Protein AF-0000000077403842 (afdb_homodimer)

Solvent-accessible surface area (backbone atoms only — not comparable to full-atom values): 24411 Å² total; per-residue (Å²): 103,74,66,87,77,80,86,75,85,80,68,80,75,84,62,76,83,67,84,66,82,67,75,38,46,41,34,30,32,39,34,30,29,38,57,35,43,68,71,47,46,90,48,36,65,60,52,49,52,50,34,47,52,51,29,36,52,38,38,52,31,70,54,43,75,57,48,37,46,68,41,75,54,44,80,44,77,38,66,85,62,80,58,36,52,71,28,95,82,66,74,30,24,27,40,65,48,22,45,54,46,44,23,55,52,50,42,75,66,40,53,86,50,76,83,43,77,67,24,52,35,31,39,38,40,38,29,57,59,42,26,10,69,42,64,86,68,67,46,62,79,42,52,57,48,48,50,70,51,18,48,86,33,71,62,53,20,37,32,35,32,33,57,69,60,74,64,27,23,45,49,49,45,30,31,51,36,15,22,45,38,26,62,45,59,82,37,75,86,18,55,87,40,50,80,81,75,77,57,34,24,34,40,28,85,57,74,40,92,44,52,37,64,57,37,45,40,57,30,38,25,51,33,34,52,62,64,73,102,101,71,64,85,81,88,82,84,80,79,71,81,77,85,63,76,85,68,83,68,83,68,74,38,45,40,32,29,32,40,33,30,30,39,57,36,44,68,70,48,45,91,48,34,66,58,51,50,50,52,34,48,51,50,30,36,53,37,40,52,31,71,55,42,74,57,47,37,45,69,40,74,54,42,79,44,77,38,66,84,62,80,60,38,52,71,29,94,82,67,74,29,23,29,40,64,48,21,44,53,45,44,22,56,52,50,41,74,67,40,55,87,49,76,82,42,79,67,23,53,36,31,38,37,39,38,30,57,59,42,26,11,69,42,62,86,69,68,45,60,78,41,53,57,48,47,50,69,52,18,48,86,34,71,63,52,18,36,32,35,32,36,57,71,60,75,63,28,23,46,48,47,46,31,31,52,36,14,24,47,38,24,62,46,59,83,38,77,86,19,56,88,41,51,80,80,74,77,56,34,23,34,39,29,86,57,71,39,91,45,53,37,63,55,36,44,39,58,30,38,24,52,32,35,52,61,63,74,102

pLDDT: mean 82.19, std 18.96, range [26.05, 98.75]

Structure (mmCIF, N/CA/C/O backbone):
data_AF-0000000077403842-model_v1
#
loop_
_entity.id
_entity.type
_entity.pdbx_description
1 polymer 'Peptidase M12B domain-containing protein'
#
loop_
_atom_site.group_PDB
_atom_site.id
_atom_site.type_symbol
_atom_site.label_atom_id
_atom_site.label_alt_id
_atom_site.label_comp_id
_atom_site.label_asym_id
_atom_site.label_entity_id
_atom_site.label_seq_id
_atom_site.pdbx_PDB_ins_code
_atom_site.Cartn_x
_atom_site.Cartn_y
_atom_site.Cartn_z
_atom_site.occupancy
_atom_site.B_iso_or_equiv
_atom_site.auth_seq_id
_atom_site.auth_comp_id
_atom_site.auth_asym_id
_atom_site.auth_atom_id
_atom_site.pdbx_PDB_model_num
ATOM 1 N N . MET A 1 1 ? 10.398 -16.219 -20.141 1 26.52 1 MET A N 1
ATOM 2 C CA . MET A 1 1 ? 10.914 -14.953 -19.641 1 26.52 1 MET A CA 1
ATOM 3 C C . MET A 1 1 ? 11.828 -14.297 -20.672 1 26.52 1 MET A C 1
ATOM 5 O O . MET A 1 1 ? 12.828 -14.898 -21.094 1 26.52 1 MET A O 1
ATOM 9 N N . LYS A 1 2 ? 11.281 -13.539 -21.5 1 33.5 2 LYS A N 1
ATOM 10 C CA . LYS A 1 2 ? 12.219 -13 -22.484 1 33.5 2 LYS A CA 1
ATOM 11 C C . LYS A 1 2 ? 13.266 -12.109 -21.828 1 33.5 2 LYS A C 1
ATOM 13 O O . LYS A 1 2 ? 12.93 -11.047 -21.297 1 33.5 2 LYS A O 1
ATOM 18 N N . ILE A 1 3 ? 14.461 -12.672 -21.375 1 36.22 3 ILE A N 1
ATOM 19 C CA . ILE A 1 3 ? 15.695 -11.914 -21.156 1 36.22 3 ILE A CA 1
ATOM 20 C C . ILE A 1 3 ? 16.234 -11.422 -22.484 1 36.22 3 ILE A C 1
ATOM 22 O O . ILE A 1 3 ? 16.531 -12.219 -23.375 1 36.22 3 ILE A O 1
ATOM 26 N N . ASN A 1 4 ? 15.891 -10.469 -23.047 1 32.94 4 ASN A N 1
ATOM 27 C CA . ASN A 1 4 ? 16.484 -10 -24.297 1 32.94 4 ASN A CA 1
ATOM 28 C C . ASN A 1 4 ? 17.984 -10.227 -24.328 1 32.94 4 ASN A C 1
ATOM 30 O O . ASN A 1 4 ? 18.719 -9.625 -23.531 1 32.94 4 ASN A O 1
ATOM 34 N N . ARG A 1 5 ? 18.5 -11.422 -25.062 1 26.67 5 ARG A N 1
ATOM 35 C CA . ARG A 1 5 ? 19.766 -11.906 -25.625 1 26.67 5 ARG A CA 1
ATOM 36 C C . ARG A 1 5 ? 20.266 -10.992 -26.734 1 26.67 5 ARG A C 1
ATOM 38 O O . ARG A 1 5 ? 19.844 -11.133 -27.891 1 26.67 5 ARG A O 1
ATOM 45 N N . GLN A 1 6 ? 20.484 -9.695 -26.766 1 29.89 6 GLN A N 1
ATOM 46 C CA . GLN A 1 6 ? 21.312 -9.203 -27.859 1 29.89 6 GLN A CA 1
ATOM 47 C C . GLN A 1 6 ? 22.625 -9.961 -27.938 1 29.89 6 GLN A C 1
ATOM 49 O O . GLN A 1 6 ? 23.328 -10.094 -26.922 1 29.89 6 GLN A O 1
ATOM 54 N N . ARG A 1 7 ? 22.969 -10.734 -29.094 1 27.42 7 ARG A N 1
ATOM 55 C CA . ARG A 1 7 ? 24.172 -11.344 -29.656 1 27.42 7 ARG A CA 1
ATOM 56 C C . ARG A 1 7 ? 25.25 -10.297 -29.922 1 27.42 7 ARG A C 1
ATOM 58 O O . ARG A 1 7 ? 25.266 -9.656 -30.969 1 27.42 7 ARG A O 1
ATOM 65 N N . ARG A 1 8 ? 25.734 -9.242 -29.125 1 28.2 8 ARG A N 1
ATOM 66 C CA . ARG A 1 8 ? 26.938 -8.484 -29.406 1 28.2 8 ARG A CA 1
ATOM 67 C C . ARG A 1 8 ? 28.141 -9.406 -29.578 1 28.2 8 ARG A C 1
ATOM 69 O O . ARG A 1 8 ? 28.25 -10.422 -28.891 1 28.2 8 ARG A O 1
ATOM 76 N N . SER A 1 9 ? 28.844 -9.305 -30.719 1 26.47 9 SER A N 1
ATOM 77 C CA . SER A 1 9 ? 30.188 -9.766 -31.047 1 26.47 9 SER A CA 1
ATOM 78 C C . SER A 1 9 ? 31.141 -9.492 -29.891 1 26.47 9 SER A C 1
ATOM 80 O O . SER A 1 9 ? 31.078 -8.438 -29.25 1 26.47 9 SER A O 1
ATOM 82 N N . ILE A 1 10 ? 31.828 -10.562 -29.266 1 28.91 10 ILE A N 1
ATOM 83 C CA . ILE A 1 10 ? 32.812 -10.883 -28.234 1 28.91 10 ILE A CA 1
ATOM 84 C C . ILE A 1 10 ? 34.062 -10.055 -28.438 1 28.91 10 ILE A C 1
ATOM 86 O O . ILE A 1 10 ? 35.031 -10.172 -27.672 1 28.91 10 ILE A O 1
ATOM 90 N N . ASP A 1 11 ? 34.469 -9.477 -29.641 1 27.3 11 ASP A N 1
ATOM 91 C CA . ASP A 1 11 ? 35.906 -9.391 -29.75 1 27.3 11 ASP A CA 1
ATOM 92 C C . ASP A 1 11 ? 36.5 -8.383 -28.75 1 27.3 11 ASP A C 1
ATOM 94 O O . ASP A 1 11 ? 37.656 -8.484 -28.344 1 27.3 11 ASP A O 1
ATOM 98 N N . ASP A 1 12 ? 36.156 -7.109 -28.859 1 30.84 12 ASP A N 1
ATOM 99 C CA . ASP A 1 12 ? 37.188 -6.242 -28.312 1 30.84 12 ASP A CA 1
ATOM 100 C C . ASP A 1 12 ? 37.281 -6.391 -26.797 1 30.84 12 ASP A C 1
ATOM 102 O O . ASP A 1 12 ? 36.25 -6.488 -26.109 1 30.84 12 ASP A O 1
ATOM 106 N N . PRO A 1 13 ? 38.438 -6.867 -26.047 1 31.41 13 PRO A N 1
ATOM 107 C CA . PRO A 1 13 ? 38.812 -7.305 -24.688 1 31.41 13 PRO A CA 1
ATOM 108 C C . PRO A 1 13 ? 38.188 -6.418 -23.609 1 31.41 13 PRO A C 1
ATOM 110 O O . PRO A 1 13 ? 37.938 -6.883 -22.5 1 31.41 13 PRO A O 1
ATOM 113 N N . THR A 1 14 ? 38.406 -5.121 -23.703 1 32.31 14 THR A N 1
ATOM 114 C CA . THR A 1 14 ? 38.438 -4.355 -22.469 1 32.31 14 THR A CA 1
ATOM 115 C C . THR A 1 14 ? 37.062 -4.328 -21.812 1 32.31 14 THR A C 1
ATOM 117 O O . THR A 1 14 ? 36.25 -3.445 -22.094 1 32.31 14 THR A O 1
ATOM 120 N N . VAL A 1 15 ? 36.188 -5.363 -22.016 1 30.31 15 VAL A N 1
ATOM 121 C CA . VAL A 1 15 ? 34.812 -5.43 -21.547 1 30.31 15 VAL A CA 1
ATOM 122 C C . VAL A 1 15 ? 34.781 -5.305 -20.016 1 30.31 15 VAL A C 1
ATOM 124 O O . VAL A 1 15 ? 35.219 -6.211 -19.312 1 30.31 15 VAL A O 1
ATOM 127 N N . ILE A 1 16 ? 35.25 -4.133 -19.438 1 31.81 16 ILE A N 1
ATOM 128 C CA . ILE A 1 16 ? 35.094 -3.959 -18 1 31.81 16 ILE A CA 1
ATOM 129 C C . ILE A 1 16 ? 33.781 -4.539 -17.531 1 31.81 16 ILE A C 1
ATOM 131 O O . ILE A 1 16 ? 32.719 -4.23 -18.094 1 31.81 16 ILE A O 1
ATOM 135 N N . SER A 1 17 ? 33.562 -5.754 -17.016 1 31.89 17 SER A N 1
ATOM 136 C CA . SER A 1 17 ? 32.5 -6.66 -16.578 1 31.89 17 SER A CA 1
ATOM 137 C C . SER A 1 17 ? 31.422 -5.914 -15.812 1 31.89 17 SER A C 1
ATOM 139 O O . SER A 1 17 ? 31.484 -5.797 -14.586 1 31.89 17 SER A O 1
ATOM 141 N N . GLY A 1 18 ? 31.172 -4.609 -15.891 1 35.19 18 GLY A N 1
ATOM 142 C CA . GLY A 1 18 ? 30.297 -3.73 -15.117 1 35.19 18 GLY A CA 1
ATOM 143 C C . GLY A 1 18 ? 28.875 -4.23 -15.023 1 35.19 18 GLY A C 1
ATOM 144 O O . GLY A 1 18 ? 28.297 -4.684 -16.016 1 35.19 18 GLY A O 1
ATOM 145 N N . SER A 1 19 ? 28.359 -4.918 -13.938 1 37.16 19 SER A N 1
ATOM 146 C CA . SER A 1 19 ? 27.094 -5.562 -13.586 1 37.16 19 SER A CA 1
ATOM 147 C C . SER A 1 19 ? 25.906 -4.762 -14.102 1 37.16 19 SER A C 1
ATOM 149 O O . SER A 1 19 ? 25.625 -3.674 -13.602 1 37.16 19 SER A O 1
ATOM 151 N N . VAL A 1 20 ? 25.719 -4.398 -15.312 1 40.22 20 VAL A N 1
ATOM 152 C CA . VAL A 1 20 ? 24.547 -3.742 -15.898 1 40.22 20 VAL A CA 1
ATOM 153 C C . VAL A 1 20 ? 23.266 -4.359 -15.336 1 40.22 20 VAL A C 1
ATOM 155 O O . VAL A 1 20 ? 23.031 -5.562 -15.477 1 40.22 20 VAL A O 1
ATOM 158 N N . LEU A 1 21 ? 22.781 -3.92 -14.266 1 46.78 21 LEU A N 1
ATOM 159 C CA . LEU A 1 21 ? 21.5 -4.336 -13.719 1 46.78 21 LEU A CA 1
ATOM 160 C C . LEU A 1 21 ? 20.469 -4.527 -14.828 1 46.78 21 LEU A C 1
ATOM 162 O O . LEU A 1 21 ? 20.094 -3.568 -15.516 1 46.78 21 LEU A O 1
ATOM 166 N N . THR A 1 22 ? 20.594 -5.539 -15.805 1 54.62 22 THR A N 1
ATOM 167 C CA . THR A 1 22 ? 19.625 -5.891 -16.844 1 54.62 22 THR A CA 1
ATOM 168 C C . THR A 1 22 ? 18.203 -5.965 -16.266 1 54.62 22 THR A C 1
ATOM 170 O O . THR A 1 22 ? 18 -6.543 -15.195 1 54.62 22 THR A O 1
ATOM 173 N N . ASN A 1 23 ? 17.328 -5.07 -16.609 1 67 23 ASN A N 1
ATOM 174 C CA . ASN A 1 23 ? 15.898 -5.094 -16.312 1 67 23 ASN A CA 1
ATOM 175 C C . ASN A 1 23 ? 15.258 -6.402 -16.75 1 67 23 ASN A C 1
ATOM 177 O O . ASN A 1 23 ? 15.508 -6.879 -17.859 1 67 23 ASN A O 1
ATOM 181 N N . ARG A 1 24 ? 14.773 -7.137 -15.82 1 84.81 24 ARG A N 1
ATOM 182 C CA . ARG A 1 24 ? 14.023 -8.352 -16.125 1 84.81 24 ARG A CA 1
ATOM 183 C C . ARG A 1 24 ? 12.539 -8.062 -16.281 1 84.81 24 ARG A C 1
ATOM 185 O O . ARG A 1 24 ? 12.023 -7.117 -15.688 1 84.81 24 ARG A O 1
ATOM 192 N N . TYR A 1 25 ? 11.938 -8.812 -17.266 1 90.5 25 TYR A N 1
ATOM 193 C CA . TYR A 1 25 ? 10.523 -8.641 -17.547 1 90.5 25 TYR A CA 1
ATOM 194 C C . TYR A 1 25 ? 9.742 -9.914 -17.266 1 90.5 25 TYR A C 1
ATOM 196 O O . TYR A 1 25 ? 10.211 -11.016 -17.562 1 90.5 25 TYR A O 1
ATOM 204 N N . VAL A 1 26 ? 8.703 -9.781 -16.688 1 94.69 26 VAL A N 1
ATOM 205 C CA . VAL A 1 26 ? 7.73 -10.859 -16.5 1 94.69 26 VAL A CA 1
ATOM 206 C C . VAL A 1 26 ? 6.43 -10.508 -17.219 1 94.69 26 VAL A C 1
ATOM 208 O O . VAL A 1 26 ? 5.809 -9.484 -16.938 1 94.69 26 VAL A O 1
ATOM 211 N N . GLU A 1 27 ? 6.102 -11.297 -18.203 1 95.94 27 GLU A N 1
ATOM 212 C CA . GLU A 1 27 ? 4.82 -11.141 -18.875 1 95.94 27 GLU A CA 1
ATOM 213 C C . GLU A 1 27 ? 3.707 -11.867 -18.125 1 95.94 27 GLU A C 1
ATOM 215 O O . GLU A 1 27 ? 3.77 -13.086 -17.938 1 95.94 27 GLU A O 1
ATOM 220 N N . LEU A 1 28 ? 2.676 -11.094 -17.719 1 97.44 28 LEU A N 1
ATOM 221 C CA . LEU A 1 28 ? 1.645 -11.617 -16.828 1 97.44 28 LEU A CA 1
ATOM 222 C C . LEU 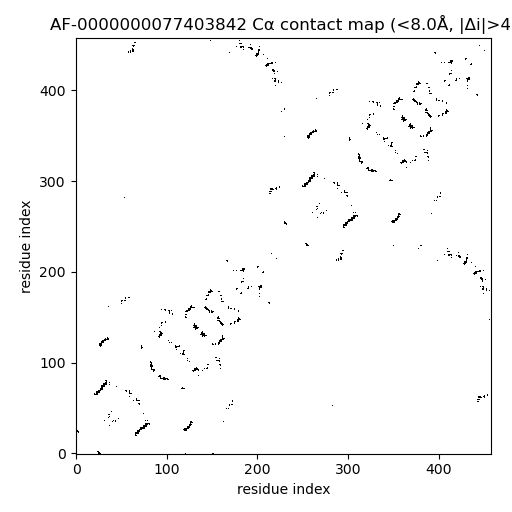A 1 28 ? 0.27 -11.539 -17.484 1 97.44 28 LEU A C 1
ATOM 224 O O . LEU A 1 28 ? -0.149 -10.469 -17.938 1 97.44 28 LEU A O 1
ATOM 228 N N . LEU A 1 29 ? -0.434 -12.648 -17.594 1 98.12 29 LEU A N 1
ATOM 229 C CA . LEU A 1 29 ? -1.862 -12.656 -17.891 1 98.12 29 LEU A CA 1
ATOM 230 C C . LEU A 1 29 ? -2.686 -12.555 -16.609 1 98.12 29 LEU A C 1
ATOM 232 O O . LEU A 1 29 ? -2.484 -13.336 -15.68 1 98.12 29 LEU A O 1
ATOM 236 N N . VAL A 1 30 ? -3.594 -11.578 -16.531 1 98.62 30 VAL A N 1
ATOM 237 C CA . VAL A 1 30 ? -4.477 -11.453 -15.375 1 98.62 30 VAL A CA 1
ATOM 238 C C . VAL A 1 30 ? -5.879 -11.93 -15.742 1 98.62 30 VAL A C 1
ATOM 240 O O . VAL A 1 30 ? -6.473 -11.453 -16.719 1 98.62 30 VAL A O 1
ATOM 243 N N . VAL A 1 31 ? -6.355 -12.844 -14.969 1 98.62 31 VAL A N 1
ATOM 244 C CA . VAL A 1 31 ? -7.68 -13.422 -15.188 1 98.62 31 VAL A CA 1
ATOM 245 C C . VAL A 1 31 ? -8.578 -13.117 -13.992 1 98.62 31 VAL A C 1
ATOM 247 O O . VAL A 1 31 ? -8.141 -13.219 -12.836 1 98.62 31 VAL A O 1
ATOM 250 N N . ALA A 1 32 ? -9.805 -12.719 -14.219 1 98.44 32 ALA A N 1
ATOM 251 C CA . ALA A 1 32 ? -10.805 -12.477 -13.18 1 98.44 32 ALA A CA 1
ATOM 252 C C . ALA A 1 32 ? -12.016 -13.391 -13.367 1 98.44 32 ALA A C 1
ATOM 254 O O . ALA A 1 32 ? -12.469 -13.617 -14.492 1 98.44 32 ALA A O 1
ATOM 255 N N . ASP A 1 33 ? -12.508 -13.922 -12.297 1 97.31 33 ASP A N 1
ATOM 256 C CA . ASP A 1 33 ? -13.641 -14.828 -12.414 1 97.31 33 ASP A CA 1
ATOM 257 C C . ASP A 1 33 ? -14.961 -14.07 -12.367 1 97.31 33 ASP A C 1
ATOM 259 O O . ASP A 1 33 ? -14.977 -12.836 -12.359 1 97.31 33 ASP A O 1
ATOM 263 N N . HIS A 1 34 ? -16.062 -14.789 -12.359 1 95.81 34 HIS A N 1
ATOM 264 C CA . HIS A 1 34 ? -17.375 -14.195 -12.461 1 95.81 34 HIS A CA 1
ATOM 265 C C . HIS A 1 34 ? -17.719 -13.375 -11.219 1 95.81 34 HIS A C 1
ATOM 267 O O . HIS A 1 34 ? -18.422 -12.359 -11.312 1 95.81 34 HIS A O 1
ATOM 273 N N . LYS A 1 35 ? -17.266 -13.82 -10.094 1 95.19 35 LYS A N 1
ATOM 274 C CA . LYS A 1 35 ? -17.562 -13.07 -8.875 1 95.19 35 LYS A CA 1
ATOM 275 C C . LYS A 1 35 ? -16.906 -11.688 -8.922 1 95.19 35 LYS A C 1
ATOM 277 O O . LYS A 1 35 ? -17.5 -10.703 -8.469 1 95.19 35 LYS A O 1
ATOM 282 N N . MET A 1 36 ? -15.672 -11.609 -9.461 1 95.56 36 MET A N 1
ATOM 283 C CA . MET A 1 36 ? -15.016 -10.32 -9.664 1 95.56 36 MET A CA 1
ATOM 284 C C . MET A 1 36 ? -15.828 -9.438 -10.602 1 95.56 36 MET A C 1
ATOM 286 O O . MET A 1 36 ? -16.031 -8.25 -10.32 1 95.56 36 MET A O 1
ATOM 290 N N . ASP A 1 37 ? -16.234 -10.023 -11.656 1 95.62 37 ASP A N 1
ATOM 291 C CA . ASP A 1 37 ? -17.031 -9.305 -12.641 1 95.62 37 ASP A CA 1
ATOM 292 C C . ASP A 1 37 ? -18.312 -8.758 -12.008 1 95.62 37 ASP A C 1
ATOM 294 O O . ASP A 1 37 ? -18.656 -7.594 -12.219 1 95.62 37 ASP A O 1
ATOM 298 N N . SER A 1 38 ? -18.953 -9.547 -11.258 1 94.75 38 SER A N 1
ATOM 299 C CA . SER A 1 38 ? -20.219 -9.164 -10.625 1 94.75 38 SER A CA 1
ATOM 300 C C . SER A 1 38 ? -20 -8.039 -9.617 1 94.75 38 SER A C 1
ATOM 302 O O . SER A 1 38 ? -20.828 -7.133 -9.508 1 94.75 38 SER A O 1
ATOM 304 N N . TYR A 1 39 ? -18.969 -8.133 -8.953 1 90.19 39 TYR A N 1
ATOM 305 C CA . TYR A 1 39 ? -18.734 -7.195 -7.863 1 90.19 39 TYR A CA 1
ATOM 306 C C . TYR A 1 39 ? -18.281 -5.844 -8.398 1 90.19 39 TYR A C 1
ATOM 308 O O . TYR A 1 39 ? -18.781 -4.801 -7.965 1 90.19 39 TYR A O 1
ATOM 316 N N . HIS A 1 40 ? -17.328 -5.812 -9.352 1 88.94 40 HIS A N 1
ATOM 317 C CA . HIS A 1 40 ? -16.703 -4.57 -9.797 1 88.94 40 HIS A CA 1
ATOM 318 C C . HIS A 1 40 ? -17.422 -4.004 -11.016 1 88.94 40 HIS A C 1
ATOM 320 O O . HIS A 1 40 ? -17.328 -2.809 -11.297 1 88.94 40 HIS A O 1
ATOM 326 N N . GLY A 1 41 ? -18.047 -4.93 -11.805 1 92.25 41 GLY A N 1
ATOM 327 C CA . GLY A 1 41 ? -18.75 -4.484 -12.992 1 92.25 41 GLY A CA 1
ATOM 328 C C . GLY A 1 41 ? -17.844 -3.836 -14.023 1 92.25 41 GLY A C 1
ATOM 329 O O . GLY A 1 41 ? -16.797 -4.383 -14.367 1 92.25 41 GLY A O 1
ATOM 330 N N . LEU A 1 42 ? -18.266 -2.701 -14.562 1 91.44 42 LEU A N 1
ATOM 331 C CA . LEU A 1 42 ? -17.594 -2.012 -15.648 1 91.44 42 LEU A CA 1
ATOM 332 C C . LEU A 1 42 ? -16.234 -1.468 -15.195 1 91.44 42 LEU A C 1
ATOM 334 O O . LEU A 1 42 ? -15.367 -1.188 -16.016 1 91.44 42 LEU A O 1
ATOM 338 N N . ASP A 1 43 ? -16.047 -1.353 -13.922 1 86.44 43 ASP A N 1
ATOM 339 C CA . ASP A 1 43 ? -14.828 -0.773 -13.383 1 86.44 43 ASP A CA 1
ATOM 340 C C . ASP A 1 43 ? -13.75 -1.839 -13.195 1 86.44 43 ASP A C 1
ATOM 342 O O . ASP A 1 43 ? -12.625 -1.527 -12.805 1 86.44 43 ASP A O 1
ATOM 346 N N . LEU A 1 44 ? -14.086 -3.049 -13.523 1 92.94 44 LEU A N 1
ATOM 347 C CA . LEU A 1 44 ? -13.195 -4.164 -13.211 1 92.94 44 LEU A CA 1
ATOM 348 C C . LEU A 1 44 ? -11.844 -3.99 -13.898 1 92.94 44 LEU A C 1
ATOM 350 O O . LEU A 1 44 ? -10.797 -4.094 -13.25 1 92.94 44 LEU A O 1
ATOM 354 N N . PRO A 1 45 ? -11.773 -3.635 -15.141 1 93.44 45 PRO A N 1
ATOM 355 C CA . PRO A 1 45 ? -10.461 -3.482 -15.758 1 93.44 45 PRO A CA 1
ATOM 356 C C . PRO A 1 45 ? -9.617 -2.393 -15.102 1 93.44 45 PRO A C 1
ATOM 358 O O . PRO A 1 45 ? -8.422 -2.588 -14.867 1 93.44 45 PRO A O 1
ATOM 361 N N . ASP A 1 46 ? -10.195 -1.285 -14.789 1 84.69 46 ASP A N 1
ATOM 362 C CA . ASP A 1 46 ? -9.477 -0.193 -14.141 1 84.69 46 ASP A CA 1
ATOM 363 C C . ASP A 1 46 ? -8.977 -0.607 -12.758 1 84.69 46 ASP A C 1
ATOM 365 O O . ASP A 1 46 ? -7.879 -0.222 -12.352 1 84.69 46 ASP A O 1
ATOM 369 N N . TYR A 1 47 ? -9.852 -1.296 -12.055 1 85.56 47 TYR A N 1
ATOM 370 C CA . TYR A 1 47 ? -9.484 -1.794 -10.734 1 85.56 47 TYR A CA 1
ATOM 371 C C . TYR A 1 47 ? -8.25 -2.689 -10.812 1 85.56 47 TYR A C 1
ATOM 373 O O . TYR A 1 47 ? -7.301 -2.516 -10.055 1 85.56 47 TYR A O 1
ATOM 381 N N . ILE A 1 48 ? -8.242 -3.564 -11.852 1 94.31 48 ILE A N 1
ATOM 382 C CA . ILE A 1 48 ? -7.129 -4.492 -12.023 1 94.31 48 ILE A CA 1
ATOM 383 C C . ILE A 1 48 ? -5.859 -3.719 -12.367 1 94.31 48 ILE A C 1
ATOM 385 O O . ILE A 1 48 ? -4.789 -4 -11.828 1 94.31 48 ILE A O 1
ATOM 389 N N . LEU A 1 49 ? -6.004 -2.799 -13.203 1 89.06 49 LEU A N 1
ATOM 390 C CA . LEU A 1 49 ? -4.84 -2.002 -13.578 1 89.06 49 LEU A CA 1
ATOM 391 C C . LEU A 1 49 ? -4.293 -1.237 -12.375 1 89.06 49 LEU A C 1
ATOM 393 O O . LEU A 1 49 ? -3.082 -1.046 -12.25 1 89.06 49 LEU A O 1
ATOM 397 N N . THR A 1 50 ? -5.199 -0.789 -11.477 1 81.94 50 THR A N 1
ATOM 398 C CA . THR A 1 50 ? -4.762 -0.135 -10.25 1 81.94 50 THR A CA 1
ATOM 399 C C . THR A 1 50 ? -3.957 -1.097 -9.383 1 81.94 50 THR A C 1
ATOM 401 O O . THR A 1 50 ? -2.879 -0.749 -8.898 1 81.94 50 THR A O 1
ATOM 404 N N . LEU A 1 51 ? -4.469 -2.27 -9.211 1 87.81 51 LEU A N 1
ATOM 405 C CA . LEU A 1 51 ? -3.736 -3.275 -8.445 1 87.81 51 LEU A CA 1
ATOM 406 C C . LEU A 1 51 ? -2.357 -3.516 -9.055 1 87.81 51 LEU A C 1
ATOM 408 O O . LEU A 1 51 ? -1.354 -3.527 -8.336 1 87.81 51 LEU A O 1
ATOM 412 N N . MET A 1 52 ? -2.312 -3.609 -10.359 1 91.94 52 MET A N 1
ATOM 413 C CA . MET A 1 52 ? -1.065 -3.961 -11.031 1 91.94 52 MET A CA 1
ATOM 414 C C . MET A 1 52 ? -0.073 -2.805 -10.977 1 91.94 52 MET A C 1
ATOM 416 O O . MET A 1 52 ? 1.14 -3.021 -10.953 1 91.94 52 MET A O 1
ATOM 420 N N . SER A 1 53 ? -0.596 -1.649 -10.961 1 83.81 53 SER A N 1
ATOM 421 C CA . SER A 1 53 ? 0.289 -0.501 -10.789 1 83.81 53 SER A CA 1
ATOM 422 C C . SER A 1 53 ? 1.009 -0.558 -9.445 1 83.81 53 SER A C 1
ATOM 424 O O . SER A 1 53 ? 2.184 -0.197 -9.352 1 83.81 53 SER A O 1
ATOM 426 N N . ILE A 1 54 ? 0.262 -0.969 -8.422 1 80.94 54 ILE A N 1
ATOM 427 C CA . ILE A 1 54 ? 0.863 -1.108 -7.102 1 80.94 54 ILE A CA 1
ATOM 428 C C . ILE A 1 54 ? 1.884 -2.244 -7.117 1 80.94 54 ILE A C 1
ATOM 430 O O . ILE A 1 54 ? 2.996 -2.094 -6.605 1 80.94 54 ILE A O 1
ATOM 434 N N . VAL A 1 55 ? 1.529 -3.311 -7.715 1 90.81 55 VAL A N 1
ATOM 435 C CA . VAL A 1 55 ? 2.439 -4.445 -7.828 1 90.81 55 VAL A CA 1
ATOM 436 C C . VAL A 1 55 ? 3.725 -4.008 -8.531 1 90.81 55 VAL A C 1
ATOM 438 O O . VAL A 1 55 ? 4.824 -4.348 -8.094 1 90.81 55 VAL A O 1
ATOM 441 N N . GLN A 1 56 ? 3.566 -3.299 -9.617 1 88.44 56 GLN A N 1
ATOM 442 C CA . GLN A 1 56 ? 4.727 -2.789 -10.344 1 88.44 56 GLN A CA 1
ATOM 443 C C . GLN A 1 56 ? 5.633 -1.971 -9.43 1 88.44 56 GLN A C 1
ATOM 445 O O . GLN A 1 56 ? 6.855 -2.109 -9.477 1 88.44 56 GLN A O 1
ATOM 450 N N . MET A 1 57 ? 5.043 -1.168 -8.656 1 80.31 57 MET A N 1
ATOM 451 C CA . MET A 1 57 ? 5.816 -0.338 -7.738 1 80.31 57 MET A CA 1
ATOM 452 C C . MET A 1 57 ? 6.59 -1.199 -6.742 1 80.31 57 MET A C 1
ATOM 454 O O . MET A 1 57 ? 7.73 -0.89 -6.402 1 80.31 57 MET A O 1
ATOM 458 N N . ILE A 1 58 ? 5.984 -2.258 -6.262 1 84 58 ILE A N 1
ATOM 459 C CA . ILE A 1 58 ? 6.625 -3.16 -5.309 1 84 58 ILE A CA 1
ATOM 460 C C . ILE A 1 58 ? 7.828 -3.834 -5.969 1 84 58 ILE A C 1
ATOM 462 O O . ILE A 1 58 ? 8.898 -3.918 -5.367 1 84 58 ILE A O 1
ATOM 466 N N . TYR A 1 59 ? 7.734 -4.199 -7.203 1 89.56 59 TYR A N 1
ATOM 467 C CA . TYR A 1 59 ? 8.789 -4.926 -7.902 1 89.56 59 TYR A CA 1
ATOM 468 C C . TYR A 1 59 ? 9.836 -3.967 -8.453 1 89.56 59 TYR A C 1
ATOM 470 O O . TYR A 1 59 ? 10.867 -4.398 -8.984 1 89.56 59 TYR A O 1
ATOM 478 N N . LYS A 1 60 ? 9.633 -2.771 -8.312 1 81.31 60 LYS A N 1
ATOM 479 C CA . LYS A 1 60 ? 10.641 -1.777 -8.68 1 81.31 60 LYS A CA 1
ATOM 480 C C . LYS A 1 60 ? 11.352 -1.236 -7.441 1 81.31 60 LYS A C 1
ATOM 482 O O . LYS A 1 60 ? 12.305 -0.465 -7.559 1 81.31 60 LYS A O 1
ATOM 487 N N . ASP A 1 61 ? 10.828 -1.611 -6.273 1 78.12 61 ASP A N 1
ATOM 488 C CA . ASP A 1 61 ? 11.477 -1.183 -5.039 1 78.12 61 ASP A CA 1
ATOM 489 C C . ASP A 1 61 ? 12.938 -1.627 -4.996 1 78.12 61 ASP A C 1
ATOM 491 O O . ASP A 1 61 ? 13.25 -2.781 -5.293 1 78.12 61 ASP A O 1
ATOM 495 N N . PRO A 1 62 ? 13.789 -0.836 -4.652 1 74.19 62 PRO A N 1
ATOM 496 C CA . PRO A 1 62 ? 15.219 -1.163 -4.691 1 74.19 62 PRO A CA 1
ATOM 497 C C . PRO A 1 62 ? 15.578 -2.322 -3.764 1 74.19 62 PRO A C 1
ATOM 499 O O . PRO A 1 62 ? 16.594 -2.998 -3.982 1 74.19 62 PRO A O 1
ATOM 502 N N . SER A 1 63 ? 14.766 -2.58 -2.73 1 80.69 63 SER A N 1
ATOM 503 C CA . SER A 1 63 ? 15.078 -3.631 -1.766 1 80.69 63 SER A CA 1
ATOM 504 C C . SER A 1 63 ? 15.078 -5.004 -2.428 1 80.69 63 SER A C 1
ATOM 506 O O . SER A 1 63 ? 15.594 -5.973 -1.864 1 80.69 63 SER A O 1
ATOM 508 N N . ILE A 1 64 ? 14.523 -5.098 -3.652 1 88.12 64 ILE A N 1
ATOM 509 C CA . ILE A 1 64 ? 14.445 -6.398 -4.312 1 88.12 64 ILE A CA 1
ATOM 510 C C . ILE A 1 64 ? 15.797 -6.738 -4.941 1 88.12 64 ILE A C 1
ATOM 512 O O . ILE A 1 64 ? 16.094 -7.902 -5.211 1 88.12 64 ILE A O 1
ATOM 516 N N . GLY A 1 65 ? 16.641 -5.691 -5.172 1 80.75 65 GLY A N 1
ATOM 517 C CA . GLY A 1 65 ? 17.984 -5.902 -5.691 1 80.75 65 GLY A CA 1
ATOM 518 C C . GLY A 1 65 ? 18.078 -5.727 -7.195 1 80.75 65 GLY A C 1
ATOM 519 O O . GLY A 1 65 ? 19.016 -5.113 -7.695 1 80.75 65 GLY A O 1
ATOM 520 N N . TYR A 1 66 ? 17.141 -6.367 -7.953 1 80.19 66 TYR A N 1
ATOM 521 C CA . TYR A 1 66 ? 17.047 -6.273 -9.406 1 80.19 66 TYR A CA 1
ATOM 522 C C . TYR A 1 66 ? 15.641 -5.887 -9.836 1 80.19 66 TYR A C 1
ATOM 524 O O . TYR A 1 66 ? 14.688 -6.633 -9.609 1 80.19 66 TYR A O 1
ATOM 532 N N . PRO A 1 67 ? 15.625 -4.707 -10.414 1 77.88 67 PRO A N 1
ATOM 533 C CA . PRO A 1 67 ? 14.266 -4.309 -10.797 1 77.88 67 PRO A CA 1
ATOM 534 C C . PRO A 1 67 ? 13.633 -5.273 -11.789 1 77.88 67 PRO A C 1
ATOM 536 O O . PRO A 1 67 ? 14.297 -5.734 -12.727 1 77.88 67 PRO A O 1
ATOM 539 N N . ILE A 1 68 ? 12.469 -5.672 -11.547 1 89.88 68 ILE A N 1
ATOM 540 C CA . ILE A 1 68 ? 11.672 -6.531 -12.406 1 89.88 68 ILE A CA 1
ATOM 541 C C . ILE A 1 68 ? 10.453 -5.762 -12.914 1 89.88 68 ILE A C 1
ATOM 543 O O . ILE A 1 68 ? 9.727 -5.145 -12.133 1 89.88 68 ILE A O 1
ATOM 547 N N . THR A 1 69 ? 10.258 -5.691 -14.172 1 89.88 69 THR A N 1
ATOM 548 C CA . THR A 1 69 ? 9.062 -5.102 -14.758 1 89.88 69 THR A CA 1
ATOM 549 C C . THR A 1 69 ? 7.98 -6.16 -14.961 1 89.88 69 THR A C 1
ATOM 551 O O . THR A 1 69 ? 8.219 -7.188 -15.602 1 89.88 69 THR A O 1
ATOM 554 N N . ILE A 1 70 ? 6.871 -5.926 -14.359 1 94.5 70 ILE A N 1
ATOM 555 C CA . ILE A 1 70 ? 5.723 -6.801 -14.562 1 94.5 70 ILE A CA 1
ATOM 556 C C . ILE A 1 70 ? 4.848 -6.254 -15.688 1 94.5 70 ILE A C 1
ATOM 558 O O . ILE A 1 70 ? 4.172 -5.238 -15.523 1 94.5 70 ILE A O 1
ATOM 562 N N . ALA A 1 71 ? 4.836 -6.875 -16.812 1 93.62 71 ALA A N 1
ATOM 563 C CA . ALA A 1 71 ? 4.062 -6.441 -17.969 1 93.62 71 ALA A CA 1
ATOM 564 C C . ALA A 1 71 ? 2.766 -7.234 -18.094 1 93.62 71 ALA A C 1
ATOM 566 O O . ALA A 1 71 ? 2.793 -8.453 -18.281 1 93.62 71 ALA A O 1
ATOM 567 N N . VAL A 1 72 ? 1.677 -6.543 -18.031 1 95.31 72 VAL A N 1
ATOM 568 C CA . VAL A 1 72 ? 0.384 -7.199 -18.203 1 95.31 72 VAL A CA 1
ATOM 569 C C . VAL A 1 72 ? 0.112 -7.426 -19.688 1 95.31 72 VAL A C 1
ATOM 571 O O . VAL A 1 72 ? -0.041 -6.469 -20.453 1 95.31 72 VAL A O 1
ATOM 574 N N . THR A 1 73 ? -0.006 -8.617 -20.125 1 95.19 73 THR A N 1
ATOM 575 C CA . THR A 1 73 ? -0.177 -8.93 -21.531 1 95.19 73 THR A CA 1
ATOM 576 C C . THR A 1 73 ? -1.658 -9.031 -21.891 1 95.19 73 THR A C 1
ATOM 578 O O . THR A 1 73 ? -2.025 -8.969 -23.062 1 95.19 73 THR A O 1
ATOM 581 N N . GLY A 1 74 ? -2.475 -9.172 -20.828 1 95.88 74 GLY A N 1
ATOM 582 C CA . GLY A 1 74 ? -3.908 -9.258 -21.062 1 95.88 74 GLY A CA 1
ATOM 583 C C . GLY A 1 74 ? -4.711 -9.336 -19.781 1 95.88 74 GLY A C 1
ATOM 584 O O . GLY A 1 74 ? -4.18 -9.711 -18.734 1 95.88 74 GLY A O 1
ATOM 585 N N . ILE A 1 75 ? -5.918 -8.867 -19.875 1 97.25 75 ILE A N 1
ATOM 586 C CA . ILE A 1 75 ? -6.922 -9 -18.828 1 97.25 75 ILE A CA 1
ATOM 587 C C . ILE A 1 75 ? -8.125 -9.766 -19.359 1 97.25 75 ILE A C 1
ATOM 589 O O . ILE A 1 75 ? -8.781 -9.32 -20.312 1 97.25 75 ILE A O 1
ATOM 593 N N . LYS A 1 76 ? -8.352 -10.914 -18.797 1 97.06 76 LYS A N 1
ATOM 594 C CA . LYS A 1 76 ? -9.461 -11.75 -19.234 1 97.06 76 LYS A CA 1
ATOM 595 C C . LYS A 1 76 ? -10.469 -11.953 -18.109 1 97.06 76 LYS A C 1
ATOM 597 O O . LYS A 1 76 ? -10.094 -12.273 -16.984 1 97.06 76 LYS A O 1
ATOM 602 N N . VAL A 1 77 ? -11.703 -11.766 -18.453 1 97.38 77 VAL A N 1
ATOM 603 C CA . VAL A 1 77 ? -12.781 -12.062 -17.516 1 97.38 77 VAL A CA 1
ATOM 604 C C . VAL A 1 77 ? -13.469 -13.367 -17.922 1 97.38 77 VAL A C 1
ATOM 606 O O . VAL A 1 77 ? -14.023 -13.469 -19.016 1 97.38 77 VAL A O 1
ATOM 609 N N . VAL A 1 78 ? -13.406 -14.336 -17.047 1 96.25 78 VAL A N 1
ATOM 610 C CA . VAL A 1 78 ? -13.992 -15.641 -17.344 1 96.25 78 VAL A CA 1
ATOM 611 C C . VAL A 1 78 ? -15.273 -15.82 -16.531 1 96.25 78 VAL A C 1
ATOM 613 O O . VAL A 1 78 ? -15.227 -16.219 -15.359 1 96.25 78 VAL A O 1
ATOM 616 N N . LYS A 1 79 ? -16.359 -15.727 -17.141 1 91.94 79 LYS A N 1
ATOM 617 C CA . LYS A 1 79 ? -17.641 -15.711 -16.469 1 91.94 79 LYS A CA 1
ATOM 618 C C . LYS A 1 79 ? -18.188 -17.125 -16.297 1 91.94 79 LYS A C 1
ATOM 620 O O . LYS A 1 79 ? -18.859 -17.438 -15.305 1 91.94 79 LYS A O 1
ATOM 625 N N . ASP A 1 80 ? -17.906 -17.969 -17.234 1 87.88 80 ASP A N 1
ATOM 626 C CA . ASP A 1 80 ? -18.547 -19.281 -17.25 1 87.88 80 ASP A CA 1
ATOM 627 C C . ASP A 1 80 ? -17.609 -20.359 -16.703 1 87.88 80 ASP A C 1
ATOM 629 O O . ASP A 1 80 ? -18.016 -21.5 -16.5 1 87.88 80 ASP A O 1
ATOM 633 N N . GLN A 1 81 ? -16.422 -20.047 -16.484 1 84.44 81 GLN A N 1
ATOM 634 C CA . GLN A 1 81 ? -15.445 -21.016 -15.977 1 84.44 81 GLN A CA 1
ATOM 635 C C . GLN A 1 81 ? -15.383 -21 -14.453 1 84.44 81 GLN A C 1
ATOM 637 O O . GLN A 1 81 ? -15.25 -19.938 -13.844 1 84.44 81 GLN A O 1
ATOM 642 N N . LYS A 1 82 ? -15.523 -22.203 -13.891 1 87.44 82 LYS A N 1
ATOM 643 C CA . LYS A 1 82 ? -15.406 -22.344 -12.445 1 87.44 82 LYS A CA 1
ATOM 644 C C . LYS A 1 82 ? -14.125 -23.078 -12.062 1 87.44 82 LYS A C 1
ATOM 646 O O . LYS A 1 82 ? -13.789 -24.094 -12.664 1 87.44 82 LYS A O 1
ATOM 651 N N . PHE A 1 83 ? -13.422 -22.438 -11.281 1 93.75 83 PHE A N 1
ATOM 652 C CA . PHE A 1 83 ? -12.211 -23.078 -10.766 1 93.75 83 PHE A CA 1
ATOM 653 C C . PHE A 1 83 ? -12.414 -23.531 -9.328 1 93.75 83 PHE A C 1
ATOM 655 O O . PHE A 1 83 ? -12.922 -22.781 -8.5 1 93.75 83 PHE A O 1
ATOM 662 N N . GLY A 1 84 ? -12.016 -24.734 -9.023 1 89.06 84 GLY A N 1
ATOM 663 C CA . GLY A 1 84 ? -12.148 -25.266 -7.676 1 89.06 84 GLY A CA 1
ATOM 664 C C . GLY A 1 84 ? -13.555 -25.719 -7.344 1 89.06 84 GLY A C 1
ATOM 665 O O . GLY A 1 84 ? -14.516 -25.281 -7.98 1 89.06 84 GLY A O 1
ATOM 666 N N . LYS A 1 85 ? -13.68 -26.562 -6.449 1 81.5 85 LYS A N 1
ATOM 667 C CA . LYS A 1 85 ? -14.961 -27.078 -5.996 1 81.5 85 LYS A CA 1
ATOM 668 C C . LYS A 1 85 ? -15.445 -26.344 -4.75 1 81.5 85 LYS A C 1
ATOM 670 O O . LYS A 1 85 ? -14.633 -25.891 -3.936 1 81.5 85 LYS A O 1
ATOM 675 N N . ASP A 1 86 ? -16.766 -26.172 -4.711 1 81.06 86 ASP A N 1
ATOM 676 C CA . ASP A 1 86 ? -17.359 -25.594 -3.508 1 81.06 86 ASP A CA 1
ATOM 677 C C . ASP A 1 86 ? -17.156 -26.5 -2.301 1 81.06 86 ASP A C 1
ATOM 679 O O . ASP A 1 86 ? -17.234 -27.719 -2.416 1 81.06 86 ASP A O 1
ATOM 683 N N . MET A 1 87 ? -16.812 -25.781 -1.358 1 73.12 87 MET A N 1
ATOM 684 C CA . MET A 1 87 ? -16.75 -26.578 -0.138 1 73.12 87 MET A CA 1
ATOM 685 C C . MET A 1 87 ? -18.156 -26.969 0.327 1 73.12 87 MET A C 1
ATOM 687 O O . MET A 1 87 ? -19.141 -26.328 -0.047 1 73.12 87 MET A O 1
ATOM 691 N N . GLY A 1 88 ? -18.219 -28.156 0.885 1 64.31 88 GLY A N 1
ATOM 692 C CA . GLY A 1 88 ? -19.469 -28.75 1.288 1 64.31 88 GLY A CA 1
ATOM 693 C C . GLY A 1 88 ? -20.359 -27.797 2.062 1 64.31 88 GLY A C 1
ATOM 694 O O . GLY A 1 88 ? -21.594 -27.891 1.978 1 64.31 88 GLY A O 1
ATOM 695 N N . ASP A 1 89 ? -19.75 -26.859 2.793 1 63.78 89 ASP A N 1
ATOM 696 C CA . ASP A 1 89 ? -20.562 -25.984 3.635 1 63.78 89 ASP A CA 1
ATOM 697 C C . ASP A 1 89 ? -20.922 -24.688 2.904 1 63.78 89 ASP A C 1
ATOM 699 O O . ASP A 1 89 ? -21.672 -23.859 3.434 1 63.78 89 ASP A O 1
ATOM 703 N N . GLY A 1 90 ? -20.469 -24.641 1.748 1 65.94 90 GLY A N 1
ATOM 704 C CA . GLY A 1 90 ? -20.844 -23.516 0.91 1 65.94 90 GLY A CA 1
ATOM 705 C C . GLY A 1 90 ? -20.094 -22.25 1.251 1 65.94 90 GLY A C 1
ATOM 706 O O . GLY A 1 90 ? -20.406 -21.172 0.721 1 65.94 90 GLY A O 1
ATOM 707 N N . ARG A 1 91 ? -19.125 -22.344 2.162 1 73.5 91 ARG A N 1
ATOM 708 C CA . ARG A 1 91 ? -18.547 -21.109 2.67 1 73.5 91 ARG A CA 1
ATOM 709 C C . ARG A 1 91 ? -17.297 -20.734 1.897 1 73.5 91 ARG A C 1
ATOM 711 O O . ARG A 1 91 ? -16.75 -19.641 2.088 1 73.5 91 ARG A O 1
ATOM 718 N N . GLY A 1 92 ? -16.906 -21.656 0.926 1 84.62 92 GLY A N 1
ATOM 719 C CA . GLY A 1 92 ? -15.68 -21.312 0.218 1 84.62 92 GLY A CA 1
ATOM 720 C C . GLY A 1 92 ? -15.242 -22.391 -0.762 1 84.62 92 GLY A C 1
ATOM 721 O O . GLY A 1 92 ? -16.016 -23.297 -1.085 1 84.62 92 GLY A O 1
ATOM 722 N N . LYS A 1 93 ? -14.117 -22.188 -1.386 1 89.69 93 LYS A N 1
ATOM 723 C CA . LYS A 1 93 ? -13.516 -23.125 -2.334 1 89.69 93 LYS A CA 1
ATOM 724 C C . LYS A 1 93 ? -12.117 -23.531 -1.882 1 89.69 93 LYS A C 1
ATOM 726 O O . LYS A 1 93 ? -11.43 -22.766 -1.205 1 89.69 93 LYS A O 1
ATOM 731 N N . SER A 1 94 ? -11.812 -24.75 -2.229 1 89.44 94 SER A N 1
ATOM 732 C CA . SER A 1 94 ? -10.453 -25.219 -1.955 1 89.44 94 SER A CA 1
ATOM 733 C C . SER A 1 94 ? -9.43 -24.438 -2.756 1 89.44 94 SER A C 1
ATOM 735 O O . SER A 1 94 ? -9.453 -24.438 -3.988 1 89.44 94 SER A O 1
ATOM 737 N N . ALA A 1 95 ? -8.5 -23.875 -2.045 1 91.81 95 ALA A N 1
ATOM 738 C CA . ALA A 1 95 ? -7.465 -23.094 -2.703 1 91.81 95 ALA A CA 1
ATOM 739 C C . ALA A 1 95 ? -6.605 -23.969 -3.611 1 91.81 95 ALA A C 1
ATOM 741 O O . ALA A 1 95 ? -6.289 -23.578 -4.738 1 91.81 95 ALA A O 1
ATOM 742 N N . SER A 1 96 ? -6.199 -25.156 -3.113 1 92.31 96 SER A N 1
ATOM 743 C CA . SER A 1 96 ? -5.324 -26.047 -3.867 1 92.31 96 SER A CA 1
ATOM 744 C C . SER A 1 96 ? -6.004 -26.547 -5.141 1 92.31 96 SER A C 1
ATOM 746 O O . SER A 1 96 ? -5.371 -26.625 -6.195 1 92.31 96 SER A O 1
ATOM 748 N N . GLU A 1 97 ? -7.277 -26.859 -5.055 1 93.31 97 GLU A N 1
ATOM 749 C CA . GLU A 1 97 ? -8.008 -27.312 -6.234 1 93.31 97 GLU A CA 1
ATOM 750 C C . GLU A 1 97 ? -8.195 -26.172 -7.23 1 93.31 97 GLU A C 1
ATOM 752 O O . GLU A 1 97 ? -8.094 -26.375 -8.445 1 93.31 97 GLU A O 1
ATOM 757 N N . MET A 1 98 ? -8.508 -25.062 -6.766 1 95.06 98 MET A N 1
ATOM 758 C CA . MET A 1 98 ? -8.656 -23.891 -7.629 1 95.06 98 MET A CA 1
ATOM 759 C C . MET A 1 98 ? -7.367 -23.609 -8.391 1 95.06 98 MET A C 1
ATOM 761 O O . MET A 1 98 ? -7.395 -23.359 -9.594 1 95.06 98 MET A O 1
ATOM 765 N N . LEU A 1 99 ? -6.27 -23.625 -7.641 1 96.94 99 LEU A N 1
ATOM 766 C CA . LEU A 1 99 ? -4.977 -23.391 -8.281 1 96.94 99 LEU A CA 1
ATOM 767 C C . LEU A 1 99 ? -4.715 -24.438 -9.367 1 96.94 99 LEU A C 1
ATOM 769 O O . LEU A 1 99 ? -4.328 -24.078 -10.484 1 96.94 99 LEU A O 1
ATOM 773 N N . ARG A 1 100 ? -4.941 -25.688 -9.031 1 95.62 100 ARG A N 1
ATOM 774 C CA . ARG A 1 100 ? -4.711 -26.766 -9.992 1 95.62 100 ARG A CA 1
ATOM 775 C C . ARG A 1 100 ? -5.547 -26.562 -11.25 1 95.62 100 ARG A C 1
ATOM 777 O O . ARG A 1 100 ? -5.023 -26.641 -12.367 1 95.62 100 ARG A O 1
ATOM 784 N N . ASP A 1 101 ? -6.832 -26.312 -11.07 1 96.56 101 ASP A N 1
ATOM 785 C CA . ASP A 1 101 ? -7.734 -26.094 -12.203 1 96.56 101 ASP A CA 1
ATOM 786 C C . ASP A 1 101 ? -7.293 -24.906 -13.039 1 96.56 101 ASP A C 1
ATOM 788 O O . ASP A 1 101 ? -7.309 -24.969 -14.273 1 96.56 101 ASP A O 1
ATOM 792 N N . PHE A 1 102 ? -6.977 -23.891 -12.406 1 98 102 PHE A N 1
ATOM 793 C CA . PHE A 1 102 ? -6.594 -22.672 -13.109 1 98 102 PHE A CA 1
ATOM 794 C C . PHE A 1 102 ? -5.301 -22.875 -13.891 1 98 102 PHE A C 1
ATOM 796 O O . PHE A 1 102 ? -5.18 -22.438 -15.031 1 98 102 PHE A O 1
ATOM 803 N N . CYS A 1 103 ? -4.312 -23.469 -13.234 1 97.56 103 CYS A N 1
ATOM 804 C CA . CYS A 1 103 ? -3.057 -23.75 -13.922 1 97.56 103 CYS A CA 1
ATOM 805 C C . CYS A 1 103 ? -3.293 -24.578 -15.172 1 97.56 103 CYS A C 1
ATOM 807 O O . CYS A 1 103 ? -2.699 -24.312 -16.219 1 97.56 103 CYS A O 1
ATOM 809 N N . TYR A 1 104 ? -4.121 -25.516 -15.047 1 95.88 104 TYR A N 1
ATOM 810 C CA . TYR A 1 104 ? -4.465 -26.344 -16.203 1 95.88 104 TYR A CA 1
ATOM 811 C C . TYR A 1 104 ? -5.094 -25.484 -17.297 1 95.88 104 TYR A C 1
ATOM 813 O O . TYR A 1 104 ? -4.734 -25.609 -18.469 1 95.88 104 TYR A O 1
ATOM 821 N N . TRP A 1 105 ? -6.023 -24.688 -16.969 1 96.56 105 TRP A N 1
ATOM 822 C CA . TRP A 1 105 ? -6.734 -23.828 -17.906 1 96.56 105 TRP A CA 1
ATOM 823 C C . TRP A 1 105 ? -5.777 -22.875 -18.609 1 96.56 105 TRP A C 1
ATOM 825 O O . TRP A 1 105 ? -5.816 -22.734 -19.844 1 96.56 105 TRP A O 1
ATOM 835 N N . GLN A 1 106 ? -4.91 -22.156 -17.859 1 95.62 106 GLN A N 1
ATOM 836 C CA . GLN A 1 106 ? -4.062 -21.109 -18.422 1 95.62 106 GLN A CA 1
ATOM 837 C C . GLN A 1 106 ? -3.061 -21.703 -19.422 1 95.62 106 GLN A C 1
ATOM 839 O O . GLN A 1 106 ? -2.668 -21.031 -20.375 1 95.62 106 GLN A O 1
ATOM 844 N N . ARG A 1 107 ? -2.68 -22.938 -19.203 1 92.69 107 ARG A N 1
ATOM 845 C CA . ARG A 1 107 ? -1.78 -23.609 -20.141 1 92.69 107 ARG A CA 1
ATOM 846 C C . ARG A 1 107 ? -2.377 -23.641 -21.531 1 92.69 107 ARG A C 1
ATOM 848 O O . ARG A 1 107 ? -1.664 -23.453 -22.531 1 92.69 107 ARG A O 1
ATOM 855 N N . HIS A 1 108 ? -3.604 -23.844 -21.578 1 91.88 108 HIS A N 1
ATOM 856 C CA . HIS A 1 108 ? -4.289 -23.953 -22.859 1 91.88 108 HIS A CA 1
ATOM 857 C C . HIS A 1 108 ? -4.516 -22.578 -23.484 1 91.88 108 HIS A C 1
ATOM 859 O O . HIS A 1 108 ? -4.711 -22.469 -24.703 1 91.88 108 HIS A O 1
ATOM 865 N N . GLU A 1 109 ? -4.48 -21.594 -22.688 1 92.19 109 GLU A N 1
ATOM 866 C CA . GLU A 1 109 ? -4.68 -20.219 -23.156 1 92.19 109 GLU A CA 1
ATOM 867 C C . GLU A 1 109 ? -3.375 -19.625 -23.672 1 92.19 109 GLU A C 1
ATOM 869 O O . GLU A 1 109 ? -3.387 -18.609 -24.375 1 92.19 109 GLU A O 1
ATOM 874 N N . ASN A 1 110 ? -2.252 -20.203 -23.25 1 92.88 110 ASN A N 1
ATOM 875 C CA . ASN A 1 110 ? -0.939 -19.641 -23.562 1 92.88 110 ASN A CA 1
ATOM 876 C C . ASN A 1 110 ? -0.454 -20.094 -24.938 1 92.88 110 ASN A C 1
ATOM 878 O O . ASN A 1 110 ? -0.21 -21.281 -25.156 1 92.88 110 ASN A O 1
ATOM 882 N N . PRO A 1 111 ? -0.269 -19.188 -25.859 1 89.81 111 PRO A N 1
ATOM 883 C CA . PRO A 1 111 ? 0.281 -19.594 -27.156 1 89.81 111 PRO A CA 1
ATOM 884 C C . PRO A 1 111 ? 1.653 -20.266 -27.031 1 89.81 111 PRO A C 1
ATOM 886 O O . PRO A 1 111 ? 2.482 -19.812 -26.234 1 89.81 111 PRO A O 1
ATOM 889 N N . PRO A 1 112 ? 1.927 -21.219 -27.797 1 85.81 112 PRO A N 1
ATOM 890 C CA . PRO A 1 112 ? 3.205 -21.938 -27.703 1 85.81 112 PRO A CA 1
ATOM 891 C C . PRO A 1 112 ? 4.387 -21.094 -28.172 1 85.81 112 PRO A C 1
ATOM 893 O O . PRO A 1 112 ? 5.512 -21.266 -27.703 1 85.81 112 PRO A O 1
ATOM 896 N N . ASP A 1 113 ? 4.078 -20.188 -29.062 1 87.88 113 ASP A N 1
ATOM 897 C CA . ASP A 1 113 ? 5.113 -19.297 -29.562 1 87.88 113 ASP A CA 1
ATOM 898 C C . ASP A 1 113 ? 5.395 -18.172 -28.578 1 87.88 113 ASP A C 1
ATOM 900 O O . ASP A 1 113 ? 4.547 -17.297 -28.359 1 87.88 113 ASP A O 1
ATOM 904 N N . PRO A 1 114 ? 6.539 -18.156 -28.016 1 85.06 114 PRO A N 1
ATOM 905 C CA . PRO A 1 114 ? 6.863 -17.125 -27.031 1 85.06 114 PRO A CA 1
ATOM 906 C C . PRO A 1 114 ? 6.891 -15.719 -27.625 1 85.06 114 PRO A C 1
ATOM 908 O O . PRO A 1 114 ? 6.836 -14.727 -26.891 1 85.06 114 PRO A O 1
ATOM 911 N N . SER A 1 115 ? 6.984 -15.586 -28.875 1 87 115 SER A N 1
ATOM 912 C CA . SER A 1 115 ? 7.023 -14.281 -29.531 1 87 115 SER A CA 1
ATOM 913 C C . SER A 1 115 ? 5.617 -13.766 -29.812 1 87 115 SER A C 1
ATOM 915 O O . SER A 1 115 ? 5.441 -12.609 -30.203 1 87 115 SER A O 1
ATOM 917 N N . ALA A 1 116 ? 4.695 -14.641 -29.578 1 88.75 116 ALA A N 1
ATOM 918 C CA . ALA A 1 116 ? 3.314 -14.219 -29.781 1 88.75 116 ALA A CA 1
ATOM 919 C C . ALA A 1 116 ? 2.926 -13.117 -28.812 1 88.75 116 ALA A C 1
ATOM 921 O O . ALA A 1 116 ? 3.297 -13.156 -27.625 1 88.75 116 ALA A O 1
ATOM 922 N N . PRO A 1 117 ? 2.223 -12.109 -29.25 1 88.06 117 PRO A N 1
ATOM 923 C CA . PRO A 1 117 ? 1.843 -10.969 -28.391 1 88.06 117 PRO A CA 1
ATOM 924 C C . PRO A 1 117 ? 1.028 -11.391 -27.172 1 88.06 117 PRO A C 1
ATOM 926 O O . PRO A 1 117 ? 1.062 -10.719 -26.141 1 88.06 117 PRO A O 1
ATOM 929 N N . GLN A 1 118 ? 0.376 -12.469 -27.312 1 90.75 118 GLN A N 1
ATOM 930 C CA . GLN A 1 118 ? -0.5 -12.867 -26.219 1 90.75 118 GLN A CA 1
ATOM 931 C C . GLN A 1 118 ? 0.2 -13.859 -25.281 1 90.75 118 GLN A C 1
ATOM 933 O O . GLN A 1 118 ? -0.413 -14.383 -24.359 1 90.75 118 GLN A O 1
ATOM 938 N N . HIS A 1 119 ? 1.411 -14.133 -25.594 1 93.69 119 HIS A N 1
ATOM 939 C CA . HIS A 1 119 ? 2.162 -15.047 -24.734 1 93.69 119 HIS A CA 1
ATOM 940 C C . HIS A 1 119 ? 2.387 -14.438 -23.359 1 93.69 119 HIS A C 1
ATOM 942 O O . HIS A 1 119 ? 2.502 -13.219 -23.219 1 93.69 119 HIS A O 1
ATOM 948 N N . PHE A 1 120 ? 2.439 -15.281 -22.375 1 95.94 120 PHE A N 1
ATOM 949 C CA . PHE A 1 120 ? 2.715 -14.82 -21.016 1 95.94 120 PHE A CA 1
ATOM 950 C C . PHE A 1 120 ? 3.633 -15.805 -20.281 1 95.94 120 PHE A C 1
ATOM 952 O O . PHE A 1 120 ? 3.66 -16.984 -20.609 1 95.94 120 PHE A O 1
ATOM 959 N N . ASP A 1 121 ? 4.395 -15.297 -19.375 1 95.62 121 ASP A N 1
ATOM 960 C CA . ASP A 1 121 ? 5.301 -16.109 -18.578 1 95.62 121 ASP A CA 1
ATOM 961 C C . ASP A 1 121 ? 4.562 -16.781 -17.422 1 95.62 121 ASP A C 1
ATOM 963 O O . ASP A 1 121 ? 4.93 -17.875 -16.984 1 95.62 121 ASP A O 1
ATOM 967 N N . THR A 1 122 ? 3.605 -16.094 -16.844 1 97.38 122 THR A N 1
ATOM 968 C CA . THR A 1 122 ? 2.818 -16.594 -15.719 1 97.38 122 THR A CA 1
ATOM 969 C C . THR A 1 122 ? 1.412 -16 -15.75 1 97.38 122 THR A C 1
ATOM 971 O O . THR A 1 122 ? 1.161 -15.008 -16.438 1 97.38 122 THR A O 1
ATOM 974 N N . ALA A 1 123 ? 0.47 -16.672 -15.094 1 98.44 123 ALA A N 1
ATOM 975 C CA . ALA A 1 123 ? -0.917 -16.219 -15.07 1 98.44 123 ALA A CA 1
ATOM 976 C C . ALA A 1 123 ? -1.421 -16.078 -13.633 1 98.44 123 ALA A C 1
ATOM 978 O O . ALA A 1 123 ? -1.015 -16.828 -12.75 1 98.44 123 ALA A O 1
ATOM 979 N N . LEU A 1 124 ? -2.246 -15.117 -13.383 1 98.69 124 LEU A N 1
ATOM 980 C CA . LEU A 1 124 ? -2.842 -14.812 -12.086 1 98.69 124 LEU A CA 1
ATOM 981 C C . LEU A 1 124 ? -4.363 -14.859 -12.164 1 98.69 124 LEU A C 1
ATOM 983 O O . LEU A 1 124 ? -4.965 -14.219 -13.031 1 98.69 124 LEU A O 1
ATOM 987 N N . LEU A 1 125 ? -4.988 -15.586 -11.281 1 98.75 125 LEU A N 1
ATOM 988 C CA . LEU A 1 125 ? -6.438 -15.562 -11.133 1 98.75 125 LEU A CA 1
ATOM 989 C C . LEU A 1 125 ? -6.852 -14.703 -9.945 1 98.75 125 LEU A C 1
ATOM 991 O O . LEU A 1 125 ? -6.406 -14.938 -8.82 1 98.75 125 LEU A O 1
ATOM 995 N N . LEU A 1 126 ? -7.621 -13.734 -10.195 1 98 126 LEU A N 1
ATOM 996 C CA . LEU A 1 126 ? -8.281 -12.945 -9.156 1 98 126 LEU A CA 1
ATOM 997 C C . LEU A 1 126 ? -9.711 -13.422 -8.945 1 98 126 LEU A C 1
ATOM 999 O O . LEU A 1 126 ? -10.469 -13.586 -9.906 1 98 126 LEU A O 1
ATOM 1003 N N . THR A 1 127 ? -10.07 -13.656 -7.688 1 96.62 127 THR A N 1
ATOM 1004 C CA . THR A 1 127 ? -11.406 -14.148 -7.367 1 96.62 127 THR A CA 1
ATOM 1005 C C . THR A 1 127 ? -11.953 -13.461 -6.121 1 96.62 127 THR A C 1
ATOM 1007 O O . THR A 1 127 ? -11.18 -13.016 -5.266 1 96.62 127 THR A O 1
ATOM 1010 N N . ARG A 1 128 ? -13.25 -13.391 -6.027 1 92.69 128 ARG A N 1
ATOM 1011 C CA . ARG A 1 128 ? -13.883 -12.922 -4.797 1 92.69 128 ARG A CA 1
ATOM 1012 C C . ARG A 1 128 ? -14.477 -14.086 -4.012 1 92.69 128 ARG A C 1
ATOM 1014 O O . ARG A 1 128 ? -15.172 -13.883 -3.016 1 92.69 128 ARG A O 1
ATOM 1021 N N . GLU A 1 129 ? -14.188 -15.328 -4.52 1 90.81 129 GLU A N 1
ATOM 1022 C CA . GLU A 1 129 ? -14.523 -16.5 -3.711 1 90.81 129 GLU A CA 1
ATOM 1023 C C . GLU A 1 129 ? -13.711 -16.531 -2.42 1 90.81 129 GLU A C 1
ATOM 1025 O O . GLU A 1 129 ? -12.555 -16.094 -2.396 1 90.81 129 GLU A O 1
ATOM 1030 N N . ASN A 1 130 ? -14.375 -17.062 -1.386 1 85.44 130 ASN A N 1
ATOM 1031 C CA . ASN A 1 130 ? -13.578 -17.406 -0.212 1 85.44 130 ASN A CA 1
ATOM 1032 C C . ASN A 1 130 ? -12.719 -18.641 -0.46 1 85.44 130 ASN A C 1
ATOM 1034 O O . ASN A 1 130 ? -13.234 -19.703 -0.81 1 85.44 130 ASN A O 1
ATOM 1038 N N . ILE A 1 131 ? -11.484 -18.453 -0.418 1 89.44 131 ILE A N 1
ATOM 1039 C CA . ILE A 1 131 ? -10.586 -19.562 -0.69 1 89.44 131 ILE A CA 1
ATOM 1040 C C . ILE A 1 131 ? -10.078 -20.156 0.625 1 89.44 131 ILE A C 1
ATOM 1042 O O . ILE A 1 131 ? -9.711 -19.422 1.543 1 89.44 131 ILE A O 1
ATOM 1046 N N . CYS A 1 132 ? -10.086 -21.422 0.696 1 86 132 CYS A N 1
ATOM 1047 C CA . CYS A 1 132 ? -9.805 -22.125 1.94 1 86 132 CYS A CA 1
ATOM 1048 C C . CYS A 1 132 ? -8.641 -23.094 1.765 1 86 132 CYS A C 1
ATOM 1050 O O . CYS A 1 132 ? -8.461 -23.672 0.691 1 86 132 CYS A O 1
ATOM 1052 N N . ARG A 1 133 ? -7.676 -23.172 2.744 1 78.81 133 ARG A N 1
ATOM 1053 C CA . ARG A 1 133 ? -6.539 -24.078 2.689 1 78.81 133 ARG A CA 1
ATOM 1054 C C . ARG A 1 133 ? -7.004 -25.531 2.639 1 78.81 133 ARG A C 1
ATOM 1056 O O . ARG A 1 133 ? -6.566 -26.297 1.779 1 78.81 133 ARG A O 1
ATOM 1063 N N . ASN A 1 134 ? -7.652 -25.891 3.779 1 69 134 ASN A N 1
ATOM 1064 C CA . ASN A 1 134 ? -8.18 -27.25 3.895 1 69 134 ASN A CA 1
ATOM 1065 C C . ASN A 1 134 ? -9.695 -27.25 4.07 1 69 134 ASN A C 1
ATOM 1067 O O . ASN A 1 134 ? -10.203 -26.781 5.094 1 69 134 ASN A O 1
ATOM 1071 N N . PRO A 1 135 ? -10.281 -27.672 3.027 1 63.31 135 PRO A N 1
ATOM 1072 C CA . PRO A 1 135 ? -11.742 -27.656 3.086 1 63.31 135 PRO A CA 1
ATOM 1073 C C . PRO A 1 135 ? -12.289 -28.297 4.359 1 63.31 135 PRO A C 1
ATOM 1075 O O . PRO A 1 135 ? -13.344 -27.906 4.852 1 63.31 135 PRO A O 1
ATOM 1078 N N . ASP A 1 136 ? -11.477 -29.188 4.773 1 63.72 136 ASP A N 1
ATOM 1079 C CA . ASP A 1 136 ? -12 -29.922 5.922 1 63.72 136 ASP A CA 1
ATOM 1080 C C . ASP A 1 136 ? -11.898 -29.094 7.199 1 63.72 136 ASP A C 1
ATOM 1082 O O . ASP A 1 136 ? -12.664 -29.297 8.141 1 63.72 136 ASP A O 1
ATOM 1086 N N . LEU A 1 137 ? -11 -28.281 7.219 1 62.38 137 LEU A N 1
ATOM 1087 C CA . LEU A 1 137 ? -10.758 -27.516 8.438 1 62.38 137 LEU A CA 1
ATOM 1088 C C . LEU A 1 137 ? -11.516 -26.188 8.414 1 62.38 137 LEU A C 1
ATOM 1090 O O . LEU A 1 137 ? -11.57 -25.484 9.422 1 62.38 137 LEU A O 1
ATOM 1094 N N . GLN A 1 138 ? -12.25 -26 7.395 1 59.22 138 GLN A N 1
ATOM 1095 C CA . GLN A 1 138 ? -13.094 -24.812 7.238 1 59.22 138 GLN A CA 1
ATOM 1096 C C . GLN A 1 138 ? -12.32 -23.547 7.555 1 59.22 138 GLN A C 1
ATOM 1098 O O . GLN A 1 138 ? -12.875 -22.594 8.102 1 59.22 138 GLN A O 1
ATOM 1103 N N . LYS A 1 139 ? -11.062 -23.594 7.527 1 68.62 139 LYS A N 1
ATOM 1104 C CA . LYS A 1 139 ? -10.297 -22.375 7.75 1 68.62 139 LYS A CA 1
ATOM 1105 C C . LYS A 1 139 ? -10.062 -21.625 6.438 1 68.62 139 LYS A C 1
ATOM 1107 O O . LYS A 1 139 ? -9.18 -22 5.66 1 68.62 139 LYS A O 1
ATOM 1112 N N . CYS A 1 140 ? -10.906 -20.75 6.148 1 76.38 140 CYS A N 1
ATOM 1113 C CA . CYS A 1 140 ? -10.867 -19.984 4.91 1 76.38 140 CYS A CA 1
ATOM 1114 C C . CYS A 1 140 ? -10.148 -18.656 5.113 1 76.38 140 CYS A C 1
ATOM 1116 O O . CYS A 1 140 ? -10.727 -17.594 4.902 1 76.38 140 CYS A O 1
ATOM 1118 N N . ASP A 1 141 ? -8.859 -18.875 5.52 1 74 141 ASP A N 1
ATOM 1119 C CA . ASP A 1 141 ? -8.047 -17.688 5.777 1 74 141 ASP A CA 1
ATOM 1120 C C . ASP A 1 141 ? -6.922 -17.562 4.75 1 74 141 ASP A C 1
ATOM 1122 O O . ASP A 1 141 ? -5.949 -16.844 4.973 1 74 141 ASP A O 1
ATOM 1126 N N . THR A 1 142 ? -7.164 -18.266 3.635 1 83.12 142 THR A N 1
ATOM 1127 C CA . THR A 1 142 ? -6.16 -18.203 2.578 1 83.12 142 THR A CA 1
ATOM 1128 C C . THR A 1 142 ? -6.422 -17.016 1.654 1 83.12 142 THR A C 1
ATOM 1130 O O . THR A 1 142 ? -7.531 -16.859 1.143 1 83.12 142 THR A O 1
ATOM 1133 N N . LEU A 1 143 ? -5.449 -16.188 1.485 1 88.44 143 LEU A N 1
ATOM 1134 C CA . LEU A 1 143 ? -5.605 -15.008 0.648 1 88.44 143 LEU A CA 1
ATOM 1135 C C . LEU A 1 143 ? -5.02 -15.242 -0.742 1 88.44 143 LEU A C 1
ATOM 1137 O O . LEU A 1 143 ? -5.344 -14.523 -1.687 1 88.44 143 LEU A O 1
ATOM 1141 N N . GLY A 1 144 ? -4.184 -16.141 -0.91 1 93.19 144 GLY A N 1
ATOM 1142 C CA . GLY A 1 144 ? -3.564 -16.5 -2.176 1 93.19 144 GLY A CA 1
ATOM 1143 C C . GLY A 1 144 ? -2.77 -17.797 -2.104 1 93.19 144 GLY A C 1
ATOM 1144 O O . GLY A 1 144 ? -2.586 -18.359 -1.023 1 93.19 144 GLY A O 1
ATOM 1145 N N . LEU A 1 145 ? -2.41 -18.234 -3.227 1 95.44 145 LEU A N 1
ATOM 1146 C CA . LEU A 1 145 ? -1.624 -19.469 -3.307 1 95.44 145 LEU A CA 1
ATOM 1147 C C . LEU A 1 145 ? -0.811 -19.5 -4.598 1 95.44 145 LEU A C 1
ATOM 1149 O O . LEU A 1 145 ? -1.303 -19.125 -5.66 1 95.44 145 LEU A O 1
ATOM 1153 N N . ALA A 1 146 ? 0.36 -19.906 -4.508 1 96.38 146 ALA A N 1
ATOM 1154 C CA . ALA A 1 146 ? 1.268 -20.203 -5.617 1 96.38 146 ALA A CA 1
ATOM 1155 C C . ALA A 1 146 ? 2.344 -21.203 -5.203 1 96.38 146 ALA A C 1
ATOM 1157 O O . ALA A 1 146 ? 2.629 -21.359 -4.012 1 96.38 146 ALA A O 1
ATOM 1158 N N . GLU A 1 147 ? 2.867 -21.922 -6.207 1 94.94 147 GLU A N 1
ATOM 1159 C CA . GLU A 1 147 ? 3.986 -22.812 -5.949 1 94.94 147 GLU A CA 1
ATOM 1160 C C . GLU A 1 147 ? 5.324 -22.109 -6.145 1 94.94 147 GLU A C 1
ATOM 1162 O O . GLU A 1 147 ? 5.426 -21.172 -6.941 1 94.94 147 GLU A O 1
ATOM 1167 N N . LEU A 1 148 ? 6.281 -22.609 -5.43 1 95.62 148 LEU A N 1
ATOM 1168 C CA . LEU A 1 148 ? 7.586 -21.969 -5.453 1 95.62 148 LEU A CA 1
ATOM 1169 C C . LEU A 1 148 ? 8.336 -22.297 -6.738 1 95.62 148 LEU A C 1
ATOM 1171 O O . LEU A 1 148 ? 8.375 -23.453 -7.16 1 95.62 148 LEU A O 1
ATOM 1175 N N . GLY A 1 149 ? 8.859 -21.203 -7.418 1 95.5 149 GLY A N 1
ATOM 1176 C CA . GLY A 1 149 ? 9.844 -21.359 -8.477 1 95.5 149 GLY A CA 1
ATOM 1177 C C . GLY A 1 149 ? 9.258 -21.906 -9.758 1 95.5 149 GLY A C 1
ATOM 1178 O O . GLY A 1 149 ? 9.898 -22.703 -10.445 1 95.5 149 GLY A O 1
ATOM 1179 N N . THR A 1 150 ? 8.07 -21.562 -10.086 1 95.06 150 THR A N 1
ATOM 1180 C CA . THR A 1 150 ? 7.41 -22.188 -11.227 1 95.06 150 THR A CA 1
ATOM 1181 C C . THR A 1 150 ? 7.43 -21.25 -12.438 1 95.06 150 THR A C 1
ATOM 1183 O O . THR A 1 150 ? 6.812 -21.531 -13.461 1 95.06 150 THR A O 1
ATOM 1186 N N . MET A 1 151 ? 8.141 -20.156 -12.383 1 94 151 MET A N 1
ATOM 1187 C CA . MET A 1 151 ? 8.141 -19.125 -13.422 1 94 151 MET A CA 1
ATOM 1188 C C . MET A 1 151 ? 8.5 -19.734 -14.773 1 94 151 MET A C 1
ATOM 1190 O O . MET A 1 151 ? 7.977 -19.297 -15.805 1 94 151 MET A O 1
ATOM 1194 N N . CYS A 1 152 ? 9.359 -20.734 -14.742 1 89.44 152 CYS A N 1
ATOM 1195 C CA . CYS A 1 152 ? 9.836 -21.281 -16 1 89.44 152 CYS A CA 1
ATOM 1196 C C . CYS A 1 152 ? 9.125 -22.594 -16.344 1 89.44 152 CYS A C 1
ATOM 1198 O O . CYS A 1 152 ? 9.484 -23.266 -17.297 1 89.44 152 CYS A O 1
ATOM 1200 N N . ASP A 1 153 ? 8.164 -22.938 -15.555 1 91.44 153 ASP A N 1
ATOM 1201 C CA . ASP A 1 153 ? 7.348 -24.109 -15.812 1 91.44 153 ASP A CA 1
ATOM 1202 C C . ASP A 1 153 ? 5.996 -23.734 -16.406 1 91.44 153 ASP A C 1
ATOM 1204 O O . ASP A 1 153 ? 5.062 -23.391 -15.68 1 91.44 153 ASP A O 1
ATOM 1208 N N . ARG A 1 154 ? 5.812 -23.875 -17.578 1 87.19 154 ARG A N 1
ATOM 1209 C CA . ARG A 1 154 ? 4.637 -23.438 -18.328 1 87.19 154 ARG A CA 1
ATOM 1210 C C . ARG A 1 154 ? 3.367 -24.062 -17.766 1 87.19 154 ARG A C 1
ATOM 1212 O O . ARG A 1 154 ? 2.291 -23.453 -17.828 1 87.19 154 ARG A O 1
ATOM 1219 N N . MET A 1 155 ? 3.566 -25.156 -17.172 1 88.25 155 MET A N 1
ATOM 1220 C CA . MET A 1 155 ? 2.391 -25.891 -16.719 1 88.25 155 MET A CA 1
ATOM 1221 C C . MET A 1 155 ? 1.956 -25.406 -15.336 1 88.25 155 MET A C 1
ATOM 1223 O O . MET A 1 155 ? 0.776 -25.484 -14.992 1 88.25 155 MET A O 1
ATOM 1227 N N . SER A 1 156 ? 2.904 -24.906 -14.633 1 93.19 156 SER A N 1
ATOM 1228 C CA . SER A 1 156 ? 2.58 -24.641 -13.242 1 93.19 156 SER A CA 1
ATOM 1229 C C . SER A 1 156 ? 2.824 -23.172 -12.891 1 93.19 156 SER A C 1
ATOM 1231 O O . SER A 1 156 ? 2.672 -22.766 -11.734 1 93.19 156 SER A O 1
ATOM 1233 N N . SER A 1 157 ? 3.182 -22.359 -13.852 1 96.75 157 SER A N 1
ATOM 1234 C CA . SER A 1 157 ? 3.449 -20.953 -13.586 1 96.75 157 SER A CA 1
ATOM 1235 C C . SER A 1 157 ? 2.154 -20.156 -13.461 1 96.75 157 SER A C 1
ATOM 1237 O O . SER A 1 157 ? 1.764 -19.438 -14.383 1 96.75 157 SER A O 1
ATOM 1239 N N . CYS A 1 158 ? 1.513 -20.281 -12.305 1 98 158 CYS A N 1
ATOM 1240 C CA . CYS A 1 158 ? 0.227 -19.641 -12.055 1 98 158 CYS A CA 1
ATOM 1241 C C . CYS A 1 158 ? 0.054 -19.328 -10.57 1 98 158 CYS A C 1
ATOM 1243 O O . CYS A 1 158 ? 0.786 -19.859 -9.734 1 98 158 CYS A O 1
ATOM 1245 N N . SER A 1 159 ? -0.816 -18.422 -10.242 1 98.31 159 SER A N 1
ATOM 1246 C CA . SER A 1 159 ? -1.169 -18.062 -8.875 1 98.31 159 SER A CA 1
ATOM 1247 C C . SER A 1 159 ? -2.629 -17.625 -8.773 1 98.31 159 SER A C 1
ATOM 1249 O O . SER A 1 159 ? -3.238 -17.234 -9.766 1 98.31 159 SER A O 1
ATOM 1251 N N . ILE A 1 160 ? -3.188 -17.812 -7.582 1 97.69 160 ILE A N 1
ATOM 1252 C CA . ILE A 1 160 ? -4.543 -17.344 -7.316 1 97.69 160 ILE A CA 1
ATOM 1253 C C . ILE A 1 160 ? -4.527 -16.375 -6.141 1 97.69 160 ILE A C 1
ATOM 1255 O O . ILE A 1 160 ? -3.732 -16.516 -5.211 1 97.69 160 ILE A O 1
ATOM 1259 N N . VAL A 1 161 ? -5.344 -15.391 -6.168 1 95.88 161 VAL A N 1
ATOM 1260 C CA . VAL A 1 161 ? -5.457 -14.391 -5.109 1 95.88 161 VAL A CA 1
ATOM 1261 C C . VAL A 1 161 ? -6.926 -14.055 -4.863 1 95.88 161 VAL A C 1
ATOM 1263 O O . VAL A 1 161 ? -7.691 -13.859 -5.812 1 95.88 161 VAL A O 1
ATOM 1266 N N . GLN A 1 162 ? -7.25 -14.094 -3.58 1 91.94 162 GLN A N 1
ATOM 1267 C CA . GLN A 1 162 ? -8.562 -13.586 -3.195 1 91.94 162 GLN A CA 1
ATOM 1268 C C . GLN A 1 162 ? -8.562 -12.062 -3.123 1 91.94 162 GLN A C 1
ATOM 1270 O O . GLN A 1 162 ? -7.715 -11.461 -2.461 1 91.94 162 GLN A O 1
ATOM 1275 N N . ASP A 1 163 ? -9.492 -11.484 -3.859 1 89.75 163 ASP A N 1
ATOM 1276 C CA . ASP A 1 163 ? -9.617 -10.031 -3.844 1 89.75 163 ASP A CA 1
ATOM 1277 C C . ASP A 1 163 ? -10.227 -9.547 -2.531 1 89.75 163 ASP A C 1
ATOM 1279 O O . ASP A 1 163 ? -11.328 -9.953 -2.168 1 89.75 163 ASP A O 1
ATOM 1283 N N . ASN A 1 164 ? -9.523 -8.758 -1.845 1 78.81 164 ASN A N 1
ATOM 1284 C CA . ASN A 1 164 ? -9.992 -8.117 -0.623 1 78.81 164 ASN A CA 1
ATOM 1285 C C . ASN A 1 164 ? -9.703 -6.613 -0.634 1 78.81 164 ASN A C 1
ATOM 1287 O O . ASN A 1 164 ? -9.367 -6.035 0.399 1 78.81 164 ASN A O 1
ATOM 1291 N N . GLY A 1 165 ? -9.805 -6.145 -1.826 1 76.19 165 GLY A N 1
ATOM 1292 C CA . GLY A 1 165 ? -9.531 -4.727 -2.008 1 76.19 165 GLY A CA 1
ATOM 1293 C C . GLY A 1 165 ? -8.102 -4.445 -2.428 1 76.19 165 GLY A C 1
ATOM 1294 O O . GLY A 1 165 ? -7.484 -5.254 -3.129 1 76.19 165 GLY A O 1
ATOM 1295 N N . LEU A 1 166 ? -7.578 -3.268 -2.1 1 76.19 166 LEU A N 1
ATOM 1296 C CA . LEU A 1 166 ? -6.258 -2.854 -2.561 1 76.19 166 LEU A CA 1
ATOM 1297 C C . LEU A 1 166 ? -5.164 -3.689 -1.905 1 76.19 166 LEU A C 1
ATOM 1299 O O . LEU A 1 166 ? -4.074 -3.84 -2.461 1 76.19 166 LEU A O 1
ATOM 1303 N N . SER A 1 167 ? -5.516 -4.262 -0.76 1 77.56 167 SER A N 1
ATOM 1304 C CA . SER A 1 167 ? -4.539 -5.117 -0.092 1 77.56 167 SER A CA 1
ATOM 1305 C C . SER A 1 167 ? -4.191 -6.332 -0.947 1 77.56 167 SER A C 1
ATOM 1307 O O . SER A 1 167 ? -3.141 -6.949 -0.759 1 77.56 167 SER A O 1
ATOM 1309 N N . ALA A 1 168 ? -5.098 -6.594 -1.911 1 86.94 168 ALA A N 1
ATOM 1310 C 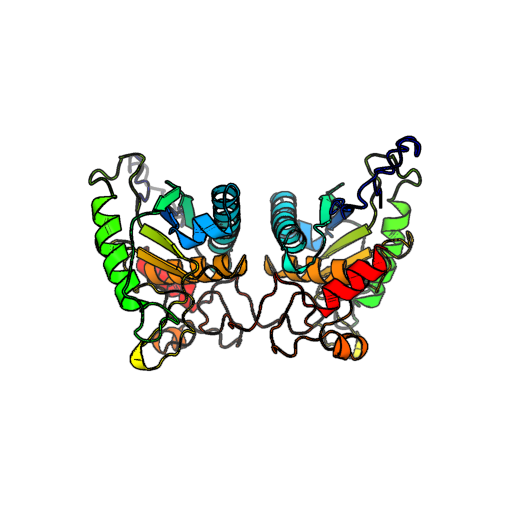CA . ALA A 1 168 ? -4.848 -7.719 -2.809 1 86.94 168 ALA A CA 1
ATOM 1311 C C . ALA A 1 168 ? -3.566 -7.508 -3.611 1 86.94 168 ALA A C 1
ATOM 1313 O O . ALA A 1 168 ? -2.906 -8.469 -4.004 1 86.94 168 ALA A O 1
ATOM 1314 N N . ALA A 1 169 ? -3.209 -6.258 -3.863 1 88.06 169 ALA A N 1
ATOM 1315 C CA . ALA A 1 169 ? -1.978 -5.973 -4.594 1 88.06 169 ALA A CA 1
ATOM 1316 C C . ALA A 1 169 ? -0.765 -6.551 -3.867 1 88.06 169 ALA A C 1
ATOM 1318 O O . ALA A 1 169 ? 0.159 -7.066 -4.5 1 88.06 169 ALA A O 1
ATOM 1319 N N . PHE A 1 170 ? -0.769 -6.512 -2.586 1 85.06 170 PHE A N 1
ATOM 1320 C CA . PHE A 1 170 ? 0.34 -7.047 -1.807 1 85.06 170 PHE A CA 1
ATOM 1321 C C . PHE A 1 170 ? 0.361 -8.57 -1.87 1 85.06 170 PHE A C 1
ATOM 1323 O O . PHE A 1 170 ? 1.431 -9.18 -1.943 1 85.06 170 PHE A O 1
ATOM 1330 N N . THR A 1 171 ? -0.791 -9.125 -1.817 1 90.75 171 THR A N 1
ATOM 1331 C CA . THR A 1 171 ? -0.87 -10.57 -1.956 1 90.75 171 THR A CA 1
ATOM 1332 C C . THR A 1 171 ? -0.407 -11.008 -3.344 1 90.75 171 THR A C 1
ATOM 1334 O O . THR A 1 171 ? 0.272 -12.023 -3.486 1 90.75 171 THR A O 1
ATOM 1337 N N . ILE A 1 172 ? -0.845 -10.266 -4.363 1 95.12 172 ILE A N 1
ATOM 1338 C CA . ILE A 1 172 ? -0.397 -10.578 -5.715 1 95.12 172 ILE A CA 1
ATOM 1339 C C . ILE A 1 172 ? 1.129 -10.562 -5.77 1 95.12 172 ILE A C 1
ATOM 1341 O O . ILE A 1 172 ? 1.749 -11.492 -6.285 1 95.12 172 ILE A O 1
ATOM 1345 N N . ALA A 1 173 ? 1.72 -9.492 -5.227 1 93.5 173 ALA A N 1
ATOM 1346 C CA . ALA A 1 173 ? 3.178 -9.406 -5.207 1 93.5 173 ALA A CA 1
ATOM 1347 C C . ALA A 1 173 ? 3.791 -10.594 -4.469 1 93.5 173 ALA A C 1
ATOM 1349 O O . ALA A 1 173 ? 4.777 -11.172 -4.93 1 93.5 173 ALA A O 1
ATOM 1350 N N . HIS A 1 174 ? 3.236 -10.906 -3.379 1 93.31 174 HIS A N 1
ATOM 1351 C CA . HIS A 1 174 ? 3.674 -12.031 -2.557 1 93.31 174 HIS A CA 1
ATOM 1352 C C . HIS A 1 174 ? 3.631 -13.336 -3.34 1 93.31 174 HIS A C 1
ATOM 1354 O O . HIS A 1 174 ? 4.609 -14.086 -3.359 1 93.31 174 HIS A O 1
ATOM 1360 N N . GLU A 1 175 ? 2.49 -13.594 -4.035 1 96.62 175 GLU A N 1
ATOM 1361 C CA . GLU A 1 175 ? 2.346 -14.836 -4.789 1 96.62 175 GLU A CA 1
ATOM 1362 C C . GLU A 1 175 ? 3.307 -14.875 -5.973 1 96.62 175 GLU A C 1
ATOM 1364 O O . GLU A 1 175 ? 3.871 -15.93 -6.285 1 96.62 175 GLU A O 1
ATOM 1369 N N . LEU A 1 176 ? 3.482 -13.781 -6.672 1 97.38 176 LEU A N 1
ATOM 1370 C CA . LEU A 1 176 ? 4.469 -13.742 -7.746 1 97.38 176 LEU A CA 1
ATOM 1371 C C . LEU A 1 176 ? 5.875 -13.984 -7.203 1 97.38 176 LEU A C 1
ATOM 1373 O O . LEU A 1 176 ? 6.711 -14.586 -7.883 1 97.38 176 LEU A O 1
ATOM 1377 N N . GLY A 1 177 ? 6.125 -13.461 -5.984 1 96.88 177 GLY A N 1
ATOM 1378 C CA . GLY A 1 177 ? 7.379 -13.789 -5.324 1 96.88 177 GLY A CA 1
ATOM 1379 C C . GLY A 1 177 ? 7.617 -15.281 -5.203 1 96.88 177 GLY A C 1
ATOM 1380 O O . GLY A 1 177 ? 8.719 -15.766 -5.469 1 96.88 177 GLY A O 1
ATOM 1381 N N . HIS A 1 178 ? 6.59 -15.953 -4.82 1 96.38 178 HIS A N 1
ATOM 1382 C CA . HIS A 1 178 ? 6.691 -17.406 -4.766 1 96.38 178 HIS A CA 1
ATOM 1383 C C . HIS A 1 178 ? 7.027 -17.984 -6.137 1 96.38 178 HIS A C 1
ATOM 1385 O O . HIS A 1 178 ? 7.918 -18.828 -6.254 1 96.38 178 HIS A O 1
ATOM 1391 N N . VAL A 1 179 ? 6.328 -17.594 -7.176 1 97.62 179 VAL A N 1
ATOM 1392 C CA . VAL A 1 179 ? 6.555 -18.078 -8.539 1 97.62 179 VAL A CA 1
ATOM 1393 C C . VAL A 1 179 ? 8.008 -17.812 -8.938 1 97.62 179 VAL A C 1
ATOM 1395 O O . VAL A 1 179 ? 8.602 -18.609 -9.68 1 97.62 179 VAL A O 1
ATOM 1398 N N . LEU A 1 180 ? 8.617 -16.797 -8.359 1 96.62 180 LEU A N 1
ATOM 1399 C CA . LEU A 1 180 ? 10.008 -16.422 -8.617 1 96.62 180 LEU A CA 1
ATOM 1400 C C . LEU A 1 180 ? 10.938 -17.078 -7.598 1 96.62 180 LEU A C 1
ATOM 1402 O O . LEU A 1 180 ? 12.07 -16.625 -7.406 1 96.62 180 LEU A O 1
ATOM 1406 N N . ASN A 1 181 ? 10.422 -18 -6.816 1 96.81 181 ASN A N 1
ATOM 1407 C CA . ASN A 1 181 ? 11.172 -18.906 -5.957 1 96.81 181 ASN A CA 1
ATOM 1408 C C . ASN A 1 181 ? 11.547 -18.234 -4.633 1 96.81 181 ASN A C 1
ATOM 1410 O O . ASN A 1 181 ? 12.531 -18.609 -4.004 1 96.81 181 ASN A O 1
ATOM 1414 N N . MET A 1 182 ? 10.859 -17.281 -4.219 1 95.56 182 MET A N 1
ATOM 1415 C CA . MET A 1 182 ? 11.086 -16.672 -2.914 1 95.56 182 MET A CA 1
ATOM 1416 C C . MET A 1 182 ? 10.289 -17.391 -1.829 1 95.56 182 MET A C 1
ATOM 1418 O O . MET A 1 182 ? 9.07 -17.5 -1.917 1 95.56 182 MET A O 1
ATOM 1422 N N . PRO A 1 183 ? 10.984 -17.859 -0.855 1 94.88 183 PRO A N 1
ATOM 1423 C CA . PRO A 1 183 ? 10.266 -18.453 0.278 1 94.88 183 PRO A CA 1
ATOM 1424 C C . PRO A 1 183 ? 9.68 -17.406 1.217 1 94.88 183 PRO A C 1
ATOM 1426 O O . PRO A 1 183 ? 9.898 -16.203 1.019 1 94.88 183 PRO A O 1
ATOM 1429 N N . HIS A 1 184 ? 8.945 -17.875 2.176 1 91.81 184 HIS A N 1
ATOM 1430 C CA . HIS A 1 184 ? 8.547 -16.969 3.244 1 91.81 184 HIS A CA 1
ATOM 1431 C C . HIS A 1 184 ? 9.75 -16.5 4.055 1 91.81 184 HIS A C 1
ATOM 1433 O O . HIS A 1 184 ? 10.695 -17.281 4.27 1 91.81 184 HIS A O 1
ATOM 1439 N N . ASP A 1 185 ? 9.664 -15.32 4.539 1 90 185 ASP A N 1
ATOM 1440 C CA . ASP A 1 185 ? 10.789 -14.719 5.262 1 90 185 ASP A CA 1
ATOM 1441 C C . ASP A 1 185 ? 11.086 -15.492 6.543 1 90 185 ASP A C 1
ATOM 1443 O O . ASP A 1 185 ? 12.219 -15.469 7.035 1 90 185 ASP A O 1
ATOM 1447 N N . ASP A 1 186 ? 10.07 -16.188 7.078 1 87.56 186 ASP A N 1
ATOM 1448 C CA . ASP A 1 186 ? 10.273 -16.906 8.344 1 87.56 186 ASP A CA 1
ATOM 1449 C C . ASP A 1 186 ? 10.586 -18.375 8.102 1 87.56 186 ASP A C 1
ATOM 1451 O O . ASP A 1 186 ? 10.641 -19.156 9.047 1 87.56 186 ASP A O 1
ATOM 1455 N N . ASP A 1 187 ? 10.688 -18.766 6.895 1 91.62 187 ASP A N 1
ATOM 1456 C CA . ASP A 1 187 ? 11.109 -20.125 6.598 1 91.62 187 ASP A CA 1
ATOM 1457 C C . ASP A 1 187 ? 12.531 -20.391 7.098 1 91.62 187 ASP A C 1
ATOM 1459 O O . ASP A 1 187 ? 13.359 -19.469 7.129 1 91.62 187 ASP A O 1
ATOM 1463 N N . LEU A 1 188 ? 12.844 -21.625 7.363 1 92.31 188 LEU A N 1
ATOM 1464 C CA . LEU A 1 188 ? 14.148 -22.016 7.891 1 92.31 188 LEU A CA 1
ATOM 1465 C C . LEU A 1 188 ? 15.266 -21.641 6.918 1 92.31 188 LEU A C 1
ATOM 1467 O O . LEU A 1 188 ? 16.344 -21.203 7.34 1 92.31 188 LEU A O 1
ATOM 1471 N N . LYS A 1 189 ? 15.031 -21.844 5.66 1 93.56 189 LYS A N 1
ATOM 1472 C CA . LYS A 1 189 ? 16.062 -21.578 4.66 1 93.56 189 LYS A CA 1
ATOM 1473 C C . LYS A 1 189 ? 16.391 -20.094 4.594 1 93.56 189 LYS A C 1
ATOM 1475 O O . LYS A 1 189 ? 17.422 -19.703 4.027 1 93.56 189 LYS A O 1
ATOM 1480 N N . CYS A 1 190 ? 15.547 -19.234 5.109 1 93.25 190 CYS A N 1
ATOM 1481 C CA . CYS A 1 190 ? 15.781 -17.797 5.082 1 93.25 190 CYS A CA 1
ATOM 1482 C C . CYS A 1 190 ? 16.578 -17.344 6.297 1 93.25 190 CYS A C 1
ATOM 1484 O O . CYS A 1 190 ? 17.094 -16.234 6.328 1 93.25 190 CYS A O 1
ATOM 1486 N N . LEU A 1 191 ? 16.75 -18.172 7.293 1 90 191 LEU A N 1
ATOM 1487 C CA . LEU A 1 191 ? 17.422 -17.828 8.539 1 90 191 LEU A CA 1
ATOM 1488 C C . LEU A 1 191 ? 18.828 -17.297 8.273 1 90 191 LEU A C 1
ATOM 1490 O O . LEU A 1 191 ? 19.219 -16.25 8.812 1 90 191 LEU A O 1
ATOM 1494 N N . PRO A 1 192 ? 19.594 -17.938 7.371 1 92.62 192 PRO A N 1
ATOM 1495 C CA . PRO A 1 192 ? 20.938 -17.438 7.125 1 92.62 192 PRO A CA 1
ATOM 1496 C C . PRO A 1 192 ? 20.969 -16.078 6.441 1 92.62 192 PRO A C 1
ATOM 1498 O O . PRO A 1 192 ? 21.984 -15.391 6.453 1 92.62 192 PRO A O 1
ATOM 1501 N N . HIS A 1 193 ? 19.891 -15.719 5.836 1 90.94 193 HIS A N 1
ATOM 1502 C CA . HIS A 1 193 ? 19.844 -14.492 5.043 1 90.94 193 HIS A CA 1
ATOM 1503 C C . HIS A 1 193 ? 19.031 -13.406 5.742 1 90.94 193 HIS A C 1
ATOM 1505 O O . HIS A 1 193 ? 18.812 -12.336 5.18 1 90.94 193 HIS A O 1
ATOM 1511 N N . SER A 1 194 ? 18.562 -13.781 6.934 1 83.31 194 SER A N 1
ATOM 1512 C CA . SER A 1 194 ? 17.672 -12.867 7.637 1 83.31 194 SER A CA 1
ATOM 1513 C C . SER A 1 194 ? 18.453 -11.734 8.297 1 83.31 194 SER A C 1
ATOM 1515 O O . SER A 1 194 ? 19.547 -11.953 8.82 1 83.31 194 SER A O 1
ATOM 1517 N N . ASP A 1 195 ? 17.906 -10.508 8.195 1 73.69 195 ASP A N 1
ATOM 1518 C CA . ASP A 1 195 ? 18.531 -9.391 8.891 1 73.69 195 ASP A CA 1
ATOM 1519 C C . ASP A 1 195 ? 18.047 -9.297 10.328 1 73.69 195 ASP A C 1
ATOM 1521 O O . ASP A 1 195 ? 18.469 -8.414 11.078 1 73.69 195 ASP A O 1
ATOM 1525 N N . GLN A 1 196 ? 17.219 -10.125 10.805 1 67.62 196 GLN A N 1
ATOM 1526 C CA . GLN A 1 196 ? 16.688 -10.25 12.156 1 67.62 196 GLN A CA 1
ATOM 1527 C C . GLN A 1 196 ? 16 -8.961 12.602 1 67.62 196 GLN A C 1
ATOM 1529 O O . GLN A 1 196 ? 15.992 -8.633 13.789 1 67.62 196 GLN A O 1
ATOM 1534 N N . SER A 1 197 ? 15.594 -8.102 11.672 1 64.19 197 SER A N 1
ATOM 1535 C CA . SER A 1 197 ? 15 -6.812 12 1 64.19 197 SER A CA 1
ATOM 1536 C C . SER A 1 197 ? 13.586 -6.98 12.555 1 64.19 197 SER A C 1
ATOM 1538 O O . SER A 1 197 ? 13.055 -6.07 13.195 1 64.19 197 SER A O 1
ATOM 1540 N N . GLY A 1 198 ? 12.992 -8.062 12.422 1 67.31 198 GLY A N 1
ATOM 1541 C CA . GLY A 1 198 ? 11.617 -8.289 12.836 1 67.31 198 GLY A CA 1
ATOM 1542 C C . GLY A 1 198 ? 10.602 -7.602 11.945 1 67.31 198 GLY A C 1
ATOM 1543 O O . GLY A 1 198 ? 9.406 -7.605 12.242 1 67.31 198 GLY A O 1
ATOM 1544 N N . VAL A 1 199 ? 11.109 -6.973 10.898 1 70.62 199 VAL A N 1
ATOM 1545 C CA . VAL A 1 199 ? 10.242 -6.258 9.969 1 70.62 199 VAL A CA 1
ATOM 1546 C C . VAL A 1 199 ? 9.516 -7.258 9.07 1 70.62 199 VAL A C 1
ATOM 1548 O O . VAL A 1 199 ? 10.109 -8.234 8.609 1 70.62 199 VAL A O 1
ATOM 1551 N N . HIS A 1 200 ? 8.242 -7.016 8.883 1 78.44 200 HIS A N 1
ATOM 1552 C CA . HIS A 1 200 ? 7.473 -7.84 7.957 1 78.44 200 HIS A CA 1
ATOM 1553 C C . HIS A 1 200 ? 7.527 -7.277 6.539 1 78.44 200 HIS A C 1
ATOM 1555 O O . HIS A 1 200 ? 7.02 -6.18 6.285 1 78.44 200 HIS A O 1
ATOM 1561 N N . ASN A 1 201 ? 8.164 -8.086 5.711 1 83.19 201 ASN A N 1
ATOM 1562 C CA . ASN A 1 201 ? 8.328 -7.691 4.316 1 83.19 201 ASN A CA 1
ATOM 1563 C C . ASN A 1 201 ? 7.324 -8.406 3.412 1 83.19 201 ASN A C 1
ATOM 1565 O O . ASN A 1 201 ? 6.367 -9.008 3.895 1 83.19 201 ASN A O 1
ATOM 1569 N N . VAL A 1 202 ? 7.41 -8.32 2.158 1 86.31 202 VAL A N 1
ATOM 1570 C CA . VAL A 1 202 ? 6.473 -8.82 1.162 1 86.31 202 VAL A CA 1
ATOM 1571 C C . VAL A 1 202 ? 6.238 -10.312 1.375 1 86.31 202 VAL A C 1
ATOM 1573 O O . VAL A 1 202 ? 5.102 -10.789 1.293 1 86.31 202 VAL A O 1
ATOM 1576 N N . MET A 1 203 ? 7.285 -10.992 1.729 1 91.44 203 MET A N 1
ATOM 1577 C CA . MET A 1 203 ? 7.172 -12.445 1.805 1 91.44 203 MET A CA 1
ATOM 1578 C C . MET A 1 203 ? 6.891 -12.898 3.234 1 91.44 203 MET A C 1
ATOM 1580 O O . MET A 1 203 ? 7.098 -14.062 3.574 1 91.44 203 MET A O 1
ATOM 1584 N N . SER A 1 204 ? 6.461 -11.938 4.023 1 86.38 204 SER A N 1
ATOM 1585 C CA . SER A 1 204 ? 5.996 -12.32 5.352 1 86.38 204 SER A CA 1
ATOM 1586 C C . SER A 1 204 ? 4.641 -13.016 5.285 1 86.38 204 SER A C 1
ATOM 1588 O O . SER A 1 204 ? 3.797 -12.664 4.461 1 86.38 204 SER A O 1
ATOM 1590 N N . ARG A 1 205 ? 4.504 -14.008 6.152 1 77.56 205 ARG A N 1
ATOM 1591 C CA . ARG A 1 205 ? 3.221 -14.703 6.215 1 77.56 205 ARG A CA 1
ATOM 1592 C C . ARG A 1 205 ? 2.137 -13.797 6.789 1 77.56 205 ARG A C 1
ATOM 1594 O O . ARG A 1 205 ? 0.95 -14 6.52 1 77.56 205 ARG A O 1
ATOM 1601 N N . MET A 1 206 ? 2.697 -12.883 7.648 1 57.25 206 MET A N 1
ATOM 1602 C CA . MET A 1 206 ? 1.779 -12.086 8.453 1 57.25 206 MET A CA 1
ATOM 1603 C C . MET A 1 206 ? 1.242 -10.898 7.66 1 57.25 206 MET A C 1
ATOM 1605 O O . MET A 1 206 ? 0.532 -10.055 8.203 1 57.25 206 MET A O 1
ATOM 1609 N N . LEU A 1 207 ? 1.74 -10.695 6.43 1 54.19 207 LEU A N 1
ATOM 1610 C CA . LEU A 1 207 ? 1.005 -9.547 5.906 1 54.19 207 LEU A CA 1
ATOM 1611 C C . LEU A 1 207 ? -0.484 -9.672 6.215 1 54.19 207 LEU A C 1
ATOM 1613 O O . LEU A 1 207 ? -1.122 -10.648 5.824 1 54.19 207 LEU A O 1
ATOM 1617 N N . ASP A 1 208 ? -0.578 -9.508 7.555 1 51.47 208 ASP A N 1
ATOM 1618 C CA . ASP A 1 208 ? -1.7 -9.836 8.43 1 51.47 208 ASP A CA 1
ATOM 1619 C C . ASP A 1 208 ? -3.021 -9.359 7.832 1 51.47 208 ASP A C 1
ATOM 1621 O O . ASP A 1 208 ? -3.072 -8.312 7.184 1 51.47 208 ASP A O 1
ATOM 1625 N N . HIS A 1 209 ? -3.783 -10.359 7.723 1 54.28 209 HIS A N 1
ATOM 1626 C CA . HIS A 1 209 ? -5.211 -10.25 7.438 1 54.28 209 HIS A CA 1
ATOM 1627 C C . HIS A 1 209 ? -5.852 -9.133 8.242 1 54.28 209 HIS A C 1
ATOM 1629 O O . HIS A 1 209 ? -6.926 -8.641 7.891 1 54.28 209 HIS A O 1
ATOM 1635 N N . ASN A 1 210 ? -4.977 -8.812 9.219 1 59.62 210 ASN A N 1
ATOM 1636 C CA . ASN A 1 210 ? -5.684 -7.891 10.094 1 59.62 210 ASN A CA 1
ATOM 1637 C C . ASN A 1 210 ? -5.219 -6.449 9.883 1 59.62 210 ASN A C 1
ATOM 1639 O O . ASN A 1 210 ? -5.465 -5.586 10.727 1 59.62 210 ASN A O 1
ATOM 1643 N N . THR A 1 211 ? -4.445 -6.266 8.859 1 67.38 211 THR A N 1
ATOM 1644 C CA . THR A 1 211 ? -4.035 -4.898 8.57 1 67.38 211 THR A CA 1
ATOM 1645 C C . THR A 1 211 ? -4.496 -4.484 7.172 1 67.38 211 THR A C 1
ATOM 1647 O O . THR A 1 211 ? -4.172 -5.145 6.184 1 67.38 211 THR A O 1
ATOM 1650 N N . LYS A 1 212 ? -5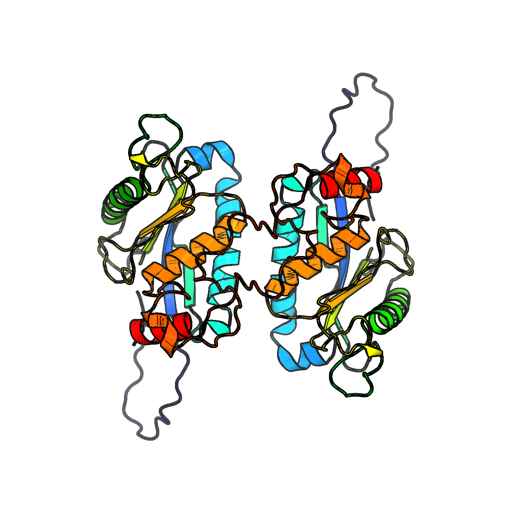.254 -3.508 7.172 1 72.81 212 LYS A N 1
ATOM 1651 C CA . LYS A 1 212 ? -5.754 -2.91 5.938 1 72.81 212 LYS A CA 1
ATOM 1652 C C . LYS A 1 212 ? -5.387 -1.433 5.852 1 72.81 212 LYS A C 1
ATOM 1654 O O . LYS A 1 212 ? -6.25 -0.563 5.992 1 72.81 212 LYS A O 1
ATOM 1659 N N . PRO A 1 213 ? -4.094 -1.247 5.566 1 73.5 213 PRO A N 1
ATOM 1660 C CA . PRO A 1 213 ? -3.629 0.141 5.594 1 73.5 213 PRO A CA 1
ATOM 1661 C C . PRO A 1 213 ? -4.246 0.993 4.488 1 73.5 213 PRO A C 1
ATOM 1663 O O . PRO A 1 213 ? -3.998 2.199 4.422 1 73.5 213 PRO A O 1
ATOM 1666 N N . TRP A 1 214 ? -5.16 0.435 3.725 1 75.19 214 TRP A N 1
ATOM 1667 C CA . TRP A 1 214 ? -5.777 1.179 2.633 1 75.19 214 TRP A CA 1
ATOM 1668 C C . TRP A 1 214 ? -7.262 1.4 2.898 1 75.19 214 TRP A C 1
ATOM 1670 O O . TRP A 1 214 ? -7.949 2.061 2.113 1 75.19 214 TRP A O 1
ATOM 1680 N N . SER A 1 215 ? -7.707 0.814 4.016 1 80.12 215 SER A N 1
ATOM 1681 C CA . SER A 1 215 ? -9.125 0.936 4.332 1 80.12 215 SER A CA 1
ATOM 1682 C C . SER A 1 215 ? -9.352 1.795 5.574 1 80.12 215 SER A C 1
ATOM 1684 O O . SER A 1 215 ? -8.508 1.815 6.477 1 80.12 215 SER A O 1
ATOM 1686 N N . TRP A 1 216 ? -10.492 2.41 5.551 1 88.44 216 TRP A N 1
ATOM 1687 C CA . TRP A 1 216 ? -10.844 3.305 6.648 1 88.44 216 TRP A CA 1
ATOM 1688 C C . TRP A 1 216 ? -11.773 2.615 7.637 1 88.44 216 TRP A C 1
ATOM 1690 O O . TRP A 1 216 ? -12.594 1.781 7.246 1 88.44 216 TRP A O 1
ATOM 1700 N N . SER A 1 217 ? -11.586 2.895 8.883 1 88.5 217 SER A N 1
ATOM 1701 C CA . SER A 1 217 ? -12.477 2.357 9.914 1 88.5 217 SER A CA 1
ATOM 1702 C C . SER A 1 217 ? -13.836 3.057 9.891 1 88.5 217 SER A C 1
ATOM 1704 O O . SER A 1 217 ? -13.984 4.109 9.266 1 88.5 217 SER A O 1
ATOM 1706 N N . SER A 1 218 ? -14.797 2.441 10.602 1 91.69 218 SER A N 1
ATOM 1707 C CA . SER A 1 218 ? -16.094 3.086 10.758 1 91.69 218 SER A CA 1
ATOM 1708 C C . SER A 1 218 ? -15.977 4.402 11.516 1 91.69 218 SER A C 1
ATOM 1710 O O . SER A 1 218 ? -16.734 5.344 11.258 1 91.69 218 SER A O 1
ATOM 1712 N N . CYS A 1 219 ? -15.094 4.461 12.398 1 94.25 219 CYS A N 1
ATOM 1713 C CA . CYS A 1 219 ? -14.852 5.695 13.133 1 94.25 219 CYS A CA 1
ATOM 1714 C C . CYS A 1 219 ? -14.367 6.801 12.203 1 94.25 219 CYS A C 1
ATOM 1716 O O . CYS A 1 219 ? -14.859 7.93 12.258 1 94.25 219 CYS A O 1
ATOM 1718 N N . SER A 1 220 ? -13.344 6.496 11.398 1 94.5 220 SER A N 1
ATOM 1719 C CA . SER A 1 220 ? -12.844 7.469 10.43 1 94.5 220 SER A CA 1
ATOM 1720 C C . SER A 1 220 ? -13.969 7.984 9.539 1 94.5 220 SER A C 1
ATOM 1722 O O . SER A 1 220 ? -14.086 9.195 9.32 1 94.5 220 SER A O 1
ATOM 1724 N N . ARG A 1 221 ? -14.742 7.012 9.016 1 93.06 221 ARG A N 1
ATOM 1725 C CA . ARG A 1 221 ? -15.875 7.379 8.172 1 93.06 221 ARG A CA 1
ATOM 1726 C C . ARG A 1 221 ? -16.812 8.336 8.906 1 93.06 221 ARG A C 1
ATOM 1728 O O . ARG A 1 221 ? -17.234 9.352 8.344 1 93.06 221 ARG A O 1
ATOM 1735 N N . HIS A 1 222 ? -17.141 8.039 10.102 1 93.75 222 HIS A N 1
ATOM 1736 C CA . HIS A 1 222 ? -18.047 8.844 10.914 1 93.75 222 HIS A CA 1
ATOM 1737 C C . HIS A 1 222 ? -17.531 10.266 11.07 1 93.75 222 HIS A C 1
ATOM 1739 O O . HIS A 1 222 ? -18.25 11.234 10.789 1 93.75 222 HIS A O 1
ATOM 1745 N N . TYR A 1 223 ? -16.312 10.469 11.398 1 94.31 223 TYR A N 1
ATOM 1746 C CA . TYR A 1 223 ? -15.773 11.797 11.703 1 94.31 223 TYR A CA 1
ATOM 1747 C C . TYR A 1 223 ? -15.531 12.586 10.422 1 94.31 223 TYR A C 1
ATOM 1749 O O . TYR A 1 223 ? -15.672 13.812 10.406 1 94.31 223 TYR A O 1
ATOM 1757 N N . LEU A 1 224 ? -15.156 11.891 9.375 1 93.44 224 LEU A N 1
ATOM 1758 C CA . LEU A 1 224 ? -15.047 12.586 8.102 1 93.44 224 LEU A CA 1
ATOM 1759 C C . LEU A 1 224 ? -16.391 13.195 7.699 1 93.44 224 LEU A C 1
ATOM 1761 O O . LEU A 1 224 ? -16.453 14.367 7.316 1 93.44 224 LEU A O 1
ATOM 1765 N N . LEU A 1 225 ? -17.422 12.375 7.773 1 89.5 225 LEU A N 1
ATOM 1766 C CA . LEU A 1 225 ? -18.766 12.836 7.414 1 89.5 225 LEU A CA 1
ATOM 1767 C C . LEU A 1 225 ? -19.172 14.016 8.273 1 89.5 225 LEU A C 1
ATOM 1769 O O . LEU A 1 225 ? -19.75 14.992 7.773 1 89.5 225 LEU A O 1
ATOM 1773 N N . GLU A 1 226 ? -18.953 13.906 9.562 1 90.75 226 GLU A N 1
ATOM 1774 C CA . GLU A 1 226 ? -19.266 15.008 10.461 1 90.75 226 GLU A CA 1
ATOM 1775 C C . GLU A 1 226 ? -18.516 16.281 10.07 1 90.75 226 GLU A C 1
ATOM 1777 O O . GLU A 1 226 ? -19.062 17.375 10.156 1 90.75 226 GLU A O 1
ATOM 1782 N N . PHE A 1 227 ? -17.297 16.125 9.672 1 91.75 227 PHE A N 1
ATOM 1783 C CA . PHE A 1 227 ? -16.438 17.25 9.32 1 91.75 227 PHE A CA 1
ATOM 1784 C C . PHE A 1 227 ? -16.906 17.906 8.031 1 91.75 227 PHE A C 1
ATOM 1786 O O . PHE A 1 227 ? -16.828 19.141 7.895 1 91.75 227 PHE A O 1
ATOM 1793 N N . LEU A 1 228 ? -17.328 17.094 7.066 1 85.69 228 LEU A N 1
ATOM 1794 C CA . LEU A 1 228 ? -17.719 17.594 5.758 1 85.69 228 LEU A CA 1
ATOM 1795 C C . LEU A 1 228 ? -19.125 18.188 5.809 1 85.69 228 LEU A C 1
ATOM 1797 O O . LEU A 1 228 ? -19.516 18.969 4.93 1 85.69 228 LEU A O 1
ATOM 1801 N N . GLU A 1 229 ? -19.938 17.75 6.668 1 78.56 229 GLU A N 1
ATOM 1802 C CA . GLU A 1 229 ? -21.266 18.328 6.84 1 78.56 229 GLU A CA 1
ATOM 1803 C C . GLU A 1 229 ? -21.219 19.656 7.57 1 78.56 229 GLU A C 1
ATOM 1805 O O . GLU A 1 229 ? -21.953 20.594 7.238 1 78.56 229 GLU A O 1
ATOM 1810 N N . MET B 1 1 ? -11.422 24.781 0.576 1 26.38 1 MET B N 1
ATOM 1811 C CA . MET B 1 1 ? -11.859 23.531 -0.036 1 26.38 1 MET B CA 1
ATOM 1812 C C . MET B 1 1 ? -12.898 23.797 -1.122 1 26.38 1 MET B C 1
ATOM 1814 O O . MET B 1 1 ? -13.961 24.359 -0.849 1 26.38 1 MET B O 1
ATOM 1818 N N . LYS B 1 2 ? -12.492 23.969 -2.246 1 33.28 2 LYS B N 1
ATOM 1819 C CA . LYS B 1 2 ? -13.555 24.281 -3.203 1 33.28 2 LYS B CA 1
ATOM 1820 C C . LYS B 1 2 ? -14.516 23.109 -3.357 1 33.28 2 LYS B C 1
ATOM 1822 O O . LYS B 1 2 ? -14.141 22.047 -3.844 1 33.28 2 LYS B O 1
ATOM 1827 N N . ILE B 1 3 ? -15.633 23.031 -2.496 1 35.88 3 ILE B N 1
ATOM 1828 C CA . ILE B 1 3 ? -16.828 22.266 -2.842 1 35.88 3 ILE B CA 1
ATOM 1829 C C . ILE B 1 3 ? -17.516 22.906 -4.051 1 35.88 3 ILE B C 1
ATOM 1831 O O . ILE B 1 3 ? -17.922 24.062 -4.004 1 35.88 3 ILE B O 1
ATOM 1835 N N . ASN B 1 4 ? -17.203 22.75 -5.098 1 32.22 4 ASN B N 1
ATOM 1836 C CA . ASN B 1 4 ? -17.891 23.344 -6.238 1 32.22 4 ASN B CA 1
ATOM 1837 C C . ASN B 1 4 ? -19.406 23.359 -6.035 1 32.22 4 ASN B C 1
ATOM 1839 O O . ASN B 1 4 ? -20.047 22.312 -5.988 1 32.22 4 ASN B O 1
ATOM 1843 N N . ARG B 1 5 ? -20.141 24.625 -5.484 1 26.59 5 ARG B N 1
ATOM 1844 C CA . ARG B 1 5 ? -21.484 25.188 -5.523 1 26.59 5 ARG B CA 1
ATOM 1845 C C . ARG B 1 5 ? -21.938 25.391 -6.965 1 26.59 5 ARG B C 1
ATOM 1847 O O . ARG B 1 5 ? -21.547 26.359 -7.617 1 26.59 5 ARG B O 1
ATOM 1854 N N . GLN B 1 6 ? -22.359 24.594 -7.926 1 26.05 6 GLN B N 1
ATOM 1855 C CA . GLN B 1 6 ? -23.156 25.047 -9.062 1 26.05 6 GLN B CA 1
ATOM 1856 C C . GLN B 1 6 ? -24.344 25.875 -8.602 1 26.05 6 GLN B C 1
ATOM 1858 O O . GLN B 1 6 ? -24.812 25.734 -7.469 1 26.05 6 GLN B O 1
ATOM 1863 N N . ARG B 1 7 ? -25.375 26.594 -9.789 1 26.08 7 ARG B N 1
ATOM 1864 C CA . ARG B 1 7 ? -26.297 27.266 -10.695 1 26.08 7 ARG B CA 1
ATOM 1865 C C . ARG B 1 7 ? -27.672 26.609 -10.688 1 26.08 7 ARG B C 1
ATOM 1867 O O . ARG B 1 7 ? -28.531 26.953 -11.484 1 26.08 7 ARG B O 1
ATOM 1874 N N . ARG B 1 8 ? -28.266 25.344 -10.5 1 27.94 8 ARG B N 1
ATOM 1875 C CA . ARG B 1 8 ? -29.625 25.047 -10.938 1 27.94 8 ARG B CA 1
ATOM 1876 C C . ARG B 1 8 ? -30.641 25.906 -10.195 1 27.94 8 ARG B C 1
ATOM 1878 O O . ARG B 1 8 ? -30.5 26.125 -8.992 1 27.94 8 ARG B O 1
ATOM 1885 N N . SER B 1 9 ? -31.453 26.609 -10.961 1 26.14 9 SER B N 1
ATOM 1886 C CA . SER B 1 9 ? -32.75 27.172 -10.609 1 26.14 9 SER B CA 1
ATOM 1887 C C . SER B 1 9 ? -33.594 26.156 -9.844 1 26.14 9 SER B C 1
ATOM 1889 O O . SER B 1 9 ? -33.625 24.969 -10.195 1 26.14 9 SER B O 1
ATOM 1891 N N . ILE B 1 10 ? -34 26.375 -8.609 1 28.28 10 ILE B N 1
ATOM 1892 C CA . ILE B 1 10 ? -34.781 25.812 -7.512 1 28.28 10 ILE B CA 1
ATOM 1893 C C . ILE B 1 10 ? -36.188 25.453 -8.008 1 28.28 10 ILE B C 1
ATOM 1895 O O . ILE B 1 10 ? -37.031 25 -7.23 1 28.28 10 ILE B O 1
ATOM 1899 N N . ASP B 1 11 ? -36.75 25.891 -9.211 1 27.38 11 ASP B N 1
ATOM 1900 C CA . ASP B 1 11 ? -38.219 25.922 -9.086 1 27.38 11 ASP B CA 1
ATOM 1901 C C . ASP B 1 11 ? -38.781 24.5 -9.008 1 27.38 11 ASP B C 1
ATOM 1903 O O . ASP B 1 11 ? -39.938 24.312 -8.594 1 27.38 11 ASP B O 1
ATOM 1907 N N . ASP B 1 12 ? -38.531 23.641 -10.008 1 30.5 12 ASP B N 1
ATOM 1908 C CA . ASP B 1 12 ? -39.594 22.625 -10.07 1 30.5 12 ASP B CA 1
ATOM 1909 C C . ASP B 1 12 ? -39.531 21.688 -8.867 1 30.5 12 ASP B C 1
ATOM 1911 O O . ASP B 1 12 ? -38.438 21.297 -8.445 1 30.5 12 ASP B O 1
ATOM 1915 N N . PRO B 1 13 ? -40.531 21.453 -7.871 1 31.39 13 PRO B N 1
ATOM 1916 C CA . PRO B 1 13 ? -40.719 20.797 -6.574 1 31.39 13 PRO B CA 1
ATOM 1917 C C . PRO B 1 13 ? -40.062 19.422 -6.52 1 31.39 13 PRO B C 1
ATOM 1919 O O . PRO B 1 13 ? -39.688 18.953 -5.438 1 31.39 13 PRO B O 1
ATOM 1922 N N . THR B 1 14 ? -40.312 18.547 -7.469 1 32.5 14 THR B N 1
ATOM 1923 C CA . THR B 1 14 ? -40.25 17.125 -7.18 1 32.5 14 THR B CA 1
ATOM 1924 C C . THR B 1 14 ? -38.812 16.688 -6.898 1 32.5 14 THR B C 1
ATOM 1926 O O . THR B 1 14 ? -38.125 16.219 -7.793 1 32.5 14 THR B O 1
ATOM 1929 N N . VAL B 1 15 ? -37.906 17.562 -6.363 1 30.23 15 VAL B N 1
ATOM 1930 C CA . VAL B 1 15 ? -36.5 17.328 -6.16 1 30.23 15 VAL B CA 1
ATOM 1931 C C . VAL B 1 15 ? -36.281 16.156 -5.211 1 30.23 15 VAL B C 1
ATOM 1933 O O . VAL B 1 15 ? -36.562 16.266 -4.012 1 30.23 15 VAL B O 1
ATOM 1936 N N . ILE B 1 16 ? -36.688 14.883 -5.609 1 31.97 16 ILE B N 1
ATOM 1937 C CA . ILE B 1 16 ? -36.406 13.727 -4.762 1 31.97 16 ILE B CA 1
ATOM 1938 C C . ILE B 1 16 ? -35.031 13.867 -4.141 1 31.97 16 ILE B C 1
ATOM 1940 O O . ILE B 1 16 ? -34.031 14.148 -4.844 1 31.97 16 ILE B O 1
ATOM 1944 N N . SER B 1 17 ? -34.719 14.281 -2.928 1 32.06 17 SER B N 1
ATOM 1945 C CA . SER B 1 17 ? -33.562 14.617 -2.072 1 32.06 17 SER B CA 1
ATOM 1946 C C . SER B 1 17 ? -32.438 13.625 -2.25 1 32.06 17 SER B C 1
ATOM 1948 O O . SER B 1 17 ? -32.375 12.617 -1.543 1 32.06 17 SER B O 1
ATOM 1950 N N . GLY B 1 18 ? -32.25 12.844 -3.324 1 35.22 18 GLY B N 1
ATOM 1951 C CA . GLY B 1 18 ? -31.328 11.742 -3.576 1 35.22 18 GLY B CA 1
ATOM 1952 C C . GLY B 1 18 ? -29.875 12.078 -3.277 1 35.22 18 GLY B C 1
ATOM 1953 O O . GLY B 1 18 ? -29.406 13.172 -3.611 1 35.22 18 GLY B O 1
ATOM 1954 N N . SER B 1 19 ? -29.219 11.727 -2.119 1 37.22 19 SER B N 1
ATOM 1955 C CA . SER B 1 19 ? -27.891 11.93 -1.541 1 37.22 19 SER B CA 1
ATOM 1956 C C . SER B 1 19 ? -26.797 11.867 -2.609 1 37.22 19 SER B C 1
ATOM 1958 O O . SER B 1 19 ? -26.5 10.789 -3.131 1 37.22 19 SER B O 1
ATOM 1960 N N . VAL B 1 20 ? -26.766 12.562 -3.672 1 40.06 20 VAL B N 1
ATOM 1961 C CA . VAL B 1 20 ? -25.719 12.648 -4.684 1 40.06 20 VAL B CA 1
ATOM 1962 C C . VAL B 1 20 ? -24.344 12.672 -4.012 1 40.06 20 VAL B C 1
ATOM 1964 O O . VAL B 1 20 ? -24.062 13.562 -3.203 1 40.06 20 VAL B O 1
ATOM 1967 N N . LEU B 1 21 ? -23.75 11.602 -3.746 1 46.62 21 LEU B N 1
ATOM 1968 C CA . LEU B 1 21 ? -22.391 11.508 -3.246 1 46.62 21 LEU B CA 1
ATOM 1969 C C . LEU B 1 21 ? -21.484 12.531 -3.926 1 46.62 21 LEU B C 1
ATOM 1971 O O . LEU B 1 21 ? -21.266 12.461 -5.137 1 46.62 21 LEU B O 1
ATOM 1975 N N . THR B 1 22 ? -21.641 13.922 -3.752 1 54.19 22 THR B N 1
ATOM 1976 C CA . THR B 1 22 ? -20.797 14.992 -4.254 1 54.19 22 THR B CA 1
ATOM 1977 C C . THR B 1 22 ? -19.328 14.68 -3.994 1 54.19 22 THR B C 1
ATOM 1979 O O . THR B 1 22 ? -18.969 14.234 -2.902 1 54.19 22 THR B O 1
ATOM 1982 N N . ASN B 1 23 ? -18.547 14.43 -5 1 66.44 23 ASN B N 1
ATOM 1983 C CA . ASN B 1 23 ? -17.094 14.297 -4.961 1 66.44 23 ASN B CA 1
ATOM 1984 C C . ASN B 1 23 ? -16.438 15.508 -4.316 1 66.44 23 ASN B C 1
ATOM 1986 O O . ASN B 1 23 ? -16.797 16.656 -4.625 1 66.44 23 ASN B O 1
ATOM 1990 N N . ARG B 1 24 ? -15.797 15.289 -3.221 1 84.56 24 ARG B N 1
ATOM 1991 C CA . ARG B 1 24 ? -15.023 16.344 -2.566 1 84.56 24 ARG B CA 1
ATOM 1992 C C . ARG B 1 24 ? -13.586 16.344 -3.059 1 84.56 24 ARG B C 1
ATOM 1994 O O . ARG B 1 24 ? -13.047 15.305 -3.447 1 84.56 24 ARG B O 1
ATOM 2001 N N . TYR B 1 25 ? -13.07 17.609 -3.197 1 90.38 25 TYR B N 1
ATOM 2002 C CA . TYR B 1 25 ? -11.703 17.797 -3.674 1 90.38 25 TYR B CA 1
ATOM 2003 C C . TYR B 1 25 ? -10.828 18.438 -2.604 1 90.38 25 TYR B C 1
ATOM 2005 O O . TYR B 1 25 ? -11.266 19.359 -1.907 1 90.38 25 TYR B O 1
ATOM 2013 N N . VAL B 1 26 ? -9.727 17.969 -2.451 1 94.69 26 VAL B N 1
ATOM 2014 C CA . VAL B 1 26 ? -8.688 18.562 -1.625 1 94.69 26 VAL B CA 1
ATOM 2015 C C . VAL B 1 26 ? -7.5 18.969 -2.498 1 94.69 26 VAL B C 1
ATOM 2017 O O . VAL B 1 26 ? -6.906 18.125 -3.166 1 94.69 26 VAL B O 1
ATOM 2020 N N . GLU B 1 27 ? -7.242 20.234 -2.566 1 95.88 27 GLU B N 1
ATOM 2021 C CA . GLU B 1 27 ? -6.059 20.719 -3.264 1 95.88 27 GLU B CA 1
ATOM 2022 C C . GLU B 1 27 ? -4.828 20.672 -2.361 1 95.88 27 GLU B C 1
ATOM 2024 O O . GLU B 1 27 ? -4.801 21.312 -1.308 1 95.88 27 GLU B O 1
ATOM 2029 N N . LEU B 1 28 ? -3.801 19.922 -2.811 1 97.38 28 LEU B N 1
ATOM 2030 C CA . LEU B 1 28 ? -2.648 19.625 -1.964 1 97.38 28 LEU B CA 1
ATOM 2031 C C . LEU B 1 28 ? -1.364 20.156 -2.598 1 97.38 28 LEU B C 1
ATOM 2033 O O . LEU B 1 28 ? -1.057 19.828 -3.746 1 97.38 28 LEU B O 1
ATOM 2037 N N . LEU B 1 29 ? -0.618 20.984 -1.907 1 98.12 29 LEU B N 1
ATOM 2038 C CA . LEU B 1 29 ? 0.765 21.297 -2.256 1 98.12 29 LEU B CA 1
ATOM 2039 C C . LEU B 1 29 ? 1.723 20.297 -1.608 1 98.12 29 LEU B C 1
ATOM 2041 O O . LEU B 1 29 ? 1.674 20.094 -0.396 1 98.12 29 LEU B O 1
ATOM 2045 N N . VAL B 1 30 ? 2.58 19.656 -2.4 1 98.62 30 VAL B N 1
ATOM 2046 C CA . VAL B 1 30 ? 3.584 18.75 -1.863 1 98.62 30 VAL B CA 1
ATOM 2047 C C . VAL B 1 30 ? 4.957 19.406 -1.897 1 98.62 30 VAL B C 1
ATOM 2049 O O . VAL B 1 30 ? 5.406 19.875 -2.949 1 98.62 30 VAL B O 1
ATOM 2052 N N . VAL B 1 31 ? 5.566 19.438 -0.764 1 98.62 31 VAL B N 1
ATOM 2053 C CA . VAL B 1 31 ? 6.887 20.047 -0.616 1 98.62 31 VAL B CA 1
ATOM 2054 C C . VAL B 1 31 ? 7.898 18.984 -0.191 1 98.62 31 VAL B C 1
ATOM 2056 O O . VAL B 1 31 ? 7.609 18.156 0.671 1 98.62 31 VAL B O 1
ATOM 2059 N N . ALA B 1 32 ? 9.07 18.969 -0.787 1 98.5 32 ALA B N 1
ATOM 2060 C CA . ALA B 1 32 ? 10.172 18.078 -0.426 1 98.5 32 ALA B CA 1
ATOM 2061 C C . ALA B 1 32 ? 11.398 18.875 0.012 1 98.5 32 ALA B C 1
ATOM 2063 O O . ALA B 1 32 ? 11.727 19.906 -0.585 1 98.5 32 ALA B O 1
ATOM 2064 N N . ASP B 1 33 ? 12.031 18.422 1.038 1 97.38 33 ASP B N 1
ATOM 2065 C CA . ASP B 1 33 ? 13.195 19.156 1.526 1 97.38 33 ASP B CA 1
ATOM 2066 C C . ASP B 1 33 ? 14.469 18.703 0.825 1 97.38 33 ASP B C 1
ATOM 2068 O O . ASP B 1 33 ? 14.414 17.906 -0.117 1 97.38 33 ASP B O 1
ATOM 2072 N N . HIS B 1 34 ? 15.602 19.234 1.256 1 95.81 34 HIS B N 1
ATOM 2073 C CA . HIS B 1 34 ? 16.875 19 0.58 1 95.81 34 HIS B CA 1
ATOM 2074 C C . HIS B 1 34 ? 17.312 17.531 0.706 1 95.81 34 HIS B C 1
ATOM 2076 O O . HIS B 1 34 ? 17.938 16.984 -0.206 1 95.81 34 HIS B O 1
ATOM 2082 N N . LYS B 1 35 ? 17 16.938 1.813 1 95.31 35 LYS B N 1
ATOM 2083 C CA . LYS B 1 35 ? 17.391 15.547 1.979 1 95.31 35 LYS B CA 1
ATOM 2084 C C . LYS B 1 35 ? 16.656 14.648 0.977 1 95.31 35 LYS B C 1
ATOM 2086 O O . LYS B 1 35 ? 17.25 13.695 0.451 1 95.31 35 LYS B O 1
ATOM 2091 N N . MET B 1 36 ? 15.375 14.945 0.715 1 95.69 36 MET B N 1
ATOM 2092 C CA . MET B 1 36 ? 14.625 14.234 -0.317 1 95.69 36 MET B CA 1
ATOM 2093 C C . MET B 1 36 ? 15.281 14.406 -1.684 1 95.69 36 MET B C 1
ATOM 2095 O O . MET B 1 36 ? 15.445 13.445 -2.43 1 95.69 36 MET B O 1
ATOM 2099 N N . ASP B 1 37 ? 15.586 15.617 -1.951 1 95.69 37 ASP B N 1
ATOM 2100 C CA . ASP B 1 37 ? 16.219 15.945 -3.225 1 95.69 37 ASP B CA 1
ATOM 2101 C C . ASP B 1 37 ? 17.531 15.188 -3.391 1 95.69 37 ASP B C 1
ATOM 2103 O O . ASP B 1 37 ? 17.797 14.609 -4.449 1 95.69 37 ASP B O 1
ATOM 2107 N N . SER B 1 38 ? 18.328 15.156 -2.393 1 94.88 38 SER B N 1
ATOM 2108 C CA . SER B 1 38 ? 19.625 14.492 -2.432 1 94.88 38 SER B CA 1
ATOM 2109 C C . SER B 1 38 ? 19.469 12.984 -2.615 1 94.88 38 SER B C 1
ATOM 2111 O O . SER B 1 38 ? 20.25 12.359 -3.334 1 94.88 38 SER B O 1
ATOM 2113 N N . TYR B 1 39 ? 18.516 12.492 -1.991 1 90.25 39 TYR B N 1
ATOM 2114 C CA . TYR B 1 39 ? 18.359 11.039 -1.985 1 90.25 39 TYR B CA 1
ATOM 2115 C C . TYR B 1 39 ? 17.766 10.555 -3.305 1 90.25 39 TYR B C 1
ATOM 2117 O O . TYR B 1 39 ? 18.25 9.57 -3.879 1 90.25 39 TYR B O 1
ATOM 2125 N N . HIS B 1 40 ? 16.719 11.203 -3.814 1 88.75 40 HIS B N 1
ATOM 2126 C CA . HIS B 1 40 ? 15.984 10.711 -4.973 1 88.75 40 HIS B CA 1
ATOM 2127 C C . HIS B 1 40 ? 16.516 11.312 -6.266 1 88.75 40 HIS B C 1
ATOM 2129 O O . HIS B 1 40 ? 16.328 10.75 -7.348 1 88.75 40 HIS B O 1
ATOM 2135 N N . GLY B 1 41 ? 17.094 12.539 -6.145 1 92.19 41 GLY B N 1
ATOM 2136 C CA . GLY B 1 41 ? 17.641 13.195 -7.32 1 92.19 41 GLY B CA 1
ATOM 2137 C C . GLY B 1 41 ? 16.594 13.516 -8.367 1 92.19 41 GLY B C 1
ATOM 2138 O O . GLY B 1 41 ? 15.539 14.07 -8.039 1 92.19 41 GLY B O 1
ATOM 2139 N N . LEU B 1 42 ? 16.891 13.219 -9.609 1 91.5 42 LEU B N 1
ATOM 2140 C CA . LEU B 1 42 ? 16.047 13.57 -10.75 1 91.5 42 LEU B CA 1
ATOM 2141 C C . LEU B 1 42 ? 14.734 12.797 -10.719 1 91.5 42 LEU B C 1
ATOM 2143 O O . LEU B 1 42 ? 13.758 13.195 -11.359 1 91.5 42 LEU B O 1
ATOM 2147 N N . ASP B 1 43 ? 14.688 11.742 -9.992 1 86.69 43 ASP B N 1
ATOM 2148 C CA . ASP B 1 43 ? 13.508 10.883 -9.945 1 86.69 43 ASP B CA 1
ATOM 2149 C C . ASP B 1 43 ? 12.516 11.375 -8.891 1 86.69 43 ASP B C 1
ATOM 2151 O O . ASP B 1 43 ? 11.422 10.812 -8.75 1 86.69 43 ASP B O 1
ATOM 2155 N N . LEU B 1 44 ? 12.867 12.43 -8.211 1 92.94 44 LEU B N 1
ATOM 2156 C CA . LEU B 1 44 ? 12.086 12.867 -7.062 1 92.94 44 LEU B CA 1
ATOM 2157 C C . LEU B 1 44 ? 10.656 13.203 -7.473 1 92.94 44 LEU B C 1
ATOM 2159 O O . LEU B 1 44 ? 9.695 12.719 -6.863 1 92.94 44 LEU B O 1
ATOM 2163 N N . PRO B 1 45 ? 10.422 13.914 -8.531 1 93.38 45 PRO B N 1
ATOM 2164 C CA . PRO B 1 45 ? 9.039 14.219 -8.891 1 93.38 45 PRO B CA 1
ATOM 2165 C C . PRO B 1 45 ? 8.219 12.969 -9.203 1 93.38 45 PRO B C 1
ATOM 2167 O O . PRO B 1 45 ? 7.07 12.852 -8.773 1 93.38 45 PRO B O 1
ATOM 2170 N N . ASP B 1 46 ? 8.766 12.047 -9.906 1 84.75 46 ASP B N 1
ATOM 2171 C CA . ASP B 1 46 ? 8.07 10.812 -10.242 1 84.75 46 ASP B CA 1
ATOM 2172 C C . ASP B 1 46 ? 7.754 10 -8.992 1 84.75 46 ASP B C 1
ATOM 2174 O O . ASP B 1 46 ? 6.695 9.383 -8.898 1 84.75 46 ASP B O 1
ATOM 2178 N N . TYR B 1 47 ? 8.75 9.953 -8.125 1 85.56 47 TYR B N 1
ATOM 2179 C CA . TYR B 1 47 ? 8.555 9.242 -6.867 1 85.56 47 TYR B CA 1
ATOM 2180 C C . TYR B 1 47 ? 7.375 9.82 -6.094 1 85.56 47 TYR B C 1
ATOM 2182 O O . TYR B 1 47 ? 6.508 9.078 -5.629 1 85.56 47 TYR B O 1
ATOM 2190 N N . ILE B 1 48 ? 7.297 11.18 -6.078 1 94.31 48 ILE B N 1
ATOM 2191 C CA . ILE B 1 48 ? 6.223 11.852 -5.352 1 94.31 48 ILE B CA 1
ATOM 2192 C C . ILE B 1 48 ? 4.883 11.547 -6.02 1 94.31 48 ILE B C 1
ATOM 2194 O O . ILE B 1 48 ? 3.895 11.258 -5.336 1 94.31 48 ILE B O 1
ATOM 2198 N N . LEU B 1 49 ? 4.875 11.594 -7.262 1 89.06 49 LEU B N 1
ATOM 2199 C CA . LEU B 1 49 ? 3.633 11.305 -7.973 1 89.06 49 LEU B CA 1
ATOM 2200 C C . LEU B 1 49 ? 3.188 9.867 -7.727 1 89.06 49 LEU B C 1
ATOM 2202 O O . LEU B 1 49 ? 1.989 9.586 -7.652 1 89.06 49 LEU B O 1
ATOM 2206 N N . THR B 1 50 ? 4.164 8.938 -7.609 1 81.88 50 THR B N 1
ATOM 2207 C CA . THR B 1 50 ? 3.838 7.559 -7.273 1 81.88 50 THR B CA 1
ATOM 2208 C C . THR B 1 50 ? 3.191 7.477 -5.895 1 81.88 50 THR B C 1
ATOM 2210 O O . THR B 1 50 ? 2.158 6.824 -5.727 1 81.88 50 THR B O 1
ATOM 2213 N N . LEU B 1 51 ? 3.785 8.125 -4.941 1 87.81 51 LEU B N 1
ATOM 2214 C CA . LEU B 1 51 ? 3.201 8.156 -3.604 1 87.81 51 LEU B CA 1
ATOM 2215 C C . LEU B 1 51 ? 1.776 8.695 -3.646 1 87.81 51 LEU B C 1
ATOM 2217 O O . LEU B 1 51 ? 0.864 8.102 -3.066 1 87.81 51 LEU B O 1
ATOM 2221 N N . MET B 1 52 ? 1.59 9.75 -4.398 1 92 52 MET B N 1
ATOM 2222 C CA . MET B 1 52 ? 0.294 10.422 -4.414 1 92 52 MET B CA 1
ATOM 2223 C C . MET B 1 52 ? -0.747 9.586 -5.148 1 92 52 MET B C 1
ATOM 2225 O O . MET B 1 52 ? -1.935 9.641 -4.824 1 92 52 MET B O 1
ATOM 2229 N N . SER B 1 53 ? -0.285 8.859 -6.09 1 83.81 53 SER B N 1
ATOM 2230 C CA . SER B 1 53 ? -1.204 7.938 -6.75 1 83.81 53 SER B CA 1
ATOM 2231 C C . SER B 1 53 ? -1.758 6.91 -5.77 1 83.81 53 SER B C 1
ATOM 2233 O O . SER B 1 53 ? -2.93 6.539 -5.848 1 83.81 53 SER B O 1
ATOM 2235 N N . ILE B 1 54 ? -0.888 6.441 -4.895 1 81.06 54 ILE B N 1
ATOM 2236 C CA . ILE B 1 54 ? -1.32 5.492 -3.875 1 81.06 54 ILE B CA 1
ATOM 2237 C C . ILE B 1 54 ? -2.271 6.18 -2.898 1 81.06 54 ILE B C 1
ATOM 2239 O O . ILE B 1 54 ? -3.322 5.633 -2.557 1 81.06 54 ILE B O 1
ATOM 2243 N N . VAL B 1 55 ? -1.935 7.34 -2.508 1 90.81 55 VAL B N 1
ATOM 2244 C CA . VAL B 1 55 ? -2.789 8.109 -1.609 1 90.81 55 VAL B CA 1
ATOM 2245 C C . VAL B 1 55 ? -4.168 8.289 -2.238 1 90.81 55 VAL B C 1
ATOM 2247 O O . VAL B 1 55 ? -5.191 8.117 -1.571 1 90.81 55 VAL B O 1
ATOM 2250 N N . GLN B 1 56 ? -4.172 8.664 -3.494 1 88.38 56 GLN B N 1
ATOM 2251 C CA . GLN B 1 56 ? -5.43 8.828 -4.211 1 88.38 56 GLN B CA 1
ATOM 2252 C C . GLN B 1 56 ? -6.27 7.555 -4.148 1 88.38 56 GLN B C 1
ATOM 2254 O O . GLN B 1 56 ? -7.48 7.613 -3.928 1 88.38 56 GLN B O 1
ATOM 2259 N N . MET B 1 57 ? -5.641 6.484 -4.34 1 79.81 57 MET B N 1
ATOM 2260 C CA . MET B 1 57 ? -6.344 5.203 -4.297 1 79.81 57 MET B CA 1
ATOM 2261 C C . MET B 1 57 ? -6.945 4.961 -2.918 1 79.81 57 MET B C 1
ATOM 2263 O O . MET B 1 57 ? -8.055 4.438 -2.807 1 79.81 57 MET B O 1
ATOM 2267 N N . ILE B 1 58 ? -6.238 5.309 -1.876 1 84 58 ILE B N 1
ATOM 2268 C CA . ILE B 1 58 ? -6.715 5.129 -0.508 1 84 58 ILE B CA 1
ATOM 2269 C C . ILE B 1 58 ? -7.949 6 -0.273 1 84 58 ILE B C 1
ATOM 2271 O O . ILE B 1 58 ? -8.938 5.543 0.298 1 84 58 ILE B O 1
ATOM 2275 N N . TYR B 1 59 ? -7.98 7.188 -0.787 1 89.5 59 TYR B N 1
ATOM 2276 C CA . TYR B 1 59 ? -9.07 8.133 -0.555 1 89.5 59 TYR B CA 1
ATOM 2277 C C . TYR B 1 59 ? -10.227 7.875 -1.518 1 89.5 59 TYR B C 1
ATOM 2279 O O . TYR B 1 59 ? -11.281 8.5 -1.407 1 89.5 59 TYR B O 1
ATOM 2287 N N . LYS B 1 60 ? -10.062 7.016 -2.375 1 81.06 60 LYS B N 1
ATOM 2288 C CA . LYS B 1 60 ? -11.156 6.598 -3.248 1 81.06 60 LYS B CA 1
ATOM 2289 C C . LYS B 1 60 ? -11.75 5.266 -2.793 1 81.06 60 LYS B C 1
ATOM 2291 O O . LYS B 1 60 ? -12.75 4.801 -3.348 1 81.06 60 LYS B O 1
ATOM 2296 N N . ASP B 1 61 ? -11.078 4.652 -1.822 1 77.81 61 ASP B N 1
ATOM 2297 C CA . ASP B 1 61 ? -11.594 3.396 -1.287 1 77.81 61 ASP B CA 1
ATOM 2298 C C . ASP B 1 61 ? -13.016 3.572 -0.755 1 77.81 61 ASP B C 1
ATOM 2300 O O . ASP B 1 61 ? -13.297 4.523 -0.027 1 77.81 61 ASP B O 1
ATOM 2304 N N . PRO B 1 62 ? -13.867 2.752 -1.032 1 74.12 62 PRO B N 1
ATOM 2305 C CA . PRO B 1 62 ? -15.273 2.908 -0.64 1 74.12 62 PRO B CA 1
ATOM 2306 C C . PRO B 1 62 ? -15.461 2.93 0.875 1 74.12 62 PRO B C 1
ATOM 2308 O O . PRO B 1 62 ? -16.453 3.475 1.369 1 74.12 62 PRO B O 1
ATOM 2311 N N . SER B 1 63 ? -14.523 2.348 1.63 1 80.31 63 SER B N 1
ATOM 2312 C CA . SER B 1 63 ? -14.664 2.275 3.08 1 80.31 63 SER B CA 1
ATOM 2313 C C . SER B 1 63 ? -14.664 3.666 3.707 1 80.31 63 SER B C 1
ATOM 2315 O O . SER B 1 63 ? -15.055 3.834 4.863 1 80.31 63 SER B O 1
ATOM 2317 N N . ILE B 1 64 ? -14.258 4.691 2.939 1 87.94 64 ILE B N 1
ATOM 2318 C CA . ILE B 1 64 ? -14.188 6.035 3.5 1 87.94 64 ILE B CA 1
ATOM 2319 C C . ILE B 1 64 ? -15.578 6.66 3.518 1 87.94 64 ILE B C 1
ATOM 2321 O O . ILE B 1 64 ? -15.836 7.609 4.262 1 87.94 64 ILE B O 1
ATOM 2325 N N . GLY B 1 65 ? -16.5 6.109 2.68 1 80.5 65 GLY B N 1
ATOM 2326 C CA . GLY B 1 65 ? -17.875 6.574 2.666 1 80.5 65 GLY B CA 1
ATOM 2327 C C . GLY B 1 65 ? -18.156 7.598 1.58 1 80.5 65 GLY B C 1
ATOM 2328 O O . GLY B 1 65 ? -19.172 7.527 0.896 1 80.5 65 GLY B O 1
ATOM 2329 N N . TYR B 1 66 ? -17.281 8.648 1.484 1 79.69 66 TYR B N 1
ATOM 2330 C CA . TYR B 1 66 ? -17.359 9.695 0.476 1 79.69 66 TYR B CA 1
ATOM 2331 C C . TYR B 1 66 ? -16.047 9.852 -0.262 1 79.69 66 TYR B C 1
ATOM 2333 O O . TYR B 1 66 ? -15.023 10.203 0.341 1 79.69 66 TYR B O 1
ATOM 2341 N N . PRO B 1 67 ? -16.156 9.539 -1.538 1 77.69 67 PRO B N 1
ATOM 2342 C CA . PRO B 1 67 ? -14.883 9.648 -2.24 1 77.69 67 PRO B CA 1
ATOM 2343 C C . PRO B 1 67 ? -14.312 11.062 -2.213 1 77.69 67 PRO B C 1
ATOM 2345 O O . PRO B 1 67 ? -15.055 12.039 -2.373 1 77.69 67 PRO B O 1
ATOM 2348 N N . ILE B 1 68 ? -13.117 11.195 -1.885 1 89.81 68 ILE B N 1
ATOM 2349 C CA . ILE B 1 68 ? -12.367 12.445 -1.868 1 89.81 68 ILE B CA 1
ATOM 2350 C C . ILE B 1 68 ? -11.266 12.406 -2.918 1 89.81 68 ILE B C 1
ATOM 2352 O O . ILE B 1 68 ? -10.492 11.445 -2.977 1 89.81 68 ILE B O 1
ATOM 2356 N N . THR B 1 69 ? -11.211 13.32 -3.787 1 89.88 69 THR B N 1
ATOM 2357 C CA . THR B 1 69 ? -10.125 13.453 -4.75 1 89.88 69 THR B CA 1
ATOM 2358 C C . THR B 1 69 ? -9.016 14.352 -4.195 1 89.88 69 THR B C 1
ATOM 2360 O O . THR B 1 69 ? -9.273 15.484 -3.791 1 89.88 69 THR B O 1
ATOM 2363 N N . ILE B 1 70 ? -7.871 13.797 -4.125 1 94.44 70 ILE B N 1
ATOM 2364 C CA . ILE B 1 70 ? -6.703 14.578 -3.719 1 94.44 70 ILE B CA 1
ATOM 2365 C C . ILE B 1 70 ? -6 15.133 -4.953 1 94.44 70 ILE B C 1
ATOM 2367 O O . ILE B 1 70 ? -5.359 14.391 -5.699 1 94.44 70 ILE B O 1
ATOM 2371 N N . ALA B 1 71 ? -6.074 16.391 -5.199 1 93.69 71 ALA B N 1
ATOM 2372 C CA . ALA B 1 71 ? -5.461 17.031 -6.359 1 93.69 71 ALA B CA 1
ATOM 2373 C C . ALA B 1 71 ? -4.148 17.703 -5.98 1 93.69 71 ALA B C 1
ATOM 2375 O O . ALA B 1 71 ? -4.129 18.641 -5.176 1 93.69 71 ALA B O 1
ATOM 2376 N N . VAL B 1 72 ? -3.1 17.281 -6.598 1 95.38 72 VAL B N 1
ATOM 2377 C CA . VAL B 1 72 ? -1.803 17.906 -6.359 1 95.38 72 VAL B CA 1
ATOM 2378 C C . VAL B 1 72 ? -1.695 19.188 -7.164 1 95.38 72 VAL B C 1
ATOM 2380 O O . VAL B 1 72 ? -1.685 19.172 -8.398 1 95.38 72 VAL B O 1
ATOM 2383 N N . THR B 1 73 ? -1.565 20.297 -6.539 1 95.25 73 THR B N 1
ATOM 2384 C CA . THR B 1 73 ? -1.542 21.594 -7.215 1 95.25 73 THR B CA 1
ATOM 2385 C C . THR B 1 73 ?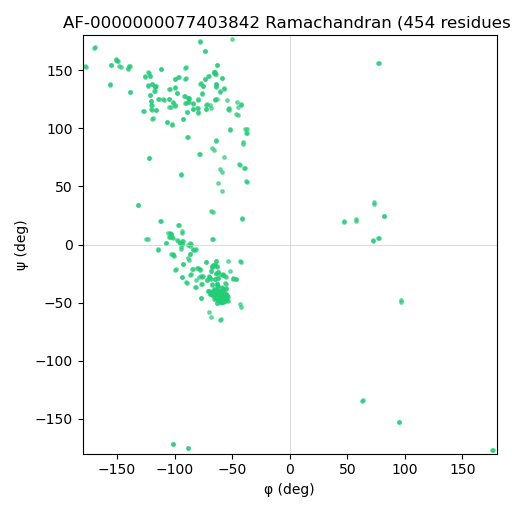 -0.11 22 -7.539 1 95.25 73 THR B C 1
ATOM 2387 O O . THR B 1 73 ? 0.114 22.875 -8.383 1 95.25 73 THR B O 1
ATOM 2390 N N . GLY B 1 74 ? 0.833 21.328 -6.859 1 95.81 74 GLY B N 1
ATOM 2391 C CA . GLY B 1 74 ? 2.234 21.625 -7.105 1 95.81 74 GLY B CA 1
ATOM 2392 C C . GLY B 1 74 ? 3.182 20.75 -6.312 1 95.81 74 GLY B C 1
ATOM 2393 O O . GLY B 1 74 ? 2.797 20.172 -5.297 1 95.81 74 GLY B O 1
ATOM 2394 N N . ILE B 1 75 ? 4.348 20.594 -6.871 1 97.25 75 ILE B N 1
ATOM 2395 C CA . ILE B 1 75 ? 5.469 19.938 -6.207 1 97.25 75 ILE B CA 1
ATOM 2396 C C . ILE B 1 75 ? 6.645 20.906 -6.105 1 97.25 75 ILE B C 1
ATOM 2398 O O . ILE B 1 75 ? 7.16 21.375 -7.125 1 97.25 75 ILE B O 1
ATOM 2402 N N . LYS B 1 76 ? 6.996 21.219 -4.91 1 97.06 76 LYS B N 1
ATOM 2403 C CA . LYS B 1 76 ? 8.094 22.156 -4.68 1 97.06 76 LYS B CA 1
ATOM 2404 C C . LYS B 1 76 ? 9.234 21.484 -3.926 1 97.06 76 LYS B C 1
ATOM 2406 O O . LYS B 1 76 ? 9.016 20.812 -2.918 1 97.06 76 LYS B O 1
ATOM 2411 N N . VAL B 1 77 ? 10.406 21.672 -4.422 1 97.38 77 VAL B N 1
ATOM 2412 C CA . VAL B 1 77 ? 11.609 21.219 -3.727 1 97.38 77 VAL B CA 1
ATOM 2413 C C . VAL B 1 77 ? 12.305 22.406 -3.068 1 97.38 77 VAL B C 1
ATOM 2415 O O . VAL B 1 77 ? 12.734 23.344 -3.752 1 97.38 77 VAL B O 1
ATOM 2418 N N . VAL B 1 78 ? 12.406 22.359 -1.772 1 96.31 78 VAL B N 1
ATOM 2419 C CA . VAL B 1 78 ? 13.023 23.453 -1.032 1 96.31 78 VAL B CA 1
ATOM 2420 C C . VAL B 1 78 ? 14.406 23.031 -0.529 1 96.31 78 VAL B C 1
ATOM 2422 O O . VAL B 1 78 ? 14.516 22.406 0.527 1 96.31 78 VAL B O 1
ATOM 2425 N N . LYS B 1 79 ? 15.391 23.5 -1.117 1 92.06 79 LYS B N 1
ATOM 2426 C CA . LYS B 1 79 ? 16.75 23.031 -0.841 1 92.06 79 LYS B CA 1
ATOM 2427 C C . LYS B 1 79 ? 17.391 23.859 0.278 1 92.06 79 LYS B C 1
ATOM 2429 O O . LYS B 1 79 ? 18.172 23.328 1.066 1 92.06 79 LYS B O 1
ATOM 2434 N N . ASP B 1 80 ? 17.047 25.078 0.358 1 88.12 80 ASP B N 1
ATOM 2435 C CA . ASP B 1 80 ? 17.734 25.984 1.276 1 88.12 80 ASP B CA 1
ATOM 2436 C C . ASP B 1 80 ? 16.922 26.188 2.553 1 88.12 80 ASP B C 1
ATOM 2438 O O . ASP B 1 80 ? 17.422 26.797 3.508 1 88.12 80 ASP B O 1
ATOM 2442 N N . GLN B 1 81 ? 15.758 25.766 2.602 1 84.56 81 GLN B N 1
ATOM 2443 C CA . GLN B 1 81 ? 14.898 25.953 3.766 1 84.56 81 GLN B CA 1
ATOM 2444 C C . GLN B 1 81 ? 15.016 24.781 4.73 1 84.56 81 GLN B C 1
ATOM 2446 O O . GLN B 1 81 ? 14.906 23.625 4.32 1 84.56 81 GLN B O 1
ATOM 2451 N N . LYS B 1 82 ? 15.281 25.141 5.992 1 87.88 82 LYS B N 1
ATOM 2452 C CA . LYS B 1 82 ? 15.336 24.125 7.031 1 87.88 82 LYS B CA 1
ATOM 2453 C C . LYS B 1 82 ? 14.148 24.25 7.984 1 87.88 82 LYS B C 1
ATOM 2455 O O . LYS B 1 82 ? 13.797 25.344 8.406 1 87.88 82 LYS B O 1
ATOM 2460 N N . PHE B 1 83 ? 13.516 23.188 8.086 1 93.88 83 PHE B N 1
ATOM 2461 C CA . PHE B 1 83 ? 12.414 23.141 9.039 1 93.88 83 PHE B CA 1
ATOM 2462 C C . PHE B 1 83 ? 12.805 22.344 10.281 1 93.88 83 PHE B C 1
ATOM 2464 O O . PHE B 1 83 ? 13.359 21.25 10.172 1 93.88 83 PHE B O 1
ATOM 2471 N N . GLY B 1 84 ? 12.5 22.875 11.445 1 89.38 84 GLY B N 1
ATOM 2472 C CA . GLY B 1 84 ? 12.812 22.203 12.695 1 89.38 84 GLY B CA 1
ATOM 2473 C C . GLY B 1 84 ? 14.281 22.312 13.078 1 89.38 84 GLY B C 1
ATOM 2474 O O . GLY B 1 84 ? 15.133 22.562 12.227 1 89.38 84 GLY B O 1
ATOM 2475 N N . LYS B 1 85 ? 14.547 22.188 14.281 1 81.88 85 LYS B N 1
ATOM 2476 C CA . LYS B 1 85 ? 15.906 22.234 14.812 1 81.88 85 LYS B CA 1
ATOM 2477 C C . LYS B 1 85 ? 16.484 20.844 14.992 1 81.88 85 LYS B C 1
ATOM 2479 O O . LYS B 1 85 ? 15.75 19.891 15.258 1 81.88 85 LYS B O 1
ATOM 2484 N N . ASP B 1 86 ? 17.797 20.781 14.734 1 81.12 86 ASP B N 1
ATOM 2485 C CA . ASP B 1 86 ? 18.484 19.516 14.992 1 81.12 86 ASP B CA 1
ATOM 2486 C C . ASP B 1 86 ? 18.469 19.172 16.469 1 81.12 86 ASP B C 1
ATOM 2488 O O . ASP B 1 86 ? 18.609 20.047 17.328 1 81.12 86 ASP B O 1
ATOM 2492 N N . MET B 1 87 ? 18.203 17.953 16.562 1 72.94 87 MET B N 1
ATOM 2493 C CA . MET B 1 87 ? 18.328 17.531 17.953 1 72.94 87 MET B CA 1
ATOM 2494 C C . MET B 1 87 ? 19.781 17.516 18.391 1 72.94 87 MET B C 1
ATOM 2496 O O . MET B 1 87 ? 20.688 17.453 17.547 1 72.94 87 MET B O 1
ATOM 2500 N N . GLY B 1 88 ? 19.969 17.859 19.641 1 64 88 GLY B N 1
ATOM 2501 C CA . GLY B 1 88 ? 21.297 18.016 20.203 1 64 88 GLY B CA 1
ATOM 2502 C C . GLY B 1 88 ? 22.234 16.859 19.859 1 64 88 GLY B C 1
ATOM 2503 O O . GLY B 1 88 ? 23.438 17.062 19.734 1 64 88 GLY B O 1
ATOM 2504 N N . ASP B 1 89 ? 21.672 15.656 19.672 1 63.66 89 ASP B N 1
ATOM 2505 C CA . ASP B 1 89 ? 22.531 14.508 19.438 1 63.66 89 ASP B CA 1
ATOM 2506 C C . ASP B 1 89 ? 22.734 14.258 17.953 1 63.66 89 ASP B C 1
ATOM 2508 O O . ASP B 1 89 ? 23.484 13.359 17.562 1 63.66 89 ASP B O 1
ATOM 2512 N N . GLY B 1 90 ? 22.141 15.07 17.234 1 65.88 90 GLY B N 1
ATOM 2513 C CA . GLY B 1 90 ? 22.344 15.008 15.805 1 65.88 90 GLY B CA 1
ATOM 2514 C C . GLY B 1 90 ? 21.578 13.883 15.133 1 65.88 90 GLY B C 1
ATOM 2515 O O . GLY B 1 90 ? 21.766 13.609 13.945 1 65.88 90 GLY B O 1
ATOM 2516 N N . ARG B 1 91 ? 20.75 13.203 15.898 1 73.81 91 ARG B N 1
ATOM 2517 C CA . ARG B 1 91 ? 20.172 11.984 15.336 1 73.81 91 ARG B CA 1
ATOM 2518 C C . ARG B 1 91 ? 18.812 12.258 14.719 1 73.81 91 ARG B C 1
ATOM 2520 O O . ARG B 1 91 ? 18.234 11.383 14.078 1 73.81 91 ARG B O 1
ATOM 2527 N N . GLY B 1 92 ? 18.359 13.562 14.844 1 84.69 92 GLY B N 1
ATOM 2528 C CA . GLY B 1 92 ? 17.031 13.82 14.289 1 84.69 92 GLY B CA 1
ATOM 2529 C C . GLY B 1 92 ? 16.547 15.234 14.531 1 84.69 92 GLY B C 1
ATOM 2530 O O . GLY B 1 92 ? 17.328 16.109 14.922 1 84.69 92 GLY B O 1
ATOM 2531 N N . LYS B 1 93 ? 15.336 15.523 14.125 1 89.94 93 LYS B N 1
ATOM 2532 C CA . LYS B 1 93 ? 14.68 16.812 14.305 1 89.94 93 LYS B CA 1
ATOM 2533 C C . LYS B 1 93 ? 13.367 16.656 15.062 1 89.94 93 LYS B C 1
ATOM 2535 O O . LYS B 1 93 ? 12.719 15.617 14.992 1 89.94 93 LYS B O 1
ATOM 2540 N N . SER B 1 94 ? 13.078 17.688 15.805 1 89.69 94 SER B N 1
ATOM 2541 C CA . SER B 1 94 ? 11.797 17.703 16.484 1 89.69 94 SER B CA 1
ATOM 2542 C C . SER B 1 94 ? 10.641 17.75 15.5 1 89.69 94 SER B C 1
ATOM 2544 O O . SER B 1 94 ? 10.523 18.688 14.711 1 89.69 94 SER B O 1
ATOM 2546 N N . ALA B 1 95 ? 9.766 16.812 15.641 1 91.81 95 ALA B N 1
ATOM 2547 C CA . ALA B 1 95 ? 8.617 16.75 14.742 1 91.81 95 ALA B CA 1
ATOM 2548 C C . ALA B 1 95 ? 7.711 17.953 14.93 1 91.81 95 ALA B C 1
ATOM 2550 O O . ALA B 1 95 ? 7.246 18.547 13.953 1 91.81 95 ALA B O 1
ATOM 2551 N N . SER B 1 96 ? 7.438 18.328 16.188 1 92.38 96 SER B N 1
ATOM 2552 C CA . SER B 1 96 ? 6.531 19.422 16.484 1 92.38 96 SER B CA 1
ATOM 2553 C C . SER B 1 96 ? 7.086 20.75 15.977 1 92.38 96 SER B C 1
ATOM 2555 O O . SER B 1 96 ? 6.344 21.578 15.43 1 92.38 96 SER B O 1
ATOM 2557 N N . GLU B 1 97 ? 8.375 20.953 16.125 1 93.38 97 GLU B N 1
ATOM 2558 C CA . GLU B 1 97 ? 8.992 22.188 15.633 1 93.38 97 GLU B CA 1
ATOM 2559 C C . GLU B 1 97 ? 9 22.219 14.109 1 93.38 97 GLU B C 1
ATOM 2561 O O . GLU B 1 97 ? 8.773 23.266 13.5 1 93.38 97 GLU B O 1
ATOM 2566 N N . MET B 1 98 ? 9.305 21.172 13.516 1 95.19 98 MET B N 1
ATOM 2567 C CA . MET B 1 98 ? 9.289 21.078 12.062 1 95.19 98 MET B CA 1
ATOM 2568 C C . MET B 1 98 ? 7.906 21.406 11.508 1 95.19 98 MET B C 1
ATOM 2570 O O . MET B 1 98 ? 7.777 22.156 10.547 1 95.19 98 MET B O 1
ATOM 2574 N N . LEU B 1 99 ? 6.902 20.797 12.133 1 96.94 99 LEU B N 1
ATOM 2575 C CA . LEU B 1 99 ? 5.535 21.062 11.703 1 96.94 99 LEU B CA 1
ATOM 2576 C C . LEU B 1 99 ? 5.207 22.547 11.828 1 96.94 99 LEU B C 1
ATOM 2578 O O . LEU B 1 99 ? 4.664 23.141 10.898 1 96.94 99 LEU B O 1
ATOM 2582 N N . ARG B 1 100 ? 5.527 23.109 12.977 1 95.62 100 ARG B N 1
ATOM 2583 C CA . ARG B 1 100 ? 5.25 24.516 13.211 1 95.62 100 ARG B CA 1
ATOM 2584 C C . ARG B 1 100 ? 5.922 25.391 12.164 1 95.62 100 ARG B C 1
ATOM 2586 O O . ARG B 1 100 ? 5.281 26.266 11.57 1 95.62 100 ARG B O 1
A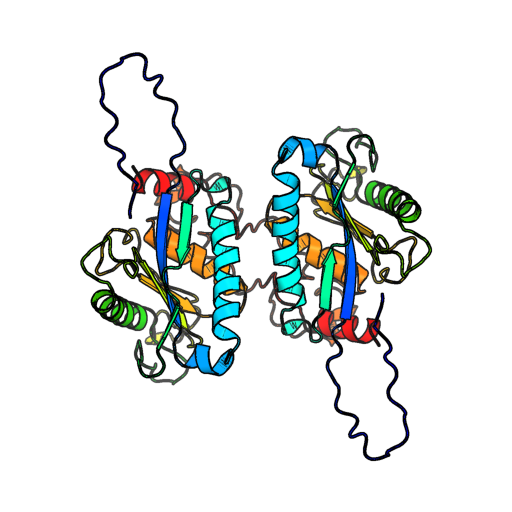TOM 2593 N N . ASP B 1 101 ? 7.215 25.172 11.93 1 96.62 101 ASP B N 1
ATOM 2594 C CA . ASP B 1 101 ? 7.969 25.953 10.945 1 96.62 101 ASP B CA 1
ATOM 2595 C C . ASP B 1 101 ? 7.375 25.797 9.547 1 96.62 101 ASP B C 1
ATOM 2597 O O . ASP B 1 101 ? 7.254 26.766 8.812 1 96.62 101 ASP B O 1
ATOM 2601 N N . PHE B 1 102 ? 7.078 24.641 9.227 1 98 102 PHE B N 1
ATOM 2602 C CA . PHE B 1 102 ? 6.551 24.375 7.895 1 98 102 PHE B CA 1
ATOM 2603 C C . PHE B 1 102 ? 5.191 25.031 7.703 1 98 102 PHE B C 1
ATOM 2605 O O . PHE B 1 102 ? 4.918 25.609 6.652 1 98 102 PHE B O 1
ATOM 2612 N N . CYS B 1 103 ? 4.309 24.859 8.688 1 97.62 103 CYS B N 1
ATOM 2613 C CA . CYS B 1 103 ? 3 25.484 8.602 1 97.62 103 CYS B CA 1
ATOM 2614 C C . CYS B 1 103 ? 3.135 27 8.406 1 97.62 103 CYS B C 1
ATOM 2616 O O . CYS B 1 103 ? 2.41 27.594 7.613 1 97.62 103 CYS B O 1
ATOM 2618 N N . TYR B 1 104 ? 4.027 27.547 9.109 1 95.94 104 TYR B N 1
ATOM 2619 C CA . TYR B 1 104 ? 4.281 28.984 8.953 1 95.94 104 TYR B CA 1
ATOM 2620 C C . TYR B 1 104 ? 4.73 29.297 7.531 1 95.94 104 TYR B C 1
ATOM 2622 O O . TYR B 1 104 ? 4.246 30.25 6.922 1 95.94 104 TYR B O 1
ATOM 2630 N N . TRP B 1 105 ? 5.648 28.562 7.039 1 96.56 105 TRP B N 1
ATOM 2631 C CA . TRP B 1 105 ? 6.203 28.781 5.703 1 96.56 105 TRP B CA 1
ATOM 2632 C C . TRP B 1 105 ? 5.117 28.656 4.641 1 96.56 105 TRP B C 1
ATOM 2634 O O . TRP B 1 105 ? 5.012 29.5 3.748 1 96.56 105 TRP B O 1
ATOM 2644 N N . GLN B 1 106 ? 4.309 27.578 4.668 1 95.62 106 GLN B N 1
ATOM 2645 C CA . GLN B 1 106 ? 3.346 27.297 3.609 1 95.62 106 GLN B CA 1
ATOM 2646 C C . GLN B 1 106 ? 2.27 28.375 3.543 1 95.62 106 GLN B C 1
ATOM 2648 O O . GLN B 1 106 ? 1.731 28.656 2.471 1 95.62 106 GLN B O 1
ATOM 2653 N N . ARG B 1 107 ? 1.975 28.969 4.668 1 92.62 107 ARG B N 1
ATOM 2654 C CA . ARG B 1 107 ? 1.011 30.062 4.684 1 92.62 107 ARG B CA 1
ATOM 2655 C C . ARG B 1 107 ? 1.442 31.188 3.75 1 92.62 107 ARG B C 1
ATOM 2657 O O . ARG B 1 107 ? 0.611 31.781 3.061 1 92.62 107 ARG B O 1
ATOM 2664 N N . HIS B 1 108 ? 2.666 31.422 3.721 1 91.81 108 HIS B N 1
ATOM 2665 C CA . HIS B 1 108 ? 3.203 32.5 2.906 1 91.81 108 HIS B CA 1
ATOM 2666 C C . HIS B 1 108 ? 3.277 32.125 1.437 1 91.81 108 HIS B C 1
ATOM 2668 O O . HIS B 1 108 ? 3.318 32.969 0.557 1 91.81 108 HIS B O 1
ATOM 2674 N N . GLU B 1 109 ? 3.287 30.859 1.208 1 92.06 109 GLU B N 1
ATOM 2675 C CA . GLU B 1 109 ? 3.357 30.344 -0.159 1 92.06 109 GLU B CA 1
ATOM 2676 C C . GLU B 1 109 ? 1.971 30.281 -0.794 1 92.06 109 GLU B C 1
ATOM 2678 O O . GLU B 1 109 ? 1.847 30.172 -2.016 1 92.06 109 GLU B O 1
ATOM 2683 N N . ASN B 1 110 ? 0.93 30.266 0.042 1 92.75 110 ASN B N 1
ATOM 2684 C CA . ASN B 1 110 ? -0.437 30.062 -0.431 1 92.75 110 ASN B CA 1
ATOM 2685 C C . ASN B 1 110 ? -1.053 31.375 -0.911 1 92.75 110 ASN B C 1
ATOM 2687 O O . ASN B 1 110 ? -1.26 32.312 -0.119 1 92.75 110 ASN B O 1
ATOM 2691 N N . PRO B 1 111 ? -1.384 31.5 -2.164 1 89.75 111 PRO B N 1
ATOM 2692 C CA . PRO B 1 111 ? -2.055 32.719 -2.605 1 89.75 111 PRO B CA 1
ATOM 2693 C C . PRO B 1 111 ? -3.365 32.969 -1.864 1 89.75 111 PRO B C 1
ATOM 2695 O O . PRO B 1 111 ? -4.121 32.031 -1.598 1 89.75 111 PRO B O 1
ATOM 2698 N N . PRO B 1 112 ? -3.676 34.188 -1.589 1 85.69 112 PRO B N 1
ATOM 2699 C CA . PRO B 1 112 ? -4.895 34.5 -0.843 1 85.69 112 PRO B CA 1
ATOM 2700 C C . PRO B 1 112 ? -6.164 34.25 -1.653 1 85.69 112 PRO B C 1
ATOM 2702 O O . PRO B 1 112 ? -7.215 33.938 -1.084 1 85.69 112 PRO B O 1
ATOM 2705 N N . ASP B 1 113 ? -6.016 34.344 -2.932 1 87.69 113 ASP B N 1
ATOM 2706 C CA . ASP B 1 113 ? -7.152 34.094 -3.816 1 87.69 113 ASP B CA 1
ATOM 2707 C C . ASP B 1 113 ? -7.379 32.594 -4.012 1 87.69 113 ASP B C 1
ATOM 2709 O O . ASP B 1 113 ? -6.562 31.922 -4.633 1 87.69 113 ASP B O 1
ATOM 2713 N N . PRO B 1 114 ? -8.461 32.125 -3.541 1 84.88 114 PRO B N 1
ATOM 2714 C CA . PRO B 1 114 ? -8.727 30.688 -3.66 1 84.88 114 PRO B CA 1
ATOM 2715 C C . PRO B 1 114 ? -8.898 30.234 -5.109 1 84.88 114 PRO B C 1
ATOM 2717 O O . PRO B 1 114 ? -8.812 29.047 -5.402 1 84.88 114 PRO B O 1
ATOM 2720 N N . SER B 1 115 ? -9.133 31.109 -5.992 1 86.88 115 SER B N 1
ATOM 2721 C CA . SER B 1 115 ? -9.312 30.766 -7.398 1 86.88 115 SER B CA 1
ATOM 2722 C C . SER B 1 115 ? -7.977 30.719 -8.133 1 86.88 115 SER B C 1
ATOM 2724 O O . SER B 1 115 ? -7.91 30.281 -9.281 1 86.88 115 SER B O 1
ATOM 2726 N N . ALA B 1 116 ? -6.992 31.156 -7.418 1 88.69 116 ALA B N 1
ATOM 2727 C CA . ALA B 1 116 ? -5.664 31.109 -8.031 1 88.69 116 ALA B CA 1
ATOM 2728 C C . ALA B 1 116 ? -5.227 29.672 -8.297 1 88.69 116 ALA B C 1
ATOM 2730 O O . ALA B 1 116 ? -5.461 28.781 -7.473 1 88.69 116 ALA B O 1
ATOM 2731 N N . PRO B 1 117 ? -4.641 29.391 -9.422 1 88 117 PRO B N 1
ATOM 2732 C CA . PRO B 1 117 ? -4.227 28.031 -9.789 1 88 117 PRO B CA 1
ATOM 2733 C C . PRO B 1 117 ? -3.256 27.422 -8.781 1 88 117 PRO B C 1
ATOM 2735 O O . PRO B 1 117 ? -3.207 26.188 -8.633 1 88 117 PRO B O 1
ATOM 2738 N N . GLN B 1 118 ? -2.562 28.25 -8.133 1 90.75 118 GLN B N 1
ATOM 2739 C CA . GLN B 1 118 ? -1.544 27.719 -7.23 1 90.75 118 GLN B CA 1
ATOM 2740 C C . GLN B 1 118 ? -2.078 27.609 -5.805 1 90.75 118 GLN B C 1
ATOM 2742 O O . GLN B 1 118 ? -1.336 27.266 -4.883 1 90.75 118 GLN B O 1
ATOM 2747 N N . HIS B 1 119 ? -3.301 27.969 -5.648 1 93.62 119 HIS B N 1
ATOM 2748 C CA . HIS B 1 119 ? -3.896 27.859 -4.32 1 93.62 119 HIS B CA 1
ATOM 2749 C C . HIS B 1 119 ? -3.992 26.406 -3.875 1 93.62 119 HIS B C 1
ATOM 2751 O O . HIS B 1 119 ? -4.156 25.5 -4.703 1 93.62 119 HIS B O 1
ATOM 2757 N N . PHE B 1 120 ? -3.885 26.188 -2.602 1 95.94 120 PHE B N 1
ATOM 2758 C CA . PHE B 1 120 ? -4.027 24.844 -2.053 1 95.94 120 PHE B CA 1
ATOM 2759 C C . PHE B 1 120 ? -4.801 24.875 -0.74 1 95.94 120 PHE B C 1
ATOM 2761 O O . PHE B 1 120 ? -4.805 25.891 -0.039 1 95.94 120 PHE B O 1
ATOM 2768 N N . ASP B 1 121 ? -5.465 23.812 -0.453 1 95.62 121 ASP B N 1
ATOM 2769 C CA . ASP B 1 121 ? -6.227 23.672 0.785 1 95.62 121 ASP B CA 1
ATOM 2770 C C . ASP B 1 121 ? -5.324 23.25 1.943 1 95.62 121 ASP B C 1
ATOM 2772 O O . ASP B 1 121 ? -5.578 23.609 3.096 1 95.62 121 ASP B O 1
ATOM 2776 N N . THR B 1 122 ? -4.352 22.422 1.671 1 97.38 122 THR B N 1
ATOM 2777 C CA . THR B 1 122 ? -3.416 21.922 2.672 1 97.38 122 THR B CA 1
ATOM 2778 C C . THR B 1 122 ? -2.055 21.641 2.043 1 97.38 122 THR B C 1
ATOM 2780 O O . THR B 1 122 ? -1.938 21.531 0.819 1 97.38 122 THR B O 1
ATOM 2783 N N . ALA B 1 123 ? -1.01 21.625 2.861 1 98.44 123 ALA B N 1
ATOM 2784 C CA . ALA B 1 123 ? 0.345 21.391 2.371 1 98.44 123 ALA B CA 1
ATOM 2785 C C . ALA B 1 123 ? 1.005 20.234 3.119 1 98.44 123 ALA B C 1
ATOM 2787 O O . ALA B 1 123 ? 0.747 20.016 4.309 1 98.44 123 ALA B O 1
ATOM 2788 N N . LEU B 1 124 ? 1.793 19.469 2.461 1 98.69 124 LEU B N 1
ATOM 2789 C CA . LEU B 1 124 ? 2.52 18.312 2.982 1 98.69 124 LEU B CA 1
ATOM 2790 C C . LEU B 1 124 ? 4.023 18.484 2.789 1 98.69 124 LEU B C 1
ATOM 2792 O O . LEU B 1 124 ? 4.48 18.766 1.681 1 98.69 124 LEU B O 1
ATOM 2796 N N . LEU B 1 125 ? 4.781 18.312 3.828 1 98.75 125 LEU B N 1
ATOM 2797 C CA . LEU B 1 125 ? 6.234 18.266 3.736 1 98.75 125 LEU B CA 1
ATOM 2798 C C . LEU B 1 125 ? 6.734 16.812 3.791 1 98.75 125 LEU B C 1
ATOM 2800 O O . LEU B 1 125 ? 6.438 16.094 4.738 1 98.75 125 LEU B O 1
ATOM 2804 N N . LEU B 1 126 ? 7.418 16.438 2.805 1 98 126 LEU B N 1
ATOM 2805 C CA . LEU B 1 126 ? 8.156 15.172 2.787 1 98 126 LEU B CA 1
ATOM 2806 C C . LEU B 1 126 ? 9.625 15.391 3.125 1 98 126 LEU B C 1
ATOM 2808 O O . LEU B 1 126 ? 10.266 16.281 2.555 1 98 126 LEU B O 1
ATOM 2812 N N . THR B 1 127 ? 10.133 14.609 4.059 1 96.62 127 THR B N 1
ATOM 2813 C CA . THR B 1 127 ? 11.523 14.758 4.484 1 96.62 127 THR B CA 1
ATOM 2814 C C . THR B 1 127 ? 12.172 13.391 4.688 1 96.62 127 THR B C 1
ATOM 2816 O O . THR B 1 127 ? 11.492 12.414 4.98 1 96.62 127 THR B O 1
ATOM 2819 N N . ARG B 1 128 ? 13.469 13.344 4.543 1 92.69 128 ARG B N 1
ATOM 2820 C CA . ARG B 1 128 ? 14.219 12.141 4.895 1 92.69 128 ARG B CA 1
ATOM 2821 C C . ARG B 1 128 ? 14.953 12.328 6.215 1 92.69 128 ARG B C 1
ATOM 2823 O O . ARG B 1 128 ? 15.758 11.477 6.605 1 92.69 128 ARG B O 1
ATOM 2830 N N . GLU B 1 129 ? 14.68 13.492 6.875 1 90.88 129 GLU B N 1
ATOM 2831 C CA . GLU B 1 129 ? 15.172 13.648 8.242 1 90.88 129 GLU B CA 1
ATOM 2832 C C . GLU B 1 129 ? 14.516 12.641 9.18 1 90.88 129 GLU B C 1
ATOM 2834 O O . GLU B 1 129 ? 13.352 12.281 9 1 90.88 129 GLU B O 1
ATOM 2839 N N . ASN B 1 130 ? 15.32 12.227 10.172 1 85.31 130 ASN B N 1
ATOM 2840 C CA . ASN B 1 130 ? 14.688 11.508 11.273 1 85.31 130 ASN B CA 1
ATOM 2841 C C . ASN B 1 130 ? 13.867 12.445 12.156 1 85.31 130 ASN B C 1
ATOM 2843 O O . ASN B 1 130 ? 14.398 13.422 12.688 1 85.31 130 ASN B O 1
ATOM 2847 N N . ILE B 1 131 ? 12.633 12.227 12.188 1 89.5 131 ILE B N 1
ATOM 2848 C CA . ILE B 1 131 ? 11.773 13.102 12.969 1 89.5 131 ILE B CA 1
ATOM 2849 C C . ILE B 1 131 ? 11.461 12.453 14.312 1 89.5 131 ILE B C 1
ATOM 2851 O O . ILE B 1 131 ? 11.164 11.258 14.375 1 89.5 131 ILE B O 1
ATOM 2855 N N . CYS B 1 132 ? 11.539 13.219 15.32 1 85.94 132 CYS B N 1
ATOM 2856 C CA . CYS B 1 132 ? 11.43 12.703 16.688 1 85.94 132 CYS B CA 1
ATOM 2857 C C . CYS B 1 132 ? 10.305 13.398 17.438 1 85.94 132 CYS B C 1
ATOM 2859 O O . CYS B 1 132 ? 10.031 14.578 17.219 1 85.94 132 CYS B O 1
ATOM 2861 N N . ARG B 1 133 ? 9.461 12.633 18.219 1 78.81 133 ARG B N 1
ATOM 2862 C CA . ARG B 1 133 ? 8.375 13.203 19.016 1 78.81 133 ARG B CA 1
ATOM 2863 C C . ARG B 1 133 ? 8.906 14.203 20.031 1 78.81 133 ARG B C 1
ATOM 2865 O O . ARG B 1 133 ? 8.414 15.328 20.125 1 78.81 133 ARG B O 1
ATOM 2872 N N . ASN B 1 134 ? 9.719 13.609 20.953 1 69.12 134 ASN B N 1
ATOM 2873 C CA . ASN B 1 134 ? 10.32 14.422 22 1 69.12 134 ASN B CA 1
ATOM 2874 C C . ASN B 1 134 ? 11.844 14.367 21.938 1 69.12 134 ASN B C 1
ATOM 2876 O O . ASN B 1 134 ? 12.445 13.312 22.188 1 69.12 134 ASN B O 1
ATOM 2880 N N . PRO B 1 135 ? 12.328 15.453 21.516 1 63.28 135 PRO B N 1
ATOM 2881 C CA . PRO B 1 135 ? 13.789 15.469 21.375 1 63.28 135 PRO B CA 1
ATOM 2882 C C . PRO B 1 135 ? 14.508 14.945 22.625 1 63.28 135 PRO B C 1
ATOM 2884 O O . PRO B 1 135 ? 15.594 14.367 22.516 1 63.28 135 PRO B O 1
ATOM 2887 N N . ASP B 1 136 ? 13.812 15.188 23.656 1 63.38 136 ASP B N 1
ATOM 2888 C CA . ASP B 1 136 ? 14.508 14.812 24.891 1 63.38 136 ASP B CA 1
ATOM 2889 C C . ASP B 1 136 ? 14.5 13.297 25.078 1 63.38 136 ASP B C 1
ATOM 2891 O O . ASP B 1 136 ? 15.391 12.75 25.734 1 63.38 136 ASP B O 1
ATOM 2895 N N . LEU B 1 137 ? 13.562 12.711 24.562 1 62.25 137 LEU B N 1
ATOM 2896 C CA . LEU B 1 137 ? 13.43 11.273 24.797 1 62.25 137 LEU B CA 1
ATOM 2897 C C . LEU B 1 137 ? 14.102 10.484 23.688 1 62.25 137 LEU B C 1
ATOM 2899 O O . LEU B 1 137 ? 14.234 9.258 23.781 1 62.25 137 LEU B O 1
ATOM 2903 N N . GLN B 1 138 ? 14.711 11.18 22.797 1 59.44 138 GLN B N 1
ATOM 2904 C CA . GLN B 1 138 ? 15.461 10.578 21.703 1 59.44 138 GLN B CA 1
ATOM 2905 C C . GLN B 1 138 ? 14.664 9.469 21.031 1 59.44 138 GLN B C 1
ATOM 2907 O O . GLN B 1 138 ? 15.227 8.461 20.594 1 59.44 138 GLN B O 1
ATOM 2912 N N . LYS B 1 139 ? 13.406 9.461 21.188 1 68.94 139 LYS B N 1
ATOM 2913 C CA . LYS B 1 139 ? 12.609 8.461 20.484 1 68.94 139 LYS B CA 1
ATOM 2914 C C . LYS B 1 139 ? 12.18 8.969 19.109 1 68.94 139 LYS B C 1
ATOM 2916 O O . LYS B 1 139 ? 11.227 9.734 19 1 68.94 139 LYS B O 1
ATOM 2921 N N . CYS B 1 140 ? 12.945 8.672 18.156 1 76.38 140 CYS B N 1
ATOM 2922 C CA . CYS B 1 140 ? 12.719 9.117 16.797 1 76.38 140 CYS B CA 1
ATOM 2923 C C . CYS B 1 140 ? 11.961 8.07 15.992 1 76.38 140 CYS B C 1
ATOM 2925 O O . CYS B 1 140 ? 12.453 7.578 14.977 1 76.38 140 CYS B O 1
ATOM 2927 N N . ASP B 1 141 ? 10.742 7.828 16.578 1 74.31 141 ASP B N 1
ATOM 2928 C CA . ASP B 1 141 ? 9.906 6.828 15.93 1 74.31 141 ASP B CA 1
ATOM 2929 C C . ASP B 1 141 ? 8.664 7.469 15.312 1 74.31 141 ASP B C 1
ATOM 2931 O O . ASP B 1 141 ? 7.684 6.781 15.016 1 74.31 141 ASP B O 1
ATOM 2935 N N . THR B 1 142 ? 8.812 8.781 15.109 1 83.19 142 THR B N 1
ATOM 2936 C CA . THR B 1 142 ? 7.688 9.492 14.508 1 83.19 142 THR B CA 1
ATOM 2937 C C . THR B 1 142 ? 7.781 9.453 12.984 1 83.19 142 THR B C 1
ATOM 2939 O O . THR B 1 142 ? 8.812 9.797 12.406 1 83.19 142 THR B O 1
ATOM 2942 N N . LEU B 1 143 ? 6.75 9.008 12.359 1 88.5 143 LEU B N 1
ATOM 2943 C CA . LEU B 1 143 ? 6.742 8.891 10.906 1 88.5 143 LEU B CA 1
ATOM 2944 C C . LEU B 1 143 ? 6.02 10.078 10.273 1 88.5 143 LEU B C 1
ATOM 2946 O O . LEU B 1 143 ? 6.195 10.352 9.086 1 88.5 143 LEU B O 1
ATOM 2950 N N . GLY B 1 144 ? 5.215 10.719 10.945 1 93.19 144 GLY B N 1
ATOM 2951 C CA . GLY B 1 144 ? 4.477 11.891 10.492 1 93.19 144 GLY B CA 1
ATOM 2952 C C . GLY B 1 144 ? 3.766 12.625 11.609 1 93.19 144 GLY B C 1
ATOM 2953 O O . GLY B 1 144 ? 3.744 12.156 12.75 1 93.19 144 GLY B O 1
ATOM 2954 N N . LEU B 1 145 ? 3.287 13.742 11.281 1 95.56 145 LEU B N 1
ATOM 2955 C CA . LEU B 1 145 ? 2.564 14.555 12.258 1 95.56 145 LEU B CA 1
ATOM 2956 C C . LEU B 1 145 ? 1.612 15.516 11.562 1 95.56 145 LEU B C 1
ATOM 2958 O O . LEU B 1 145 ? 1.96 16.109 10.539 1 95.56 145 LEU B O 1
ATOM 2962 N N . ALA B 1 146 ? 0.493 15.641 12.047 1 96.44 146 ALA B N 1
ATOM 2963 C CA . ALA B 1 146 ? -0.521 16.625 11.664 1 96.44 146 ALA B CA 1
ATOM 2964 C C . ALA B 1 146 ? -1.487 16.891 12.82 1 96.44 146 ALA B C 1
ATOM 2966 O O . ALA B 1 146 ? -1.629 16.062 13.719 1 96.44 146 ALA B O 1
ATOM 2967 N N . GLU B 1 147 ? -2.086 18.078 12.797 1 95 147 GLU B N 1
ATOM 2968 C CA . GLU B 1 147 ? -3.113 18.406 13.781 1 95 147 GLU B CA 1
ATOM 2969 C C . GLU B 1 147 ? -4.504 18.031 13.273 1 95 147 GLU B C 1
ATOM 2971 O O . GLU B 1 147 ? -4.754 18.047 12.062 1 95 147 GLU B O 1
ATOM 2976 N N . LEU B 1 148 ? -5.336 17.75 14.219 1 95.69 148 LEU B N 1
ATOM 2977 C CA . LEU B 1 148 ? -6.672 17.281 13.859 1 95.69 148 LEU B CA 1
ATOM 2978 C C . LEU B 1 148 ? -7.543 18.438 13.383 1 95.69 148 LEU B C 1
ATOM 2980 O O . LEU B 1 148 ? -7.562 19.516 14 1 95.69 148 LEU B O 1
ATOM 2984 N N . GLY B 1 149 ? -8.203 18.234 12.18 1 95.62 149 GLY B N 1
ATOM 2985 C CA . GLY B 1 149 ? -9.289 19.078 11.734 1 95.62 149 GLY B CA 1
ATOM 2986 C C . GLY B 1 149 ? -8.828 20.453 11.273 1 95.62 149 GLY B C 1
ATOM 2987 O O . GLY B 1 149 ? -9.492 21.453 11.531 1 95.62 149 GLY B O 1
ATOM 2988 N N . THR B 1 150 ? -7.707 20.531 10.656 1 95.12 150 THR B N 1
ATOM 2989 C CA . THR B 1 150 ? -7.152 21.844 10.32 1 95.12 150 THR B CA 1
ATOM 2990 C C . THR B 1 150 ? -7.367 22.156 8.844 1 95.12 150 THR B C 1
ATOM 2992 O O . THR B 1 150 ? -6.859 23.156 8.336 1 95.12 150 THR B O 1
ATOM 2995 N N . MET B 1 151 ? -8.117 21.391 8.133 1 94 151 MET B N 1
ATOM 2996 C CA . MET B 1 151 ? -8.289 21.531 6.691 1 94 151 MET B CA 1
ATOM 2997 C C . MET B 1 151 ? -8.773 22.922 6.332 1 94 151 MET B C 1
ATOM 2999 O O . MET B 1 151 ? -8.398 23.469 5.293 1 94 151 MET B O 1
ATOM 3003 N N . CYS B 1 152 ? -9.57 23.5 7.215 1 89.44 152 CYS B N 1
ATOM 3004 C CA . CYS B 1 152 ? -10.164 24.781 6.898 1 89.44 152 CYS B CA 1
ATOM 3005 C C . CYS B 1 152 ? -9.43 25.922 7.602 1 89.44 152 CYS B C 1
ATOM 3007 O O . CYS B 1 152 ? -9.859 27.062 7.555 1 89.44 152 CYS B O 1
ATOM 3009 N N . ASP B 1 153 ? -8.359 25.594 8.242 1 91.38 153 ASP B N 1
ATOM 3010 C CA . ASP B 1 153 ? -7.516 26.594 8.891 1 91.38 153 ASP B CA 1
ATOM 3011 C C . ASP B 1 153 ? -6.266 26.891 8.055 1 91.38 153 ASP B C 1
ATOM 3013 O O . ASP B 1 153 ? -5.273 26.156 8.156 1 91.38 153 ASP B O 1
ATOM 3017 N N . ARG B 1 154 ? -6.207 27.891 7.418 1 87 154 ARG B N 1
ATOM 3018 C CA . ARG B 1 154 ? -5.148 28.219 6.473 1 87 154 ARG B CA 1
ATOM 3019 C C . ARG B 1 154 ? -3.789 28.266 7.164 1 87 154 ARG B C 1
ATOM 3021 O O . ARG B 1 154 ? -2.76 28 6.539 1 87 154 ARG B O 1
ATOM 3028 N N . MET B 1 155 ? -3.869 28.516 8.391 1 88.06 155 MET B N 1
ATOM 3029 C CA . MET B 1 155 ? -2.613 28.703 9.109 1 88.06 155 MET B CA 1
ATOM 3030 C C . MET B 1 155 ? -2.045 27.375 9.57 1 88.06 155 MET B C 1
ATOM 3032 O O . MET B 1 155 ? -0.832 27.219 9.734 1 88.06 155 MET B O 1
ATOM 3036 N N . SER B 1 156 ? -2.928 26.438 9.727 1 93.19 156 SER B N 1
ATOM 3037 C CA . SER B 1 156 ? -2.457 25.219 10.367 1 93.19 156 SER B CA 1
ATOM 3038 C C . SER B 1 156 ? -2.738 24 9.5 1 93.19 156 SER B C 1
ATOM 3040 O O . SER B 1 156 ? -2.482 22.859 9.914 1 93.19 156 SER B O 1
ATOM 3042 N N . SER B 1 157 ? -3.246 24.203 8.32 1 96.75 157 SER B N 1
ATOM 3043 C CA . SER B 1 157 ? -3.557 23.078 7.441 1 96.75 157 SER B CA 1
ATOM 3044 C C . SER B 1 157 ? -2.299 22.531 6.77 1 96.75 157 SER B C 1
ATOM 3046 O O . SER B 1 157 ? -2.062 22.797 5.586 1 96.75 157 SER B O 1
ATOM 3048 N N . CYS B 1 158 ? -1.526 21.766 7.52 1 98 158 CYS B N 1
ATOM 3049 C CA . CYS B 1 158 ? -0.257 21.219 7.043 1 98 158 CYS B CA 1
ATOM 3050 C C . CYS B 1 158 ? 0.071 19.906 7.73 1 98 158 CYS B C 1
ATOM 3052 O O . CYS B 1 158 ? -0.529 19.562 8.75 1 98 158 CYS B O 1
ATOM 3054 N N . SER B 1 159 ? 0.916 19.109 7.137 1 98.31 159 SER B N 1
ATOM 3055 C CA . SER B 1 159 ? 1.405 17.859 7.691 1 98.31 159 SER B CA 1
ATOM 3056 C C . SER B 1 159 ? 2.844 17.578 7.266 1 98.31 159 SER B C 1
ATOM 3058 O O . SER B 1 159 ? 3.312 18.125 6.262 1 98.31 159 SER B O 1
ATOM 3060 N N . ILE B 1 160 ? 3.551 16.828 8.094 1 97.69 160 ILE B N 1
ATOM 3061 C CA . ILE B 1 160 ? 4.898 16.406 7.746 1 97.69 160 ILE B CA 1
ATOM 3062 C C . ILE B 1 160 ? 4.969 14.875 7.75 1 97.69 160 ILE B C 1
ATOM 3064 O O . ILE B 1 160 ? 4.293 14.219 8.547 1 97.69 160 ILE B O 1
ATOM 3068 N N . VAL B 1 161 ? 5.715 14.305 6.898 1 95.94 161 VAL B N 1
ATOM 3069 C CA . VAL B 1 161 ? 5.895 12.859 6.793 1 95.94 161 VAL B CA 1
ATOM 3070 C C . VAL B 1 161 ? 7.363 12.539 6.527 1 95.94 161 VAL B C 1
ATOM 3072 O O . VAL B 1 161 ? 8 13.172 5.684 1 95.94 161 VAL B O 1
ATOM 3075 N N . GLN B 1 162 ? 7.84 11.602 7.328 1 91.94 162 GLN B N 1
ATOM 3076 C CA . GLN B 1 162 ? 9.156 11.055 7.035 1 91.94 162 GLN B CA 1
ATOM 3077 C C . GLN B 1 162 ? 9.094 10.016 5.922 1 91.94 162 GLN B C 1
ATOM 3079 O O . GLN B 1 162 ? 8.297 9.07 5.988 1 91.94 162 GLN B O 1
ATOM 3084 N N . ASP B 1 163 ? 9.883 10.258 4.902 1 89.75 163 ASP B N 1
ATOM 3085 C CA . ASP B 1 163 ? 9.938 9.312 3.791 1 89.75 163 ASP B CA 1
ATOM 3086 C C . ASP B 1 163 ? 10.664 8.031 4.191 1 89.75 163 ASP B C 1
ATOM 3088 O O . ASP B 1 163 ? 11.82 8.078 4.613 1 89.75 163 ASP B O 1
ATOM 3092 N N . ASN B 1 164 ? 10.008 6.965 4.098 1 78.69 164 ASN B N 1
ATOM 3093 C CA . ASN B 1 164 ? 10.57 5.641 4.332 1 78.69 164 ASN B CA 1
ATOM 3094 C C . ASN B 1 164 ? 10.211 4.668 3.215 1 78.69 164 ASN B C 1
ATOM 3096 O O . ASN B 1 164 ? 9.953 3.49 3.471 1 78.69 164 ASN B O 1
ATOM 3100 N N . GLY B 1 165 ? 10.148 5.285 2.09 1 76.19 165 GLY B N 1
ATOM 3101 C CA . GLY B 1 165 ? 9.773 4.496 0.927 1 76.19 165 GLY B CA 1
ATOM 3102 C C . GLY B 1 165 ? 8.289 4.555 0.619 1 76.19 165 GLY B C 1
ATOM 3103 O O . GLY B 1 165 ? 7.645 5.578 0.85 1 76.19 165 GLY B O 1
ATOM 3104 N N . LEU B 1 166 ? 7.742 3.51 -0.012 1 76.12 166 LEU B N 1
ATOM 3105 C CA . LEU B 1 166 ? 6.355 3.518 -0.466 1 76.12 166 LEU B CA 1
ATOM 3106 C C . LEU B 1 166 ? 5.395 3.504 0.719 1 76.12 166 LEU B C 1
ATOM 3108 O O . LEU B 1 166 ? 4.254 3.961 0.606 1 76.12 166 LEU B O 1
ATOM 3112 N N . SER B 1 167 ? 5.91 3.023 1.844 1 77.44 167 SER B N 1
ATOM 3113 C CA . SER B 1 167 ? 5.07 3.02 3.039 1 77.44 167 SER B CA 1
ATOM 3114 C C . SER B 1 167 ? 4.688 4.438 3.451 1 77.44 167 SER B C 1
ATOM 3116 O O . SER B 1 167 ? 3.705 4.637 4.164 1 77.44 167 SER B O 1
ATOM 3118 N N . ALA B 1 168 ? 5.488 5.387 2.928 1 86.94 168 ALA B N 1
ATOM 3119 C CA . ALA B 1 168 ? 5.199 6.781 3.236 1 86.94 168 ALA B CA 1
ATOM 3120 C C . ALA B 1 168 ? 3.824 7.188 2.711 1 86.94 168 ALA B C 1
ATOM 3122 O O . ALA B 1 168 ? 3.174 8.07 3.271 1 86.94 168 ALA B O 1
ATOM 3123 N N . ALA B 1 169 ? 3.373 6.559 1.642 1 87.94 169 ALA B N 1
ATOM 3124 C CA . ALA B 1 169 ? 2.051 6.863 1.101 1 87.94 169 ALA B CA 1
ATOM 3125 C C . ALA B 1 169 ? 0.962 6.613 2.141 1 87.94 1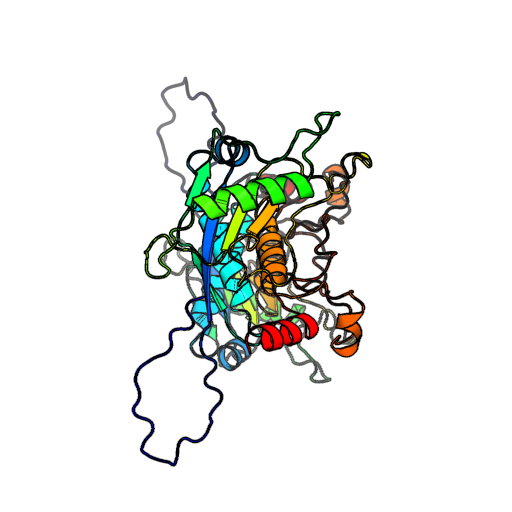69 ALA B C 1
ATOM 3127 O O . ALA B 1 169 ? -0.002 7.375 2.234 1 87.94 169 ALA B O 1
ATOM 3128 N N . PHE B 1 170 ? 1.111 5.605 2.918 1 84.94 170 PHE B N 1
ATOM 3129 C CA . PHE B 1 170 ? 0.13 5.293 3.949 1 84.94 170 PHE B CA 1
ATOM 3130 C C . PHE B 1 170 ? 0.181 6.324 5.074 1 84.94 170 PHE B C 1
ATOM 3132 O O . PHE B 1 170 ? -0.857 6.711 5.613 1 84.94 170 PHE B O 1
ATOM 3139 N N . THR B 1 171 ? 1.358 6.703 5.398 1 90.75 171 THR B N 1
ATOM 3140 C CA . THR B 1 171 ? 1.497 7.75 6.41 1 90.75 171 THR B CA 1
ATOM 3141 C C . THR B 1 171 ? 0.902 9.062 5.91 1 90.75 171 THR B C 1
ATOM 3143 O O . THR B 1 171 ? 0.269 9.789 6.676 1 90.75 171 THR B O 1
ATOM 3146 N N . ILE B 1 172 ? 1.182 9.383 4.648 1 95.19 172 ILE B N 1
ATOM 3147 C CA . ILE B 1 172 ? 0.598 10.594 4.074 1 95.19 172 ILE B CA 1
ATOM 3148 C C . ILE B 1 172 ? -0.922 10.539 4.199 1 95.19 172 ILE B C 1
ATOM 3150 O O . ILE B 1 172 ? -1.547 11.5 4.656 1 95.19 172 ILE B O 1
ATOM 3154 N N . ALA B 1 173 ? -1.496 9.406 3.807 1 93.44 173 ALA B N 1
ATOM 3155 C CA . ALA B 1 173 ? -2.945 9.258 3.916 1 93.44 173 ALA B CA 1
ATOM 3156 C C . ALA B 1 173 ? -3.404 9.422 5.363 1 93.44 173 ALA B C 1
ATOM 3158 O O . ALA B 1 173 ? -4.406 10.094 5.625 1 93.44 173 ALA B O 1
ATOM 3159 N N . HIS B 1 174 ? -2.715 8.828 6.238 1 93.31 174 HIS B N 1
ATOM 3160 C CA . HIS B 1 174 ? -2.996 8.898 7.668 1 93.31 174 HIS B CA 1
ATOM 3161 C C . HIS B 1 174 ? -2.973 10.344 8.164 1 93.31 174 HIS B C 1
ATOM 3163 O O . HIS B 1 174 ? -3.902 10.789 8.844 1 93.31 174 HIS B O 1
ATOM 3169 N N . GLU B 1 175 ? -1.904 11.102 7.789 1 96.62 175 GLU B N 1
ATOM 3170 C CA . GLU B 1 175 ? -1.779 12.484 8.242 1 96.62 175 GLU B CA 1
ATOM 3171 C C . GLU B 1 175 ? -2.865 13.367 7.629 1 96.62 175 GLU B C 1
ATOM 3173 O O . GLU B 1 175 ? -3.404 14.25 8.297 1 96.62 175 GLU B O 1
ATOM 3178 N N . LEU B 1 176 ? -3.186 13.172 6.371 1 97.38 176 LEU B N 1
ATOM 3179 C CA . LEU B 1 176 ? -4.289 13.914 5.77 1 97.38 176 LEU B CA 1
ATOM 3180 C C . LEU B 1 176 ? -5.605 13.586 6.461 1 97.38 176 LEU B C 1
ATOM 3182 O O . LEU B 1 176 ? -6.484 14.445 6.586 1 97.38 176 LEU B O 1
ATOM 3186 N N . GLY B 1 177 ? -5.75 12.305 6.867 1 96.75 177 GLY B N 1
ATOM 3187 C CA . GLY B 1 177 ? -6.898 11.945 7.68 1 96.75 177 GLY B CA 1
ATOM 3188 C C . GLY B 1 177 ? -7.039 12.805 8.922 1 96.75 177 GLY B C 1
ATOM 3189 O O . GLY B 1 177 ? -8.141 13.258 9.25 1 96.75 177 GLY B O 1
ATOM 3190 N N . HIS B 1 178 ? -5.941 12.992 9.562 1 96.38 178 HIS B N 1
ATOM 3191 C CA . HIS B 1 178 ? -5.953 13.883 10.719 1 96.38 178 HIS B CA 1
ATOM 3192 C C . HIS B 1 178 ? -6.41 15.289 10.328 1 96.38 178 HIS B C 1
ATOM 3194 O O . HIS B 1 178 ? -7.262 15.875 11 1 96.38 178 HIS B O 1
ATOM 3200 N N . VAL B 1 179 ? -5.852 15.867 9.289 1 97.62 179 VAL B N 1
ATOM 3201 C CA . VAL B 1 179 ? -6.211 17.203 8.812 1 97.62 179 VAL B CA 1
ATOM 3202 C C . VAL B 1 179 ? -7.711 17.266 8.531 1 97.62 179 VAL B C 1
ATOM 3204 O O . VAL B 1 179 ? -8.344 18.297 8.734 1 97.62 179 VAL B O 1
ATOM 3207 N N . LEU B 1 180 ? -8.312 16.125 8.18 1 96.56 180 LEU B N 1
ATOM 3208 C CA . LEU B 1 180 ? -9.742 16.016 7.895 1 96.56 180 LEU B CA 1
ATOM 3209 C C . LEU B 1 180 ? -10.508 15.602 9.141 1 96.56 180 LEU B C 1
ATOM 3211 O O . LEU B 1 180 ? -11.633 15.102 9.047 1 96.56 180 LEU B O 1
ATOM 3215 N N . ASN B 1 181 ? -9.852 15.633 10.281 1 96.75 181 ASN B N 1
ATOM 3216 C CA . ASN B 1 181 ? -10.445 15.516 11.609 1 96.75 181 ASN B CA 1
ATOM 3217 C C . ASN B 1 181 ? -10.703 14.062 11.984 1 96.75 181 ASN B C 1
ATOM 3219 O O . ASN B 1 181 ? -11.586 13.766 12.789 1 96.75 181 ASN B O 1
ATOM 3223 N N . MET B 1 182 ? -10.023 13.18 11.445 1 95.5 182 MET B N 1
ATOM 3224 C CA . MET B 1 182 ? -10.125 11.773 11.836 1 95.5 182 MET B CA 1
ATOM 3225 C C . MET B 1 182 ? -9.18 11.453 12.984 1 95.5 182 MET B C 1
ATOM 3227 O O . MET B 1 182 ? -7.969 11.664 12.875 1 95.5 182 MET B O 1
ATOM 3231 N N . PRO B 1 183 ? -9.727 10.969 14.039 1 94.81 183 PRO B N 1
ATOM 3232 C CA . PRO B 1 183 ? -8.852 10.531 15.133 1 94.81 183 PRO B CA 1
ATOM 3233 C C . PRO B 1 183 ? -8.219 9.164 14.859 1 94.81 183 PRO B C 1
ATOM 3235 O O . PRO B 1 183 ? -8.523 8.531 13.844 1 94.81 183 PRO B O 1
ATOM 3238 N N . HIS B 1 184 ? -7.344 8.773 15.742 1 91.81 184 HIS B N 1
ATOM 3239 C CA . HIS B 1 184 ? -6.871 7.398 15.688 1 91.81 184 HIS B CA 1
ATOM 3240 C C . HIS B 1 184 ? -8 6.418 15.992 1 91.81 184 HIS B C 1
ATOM 3242 O O . HIS B 1 184 ? -8.867 6.699 16.828 1 91.81 184 HIS B O 1
ATOM 3248 N N . ASP B 1 185 ? -7.93 5.289 15.391 1 90 185 ASP B N 1
ATOM 3249 C CA . ASP B 1 185 ? -8.992 4.293 15.531 1 90 185 ASP B CA 1
ATOM 3250 C C . ASP B 1 185 ? -9.094 3.799 16.969 1 90 185 ASP B C 1
ATOM 3252 O O . ASP B 1 185 ? -10.164 3.344 17.391 1 90 185 ASP B O 1
ATOM 3256 N N . ASP B 1 186 ? -7.988 3.896 17.719 1 87.38 186 ASP B N 1
ATOM 3257 C CA . ASP B 1 186 ? -8 3.381 19.078 1 87.38 186 ASP B CA 1
ATOM 3258 C C . ASP B 1 186 ? -8.25 4.5 20.094 1 87.38 186 ASP B C 1
ATOM 3260 O O . ASP B 1 186 ? -8.156 4.285 21.297 1 87.38 186 ASP B O 1
ATOM 3264 N N . ASP B 1 187 ? -8.484 5.668 19.641 1 91.62 187 ASP B N 1
ATOM 3265 C CA . ASP B 1 187 ? -8.859 6.754 20.531 1 91.62 187 ASP B CA 1
ATOM 3266 C C . ASP B 1 187 ? -10.195 6.457 21.219 1 91.62 187 ASP B C 1
ATOM 3268 O O . ASP B 1 187 ? -11.062 5.797 20.641 1 91.62 187 ASP B O 1
ATOM 3272 N N . LEU B 1 188 ? -10.398 7.039 22.375 1 92.25 188 LEU B N 1
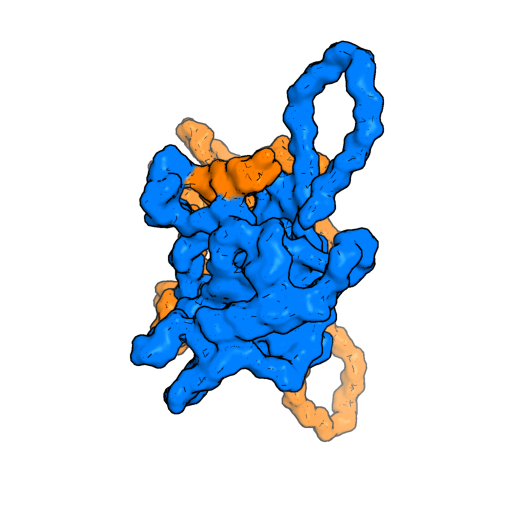ATOM 3273 C CA . LEU B 1 188 ? -11.602 6.824 23.156 1 92.25 188 LEU B CA 1
ATOM 3274 C C . LEU B 1 188 ? -12.844 7.262 22.391 1 92.25 188 LEU B C 1
ATOM 3276 O O . LEU B 1 188 ? -13.883 6.602 22.453 1 92.25 188 LEU B O 1
ATOM 3280 N N . LYS B 1 189 ? -12.75 8.359 21.703 1 93.5 189 LYS B N 1
ATOM 3281 C CA . LYS B 1 189 ? -13.906 8.891 21 1 93.5 189 LYS B CA 1
ATOM 3282 C C . LYS B 1 189 ? -14.328 7.965 19.859 1 93.5 189 LYS B C 1
ATOM 3284 O O . LYS B 1 189 ? -15.43 8.086 19.328 1 93.5 189 LYS B O 1
ATOM 3289 N N . CYS B 1 190 ? -13.477 7.062 19.422 1 93.19 190 CYS B N 1
ATOM 3290 C CA . CYS B 1 190 ? -13.789 6.141 18.328 1 93.19 190 CYS B CA 1
ATOM 3291 C C . CYS B 1 190 ? -14.469 4.883 18.859 1 93.19 190 CYS B C 1
ATOM 3293 O O . CYS B 1 190 ? -15.031 4.109 18.094 1 93.19 190 CYS B O 1
ATOM 3295 N N . LEU B 1 191 ? -14.453 4.656 20.156 1 89.88 191 LEU B N 1
ATOM 3296 C CA . LEU B 1 191 ? -14.992 3.438 20.75 1 89.88 191 LEU B CA 1
ATOM 3297 C C . LEU B 1 191 ? -16.453 3.225 20.344 1 89.88 191 LEU B C 1
ATOM 3299 O O . LEU B 1 191 ? -16.828 2.123 19.953 1 89.88 191 LEU B O 1
ATOM 3303 N N . PRO B 1 192 ? -17.281 4.281 20.359 1 92.5 192 PRO B N 1
ATOM 3304 C CA . PRO B 1 192 ? -18.688 4.074 19.984 1 92.5 192 PRO B CA 1
ATOM 3305 C C . PRO B 1 192 ? -18.859 3.717 18.516 1 92.5 192 PRO B C 1
ATOM 3307 O O . PRO B 1 192 ? -19.906 3.207 18.109 1 92.5 192 PRO B O 1
ATOM 3310 N N . HIS B 1 193 ? -17.891 4 17.719 1 90.94 193 HIS B N 1
ATOM 3311 C CA . HIS B 1 193 ? -18.016 3.82 16.281 1 90.94 193 HIS B CA 1
ATOM 3312 C C . HIS B 1 193 ? -17.188 2.629 15.805 1 90.94 193 HIS B C 1
ATOM 3314 O O . HIS B 1 193 ? -17.094 2.377 14.602 1 90.94 193 HIS B O 1
ATOM 3320 N N . SER B 1 194 ? -16.547 1.994 16.781 1 83.31 194 SER B N 1
ATOM 3321 C CA . SER B 1 194 ? -15.633 0.91 16.422 1 83.31 194 SER B CA 1
ATOM 3322 C C . SER B 1 194 ? -16.406 -0.361 16.062 1 83.31 194 SER B C 1
ATOM 3324 O O . SER B 1 194 ? -17.422 -0.673 16.688 1 83.31 194 SER B O 1
ATOM 3326 N N . ASP B 1 195 ? -15.938 -1.046 15.008 1 73.81 195 ASP B N 1
ATOM 3327 C CA . ASP B 1 195 ? -16.547 -2.33 14.672 1 73.81 195 ASP B CA 1
ATOM 3328 C C . ASP B 1 195 ? -15.898 -3.467 15.461 1 73.81 195 ASP B C 1
ATOM 3330 O O . ASP B 1 195 ? -16.281 -4.629 15.297 1 73.81 195 ASP B O 1
ATOM 3334 N N . GLN B 1 196 ? -14.984 -3.252 16.297 1 67.62 196 GLN B N 1
ATOM 3335 C CA . GLN B 1 196 ? -14.297 -4.18 17.188 1 67.62 196 GLN B CA 1
ATOM 3336 C C . GLN B 1 196 ? -13.641 -5.309 16.406 1 67.62 196 GLN B C 1
ATOM 3338 O O . GLN B 1 196 ? -13.516 -6.43 16.906 1 67.62 196 GLN B O 1
ATOM 3343 N N . SER B 1 197 ? -13.375 -5.121 15.117 1 64.19 197 SER B N 1
ATOM 3344 C CA . SER B 1 197 ? -12.82 -6.168 14.266 1 64.19 197 SER B CA 1
ATOM 3345 C C . SER B 1 197 ? -11.344 -6.414 14.586 1 64.19 197 SER B C 1
ATOM 3347 O O . SER B 1 197 ? -10.797 -7.461 14.234 1 64.19 197 SER B O 1
ATOM 3349 N N . GLY B 1 198 ? -10.711 -5.574 15.258 1 67.5 198 GLY B N 1
ATOM 3350 C CA . GLY B 1 198 ? -9.289 -5.676 15.539 1 67.5 198 GLY B CA 1
ATOM 3351 C C . GLY B 1 198 ? -8.422 -5.387 14.328 1 67.5 198 GLY B C 1
ATOM 3352 O O . GLY B 1 198 ? -7.199 -5.539 14.375 1 67.5 198 GLY B O 1
ATOM 3353 N N . VAL B 1 199 ? -9.07 -5.031 13.242 1 70.56 199 VAL B N 1
ATOM 3354 C CA . VAL B 1 199 ? -8.359 -4.73 12.008 1 70.56 199 VAL B CA 1
ATOM 3355 C C . VAL B 1 199 ? -7.691 -3.363 12.109 1 70.56 199 VAL B C 1
ATOM 3357 O O . VAL B 1 199 ? -8.281 -2.416 12.633 1 70.56 199 VAL B O 1
ATOM 3360 N N . HIS B 1 200 ? -6.473 -3.301 11.648 1 78.44 200 HIS B N 1
ATOM 3361 C CA . HIS B 1 200 ? -5.77 -2.023 11.602 1 78.44 200 HIS B CA 1
ATOM 3362 C C . HIS B 1 200 ? -6.02 -1.307 10.281 1 78.44 200 HIS B C 1
ATOM 3364 O O . HIS B 1 200 ? -5.609 -1.788 9.219 1 78.44 200 HIS B O 1
ATOM 3370 N N . ASN B 1 201 ? -6.703 -0.188 10.438 1 83.06 201 ASN B N 1
ATOM 3371 C CA . ASN B 1 201 ? -7.051 0.615 9.273 1 83.06 201 ASN B CA 1
ATOM 3372 C C . ASN B 1 201 ? -6.121 1.817 9.125 1 83.06 201 ASN B C 1
ATOM 3374 O O . ASN B 1 201 ? -5.078 1.887 9.773 1 83.06 201 ASN B O 1
ATOM 3378 N N . VAL B 1 202 ? -6.355 2.711 8.266 1 86.31 202 VAL B N 1
ATOM 3379 C CA . VAL B 1 202 ? -5.512 3.844 7.906 1 86.31 202 VAL B CA 1
ATOM 3380 C C . VAL B 1 202 ? -5.18 4.66 9.156 1 86.31 202 VAL B C 1
ATOM 3382 O O . VAL B 1 202 ? -4.035 5.086 9.336 1 86.31 202 VAL B O 1
ATOM 3385 N N . MET B 1 203 ? -6.133 4.773 10.016 1 91.38 203 MET B N 1
ATOM 3386 C CA . MET B 1 203 ? -5.934 5.66 11.156 1 91.38 203 MET B CA 1
ATOM 3387 C C . MET B 1 203 ? -5.469 4.875 12.383 1 91.38 203 MET B C 1
ATOM 3389 O O . MET B 1 203 ? -5.574 5.359 13.508 1 91.38 203 MET B O 1
ATOM 3393 N N . SER B 1 204 ? -5.008 3.676 12.102 1 86.38 204 SER B N 1
ATOM 3394 C CA . SER B 1 204 ? -4.375 2.938 13.195 1 86.38 204 SER B CA 1
ATOM 3395 C C . SER B 1 204 ? -2.998 3.508 13.523 1 86.38 204 SER B C 1
ATOM 3397 O O . SER B 1 204 ? -2.277 3.955 12.625 1 86.38 204 SER B O 1
ATOM 3399 N N . ARG B 1 205 ? -2.707 3.514 14.812 1 77.5 205 ARG B N 1
ATOM 3400 C CA . ARG B 1 205 ? -1.391 3.984 15.227 1 77.5 205 ARG B CA 1
ATOM 3401 C C . ARG B 1 205 ? -0.297 3.023 14.773 1 77.5 205 ARG B C 1
ATOM 3403 O O . ARG B 1 205 ? 0.854 3.426 14.594 1 77.5 205 ARG B O 1
ATOM 3410 N N . MET B 1 206 ? -0.803 1.732 14.703 1 57.22 206 MET B N 1
ATOM 3411 C CA . MET B 1 206 ? 0.162 0.657 14.492 1 57.22 206 MET B CA 1
ATOM 3412 C C . MET B 1 206 ? 0.527 0.537 13.016 1 57.22 206 MET B C 1
ATOM 3414 O O . MET B 1 206 ? 1.218 -0.402 12.617 1 57.22 206 MET B O 1
ATOM 3418 N N . LEU B 1 207 ? -0.101 1.317 12.125 1 54.31 207 LEU B N 1
ATOM 3419 C CA . LEU B 1 207 ? 0.503 1.009 10.836 1 54.31 207 LEU B CA 1
ATOM 3420 C C . LEU B 1 207 ? 2.02 0.905 10.961 1 54.31 207 LEU B C 1
ATOM 3422 O O . LEU B 1 207 ? 2.678 1.852 11.398 1 54.31 207 LEU B O 1
ATOM 3426 N N . ASP B 1 208 ? 2.223 -0.204 11.695 1 51.16 208 ASP B N 1
ATOM 3427 C CA . ASP B 1 208 ? 3.441 -0.63 12.375 1 51.16 208 ASP B CA 1
ATOM 3428 C C . ASP B 1 208 ? 4.668 -0.401 11.5 1 51.16 208 ASP B C 1
ATOM 3430 O O . ASP B 1 208 ? 4.602 -0.553 10.273 1 51.16 208 ASP B O 1
ATOM 3434 N N . HIS B 1 209 ? 5.453 0.366 12.117 1 53.84 209 HIS B N 1
ATOM 3435 C CA . HIS B 1 209 ? 6.828 0.607 11.695 1 53.84 209 HIS B CA 1
ATOM 3436 C C . HIS B 1 209 ? 7.516 -0.689 11.281 1 53.84 209 HIS B C 1
ATOM 3438 O O . HIS B 1 209 ? 8.523 -0.663 10.57 1 53.84 209 HIS B O 1
ATOM 3444 N N . ASN B 1 210 ? 6.738 -1.698 11.734 1 59.53 210 ASN B N 1
ATOM 3445 C CA . ASN B 1 210 ? 7.516 -2.912 11.492 1 59.53 210 ASN B CA 1
ATOM 3446 C C . ASN B 1 210 ? 6.969 -3.707 10.312 1 59.53 210 ASN B C 1
ATOM 3448 O O . ASN B 1 210 ? 7.27 -4.891 10.164 1 59.53 210 ASN B O 1
ATOM 3452 N N . THR B 1 211 ? 6.066 -3.088 9.609 1 67.31 211 THR B N 1
ATOM 3453 C CA . THR B 1 211 ? 5.562 -3.77 8.422 1 67.31 211 THR B CA 1
ATOM 3454 C C . THR B 1 211 ? 5.84 -2.945 7.172 1 67.31 211 THR B C 1
ATOM 3456 O O . THR B 1 211 ? 5.445 -1.78 7.086 1 67.31 211 THR B O 1
ATOM 3459 N N . LYS B 1 212 ? 6.543 -3.531 6.34 1 72.81 212 LYS B N 1
ATOM 3460 C CA . LYS B 1 212 ? 6.863 -2.945 5.039 1 72.81 212 LYS B CA 1
ATOM 3461 C C . LYS B 1 212 ? 6.406 -3.854 3.902 1 72.81 212 LYS B C 1
ATOM 3463 O O . LYS B 1 212 ? 7.23 -4.484 3.234 1 72.81 212 LYS B O 1
ATOM 3468 N N . PRO B 1 213 ? 5.078 -3.82 3.727 1 73.44 213 PRO B N 1
ATOM 3469 C CA . PRO B 1 213 ? 4.547 -4.766 2.74 1 73.44 213 PRO B CA 1
ATOM 3470 C C . PRO B 1 213 ? 4.98 -4.434 1.313 1 73.44 213 PRO B C 1
ATOM 3472 O O . PRO B 1 213 ? 4.664 -5.176 0.381 1 73.44 213 PRO B O 1
ATOM 3475 N N . TRP B 1 214 ? 5.824 -3.451 1.146 1 75.06 214 TRP B N 1
ATOM 3476 C CA . TRP B 1 214 ? 6.273 -3.062 -0.187 1 75.06 214 TRP B CA 1
ATOM 3477 C C . TRP B 1 214 ? 7.762 -3.334 -0.362 1 75.06 214 TRP B C 1
ATOM 3479 O O . TRP B 1 214 ? 8.312 -3.127 -1.445 1 75.06 214 TRP B O 1
ATOM 3489 N N . SER B 1 215 ? 8.367 -3.77 0.75 1 80.19 215 SER B N 1
ATOM 3490 C CA . SER B 1 215 ? 9.805 -4.012 0.691 1 80.19 215 SER B CA 1
ATOM 3491 C C . SER B 1 215 ? 10.117 -5.5 0.8 1 80.19 215 SER B C 1
ATOM 3493 O O . SER B 1 215 ? 9.391 -6.25 1.454 1 80.19 215 SER B O 1
ATOM 3495 N N . TRP B 1 216 ? 11.219 -5.816 0.182 1 88.56 216 TRP B N 1
ATOM 3496 C CA . TRP B 1 216 ? 11.641 -7.215 0.155 1 88.56 216 TRP B CA 1
ATOM 3497 C C . TRP B 1 216 ? 12.719 -7.473 1.201 1 88.56 216 TRP B C 1
ATOM 3499 O O . TRP B 1 216 ? 13.539 -6.594 1.49 1 88.56 216 TRP B O 1
ATOM 3509 N N . SER B 1 217 ? 12.664 -8.609 1.803 1 88.69 217 SER B N 1
ATOM 3510 C CA . SER B 1 217 ? 13.695 -9 2.764 1 88.69 217 SER B CA 1
ATOM 3511 C C . SER B 1 217 ? 15 -9.359 2.061 1 88.69 217 SER B C 1
ATOM 3513 O O . SER B 1 217 ? 15.016 -9.562 0.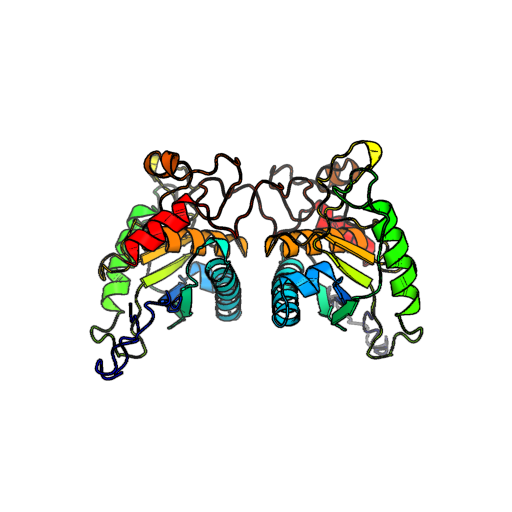843 1 88.69 217 SER B O 1
ATOM 3515 N N . SER B 1 218 ? 16.062 -9.453 2.869 1 91.69 218 SER B N 1
ATOM 3516 C CA . SER B 1 218 ? 17.344 -9.914 2.322 1 91.69 218 SER B CA 1
ATOM 3517 C C . SER B 1 218 ? 17.234 -11.352 1.82 1 91.69 218 SER B C 1
ATOM 3519 O O . SER B 1 218 ? 17.906 -11.719 0.854 1 91.69 218 SER B O 1
ATOM 3521 N N . CYS B 1 219 ? 16.469 -12.117 2.443 1 94.44 219 CYS B N 1
ATOM 3522 C CA . CYS B 1 219 ? 16.25 -13.484 2 1 94.44 219 CYS B CA 1
ATOM 3523 C C . CYS B 1 219 ? 15.602 -13.523 0.622 1 94.44 219 CYS B C 1
ATOM 3525 O O . CYS B 1 219 ? 16.047 -14.258 -0.26 1 94.44 219 CYS B O 1
ATOM 3527 N N . SER B 1 220 ? 14.5 -12.766 0.456 1 94.62 220 SER B N 1
ATOM 3528 C CA . SER B 1 220 ? 13.844 -12.688 -0.844 1 94.62 220 SER B CA 1
ATOM 3529 C C . SER B 1 220 ? 14.82 -12.273 -1.936 1 94.62 220 SER B C 1
ATOM 3531 O O . SER B 1 220 ? 14.852 -12.875 -3.012 1 94.62 220 SER B O 1
ATOM 3533 N N . ARG B 1 221 ? 15.578 -11.203 -1.616 1 93.12 221 ARG B N 1
ATOM 3534 C CA . ARG B 1 221 ? 16.578 -10.734 -2.564 1 93.12 221 ARG B CA 1
ATOM 3535 C C . ARG B 1 221 ? 17.547 -11.859 -2.938 1 93.12 221 ARG B C 1
ATOM 3537 O O . ARG B 1 221 ? 17.844 -12.055 -4.117 1 93.12 221 ARG B O 1
ATOM 3544 N N . HIS B 1 222 ? 18.031 -12.555 -1.989 1 93.88 222 HIS B N 1
ATOM 3545 C CA . HIS B 1 222 ? 18.984 -13.648 -2.193 1 93.88 222 HIS B CA 1
ATOM 3546 C C . HIS B 1 222 ? 18.406 -14.711 -3.119 1 93.88 222 HIS B C 1
ATOM 3548 O O . HIS B 1 222 ? 19.031 -15.086 -4.113 1 93.88 222 HIS B O 1
ATOM 3554 N N . TYR B 1 223 ? 17.219 -15.164 -2.92 1 94.5 223 TYR B N 1
ATOM 3555 C CA . TYR B 1 223 ? 16.641 -16.266 -3.676 1 94.5 223 TYR B CA 1
ATOM 3556 C C . TYR B 1 223 ? 16.219 -15.82 -5.066 1 94.5 223 TYR B C 1
ATOM 3558 O O . TYR B 1 223 ? 16.281 -16.594 -6.027 1 94.5 223 TYR B O 1
ATOM 3566 N N . LEU B 1 224 ? 15.773 -14.594 -5.152 1 93.5 224 LEU B N 1
ATOM 3567 C CA . LEU B 1 224 ? 15.477 -14.078 -6.484 1 93.5 224 LEU B CA 1
ATOM 3568 C C . LEU B 1 224 ? 16.734 -14.094 -7.359 1 93.5 224 LEU B C 1
ATOM 3570 O O . LEU B 1 224 ? 16.688 -14.555 -8.5 1 93.5 224 LEU B O 1
ATOM 3574 N N . LEU B 1 225 ? 17.797 -13.555 -6.809 1 89.56 225 LEU B N 1
ATOM 3575 C CA . LEU B 1 225 ? 19.062 -13.5 -7.539 1 89.56 225 LEU B CA 1
ATOM 3576 C C . LEU B 1 225 ? 19.516 -14.906 -7.941 1 89.56 225 LEU B C 1
ATOM 3578 O O . LEU B 1 225 ? 19.969 -15.117 -9.07 1 89.56 225 LEU B O 1
ATOM 3582 N N . GLU B 1 226 ? 19.438 -15.82 -7.023 1 91 226 GLU B N 1
ATOM 3583 C CA . GLU B 1 226 ? 19.797 -17.203 -7.32 1 91 226 GLU B CA 1
ATOM 3584 C C . GLU B 1 226 ? 18.938 -17.766 -8.453 1 91 226 GLU B C 1
ATOM 3586 O O . GLU B 1 226 ? 19.438 -18.5 -9.305 1 91 226 GLU B O 1
ATOM 3591 N N . PHE B 1 227 ? 17.703 -17.438 -8.438 1 91.81 227 PHE B N 1
ATOM 3592 C CA . PHE B 1 227 ? 16.734 -17.938 -9.414 1 91.81 227 PHE B CA 1
ATOM 3593 C C . PHE B 1 227 ? 17.031 -17.359 -10.797 1 91.81 227 PHE B C 1
ATOM 3595 O O . PHE B 1 227 ? 16.891 -18.062 -11.805 1 91.81 227 PHE B O 1
ATOM 3602 N N . LEU B 1 228 ? 17.359 -16.062 -10.836 1 85.81 228 LEU B N 1
ATOM 3603 C CA . LEU B 1 228 ? 17.578 -15.383 -12.102 1 85.81 228 LEU B CA 1
ATOM 3604 C C . LEU B 1 228 ? 18.938 -15.734 -12.688 1 85.81 228 LEU B C 1
ATOM 3606 O O . LEU B 1 228 ? 19.172 -15.555 -13.891 1 85.81 228 LEU B O 1
ATOM 3610 N N . GLU B 1 229 ? 19.859 -16.062 -11.898 1 79 229 GLU B N 1
ATOM 3611 C CA . GLU B 1 229 ? 21.172 -16.5 -12.383 1 79 229 GLU B CA 1
ATOM 3612 C C . GLU B 1 229 ? 21.125 -17.922 -12.922 1 79 229 GLU B C 1
ATOM 3614 O O . GLU B 1 229 ? 21.766 -18.234 -13.93 1 79 229 GLU B O 1
#

InterPro domains:
  IPR001590 Peptidase M12B, ADAM/reprolysin [PF01421] (24-228)
  IPR001590 Peptidase M12B, ADAM/reprolysin [PS50215] (24-229)
  IPR024079 Metallopeptidase, catalytic domain superfamily [G3DSA:3.40.390.10] (20-229)
  IPR050439 ADAMTS and ADAMTS-like [PTHR13723] (47-228)

Nearest PDB structures (foldseek):
  2rjp-assembly2_B  TM=8.612E-01  e=2.036E-21  Homo sapiens
  4wke-assembly1_A  TM=8.625E-01  e=4.531E-21  Homo sapiens
  2rjq-assembly1_A  TM=8.310E-01  e=1.009E-20  Homo sapiens
  6yjm-assembly1_A  TM=8.348E-01  e=3.453E-20  Homo sapiens
  6yjm-assembly2_B  TM=8.253E-01  e=1.711E-19  Homo sapiens

Foldseek 3Di:
DPQPPPPPDPPDPPVVVPPPLRAAEFEEEEEEEQQLCVVCPPCSVVQVVLLVVVLQVQQCPCVVVRRYGYHYLYYYYHYPDDFADQQPVNQFGEQVRRLLRVLQVVLVVADPDCPDSNHGQAYEYEYQTQYAHDSVVVHSPDAKDAAAQCSNPSSRRYMYGYDPGSVRSLVVSLRVCRNNRDAACPDPVNVVVHPPPPDHDSRHPPCPPVDDVPDDDPVRVVVVVVVVD/DCLPDDDDDPPDPPPPVPPPLRAAEFEEEEEEEQQLCVVCPPCSVVQVVLLVVVLQVQQCPCVVVRRYGYHYLYYYYHYPDDFADAQPVNQFGEQVRRLLRVLQVVLVVADPDCPDSNHGQAYEYEYQTQYAHDSVVVHSPDAKDAAAQCSNPSSRRYMYGYDPGSVRSLVVSLRVCRNNRDAACPDPVNVVVHPPPPDHDSRHPPCPPVDDVPDDDPVRVVVVVVVVD

Radius of gyration: 24.14 Å; Cα contacts (8 Å, |Δi|>4): 911; chains: 2; bounding box: 80×64×56 Å

Sequence (458 aa):
MKINRQRRSIDDPTVISGSVLTNRYVELLVVADHKMDSYHGLDLPDYILTLMSIVQMIYKDPSIGYPITIAVTGIKVVKDQKFGKDMGDGRGKSASEMLRDFCYWQRHENPPDPSAPQHFDTALLLTRENICRNPDLQKCDTLGLAELGTMCDRMSSCSIVQDNGLSAAFTIAHELGHVLNMPHDDDLKCLPHSDQSGVHNVMSRMLDHNTKPWSWSSCSRHYLLEFLEMKINRQRRSIDDPTVISGSVLTNRYVELLVVADHKMDSYHGLDLPDYILTLMSIVQMIYKDPSIGYPITIAVTGIKVVKDQKFGKDMGDGRGKSASEMLRDFCYWQRHENPPDPSAPQHFDTALLLTRENICRNPDLQKCDTLGLAELGTMCDRMSSCSIVQDNGLSAAFTIAHELGHVLNMPHDDDLKCLPHSDQSGVHNVMSRMLDHNTKPWSWSSCSRHYLLEFLE

Secondary structure (DSSP, 8-state):
------------S----------EEEEEEEEEEHHHHHHHGGGHHHHHHHHHHHHHHHHTSGGGSS-EEEEEEEEEEESS---SPBPTTSS-EEHHHHHHHHHHHHHHHS-S-TTSTT--SEEEEEE-SPEES-TTTT---B-EEE-TT-TT-TTT-EEEEE--STTHHHHHHHHHHHHTT---TTSGGGGGG------B-TT-TTS-TTB-TTS--HHHHHHHHHHH-/-----------SS----------EEEEEEEEEEHHHHHHHGGGHHHHHHHHHHHHHHHHTSGGGSS-EEEEEEEEEEESS---SPBPTTSS-EEHHHHHHHHHHHHHHHS-S-TTSTT--SEEEEEE-SPEES-TTTT---B-EEE-TT-TT-TTT-EEEEE--STTHHHHHHHHHHHHTT---TTSGGGGGG------B-TT-TTS-TTB-TTS--HHHHHHHHHHH-

Organism: Artemia franciscana (NCBI:txid6661)